Protein AF-0000000080594250 (afdb_homodimer)

pLDDT: mean 92.32, std 12.59, range [19.7, 98.94]

Organism: Ricinus communis (NCBI:txid3988)

Structure (mmCIF, N/CA/C/O backbone):
data_AF-0000000080594250-model_v1
#
loop_
_entity.id
_entity.type
_entity.pdbx_description
1 polymer 'LptD C-terminal domain-containing protein'
#
loop_
_atom_site.group_PDB
_atom_site.id
_atom_site.type_symbol
_atom_site.label_atom_id
_atom_site.label_alt_id
_atom_site.label_comp_id
_atom_site.label_asym_id
_atom_site.label_entity_id
_atom_site.label_seq_id
_atom_site.pdbx_PDB_ins_code
_atom_site.Cartn_x
_atom_site.Cartn_y
_atom_site.Cartn_z
_atom_site.occupancy
_atom_site.B_iso_or_equiv
_atom_site.auth_seq_id
_atom_site.auth_comp_id
_atom_site.auth_asym_id
_atom_site.auth_atom_id
_atom_site.pdbx_PDB_model_num
ATOM 1 N N . MET A 1 1 ? 0.319 13.852 12.883 1 20.36 1 MET A N 1
ATOM 2 C CA . MET A 1 1 ? 0.838 12.492 12.758 1 20.36 1 MET A CA 1
ATOM 3 C C . MET A 1 1 ? 1.04 12.125 11.297 1 20.36 1 MET A C 1
ATOM 5 O O . MET A 1 1 ? 0.07 11.906 10.562 1 20.36 1 MET A O 1
ATOM 9 N N . ALA A 1 2 ? 2.125 12.727 10.758 1 26.34 2 ALA A N 1
ATOM 10 C CA . ALA A 1 2 ? 2.619 12.672 9.383 1 26.34 2 ALA A CA 1
ATOM 11 C C . ALA A 1 2 ? 2.576 11.242 8.844 1 26.34 2 ALA A C 1
ATOM 13 O O . ALA A 1 2 ? 3.166 10.336 9.43 1 26.34 2 ALA A O 1
ATOM 14 N N . THR A 1 3 ? 1.584 10.852 8.406 1 23.98 3 THR A N 1
ATOM 15 C CA . THR A 1 3 ? 1.548 9.727 7.48 1 23.98 3 THR A CA 1
ATOM 16 C C . THR A 1 3 ? 2.781 9.719 6.586 1 23.98 3 THR A C 1
ATOM 18 O O . THR A 1 3 ? 2.85 10.469 5.605 1 23.98 3 THR A O 1
ATOM 21 N N . ARG A 1 4 ? 3.955 9.859 7.246 1 28.05 4 ARG A N 1
ATOM 22 C CA . ARG A 1 4 ? 5.109 9.492 6.434 1 28.05 4 ARG A CA 1
ATOM 23 C C . ARG A 1 4 ? 4.777 8.328 5.5 1 28.05 4 ARG A C 1
ATOM 25 O O . ARG A 1 4 ? 4.426 7.238 5.957 1 28.05 4 ARG A O 1
ATOM 32 N N . ILE A 1 5 ? 4.266 8.727 4.473 1 30.38 5 ILE A N 1
ATOM 33 C CA . ILE A 1 5 ? 4.191 7.914 3.264 1 30.38 5 ILE A CA 1
ATOM 34 C C . ILE A 1 5 ? 5.414 7.004 3.176 1 30.38 5 ILE A C 1
ATOM 36 O O . ILE A 1 5 ? 6.547 7.457 3.367 1 30.38 5 ILE A O 1
ATOM 40 N N . GLN A 1 6 ? 5.328 5.762 3.426 1 31.12 6 GLN A N 1
ATOM 41 C CA . GLN A 1 6 ? 6.02 4.578 2.926 1 31.12 6 GLN A CA 1
ATOM 42 C C . GLN A 1 6 ? 6.609 4.828 1.54 1 31.12 6 GLN A C 1
ATOM 44 O O . GLN A 1 6 ? 5.891 4.781 0.538 1 31.12 6 GLN A O 1
ATOM 49 N N . VAL A 1 7 ? 7.355 5.906 1.37 1 36.28 7 VAL A N 1
ATOM 50 C CA . VAL A 1 7 ? 8.148 5.848 0.147 1 36.28 7 VAL A CA 1
ATOM 51 C C . VAL A 1 7 ? 8.812 4.477 0.028 1 36.28 7 VAL A C 1
ATOM 53 O O . VAL A 1 7 ? 9.719 4.152 0.798 1 36.28 7 VAL A O 1
ATOM 56 N N . THR A 1 8 ? 8.141 3.471 0.047 1 39.31 8 THR A N 1
ATOM 57 C CA . THR A 1 8 ? 8.852 2.324 -0.505 1 39.31 8 THR A CA 1
ATOM 58 C C . THR A 1 8 ? 9.688 2.738 -1.715 1 39.31 8 THR A C 1
ATOM 60 O O . THR A 1 8 ? 9.141 3.195 -2.723 1 39.31 8 THR A O 1
ATOM 63 N N . SER A 1 9 ? 10.742 3.451 -1.442 1 48.56 9 SER A N 1
ATOM 64 C CA . SER A 1 9 ? 11.719 3.734 -2.49 1 48.56 9 SER A CA 1
ATOM 65 C C . SER A 1 9 ? 11.734 2.633 -3.545 1 48.56 9 SER A C 1
ATOM 67 O O . SER A 1 9 ? 12.008 1.472 -3.234 1 48.56 9 SER A O 1
ATOM 69 N N . ARG A 1 10 ? 10.875 2.768 -4.422 1 57.34 10 ARG A N 1
ATOM 70 C CA . ARG A 1 10 ? 10.961 1.793 -5.508 1 57.34 10 ARG A CA 1
ATOM 71 C C . ARG A 1 10 ? 12.367 1.771 -6.105 1 57.34 10 ARG A C 1
ATOM 73 O O . ARG A 1 10 ? 12.82 2.768 -6.668 1 57.34 10 ARG A O 1
ATOM 80 N N . VAL A 1 11 ? 13.086 0.82 -5.684 1 65.62 11 VAL A N 1
ATOM 81 C CA . VAL A 1 11 ? 14.469 0.567 -6.078 1 65.62 11 VAL A CA 1
ATOM 82 C C . VAL A 1 11 ? 14.531 0.286 -7.578 1 65.62 11 VAL A C 1
ATOM 84 O O . VAL A 1 11 ? 15.562 0.507 -8.219 1 65.62 11 VAL A O 1
ATOM 87 N N . ASN A 1 12 ? 13.359 -0.013 -8.234 1 74.81 12 ASN A N 1
ATOM 88 C CA . ASN A 1 12 ? 13.305 -0.189 -9.68 1 74.81 12 ASN A CA 1
ATOM 89 C C . ASN A 1 12 ? 12.055 0.464 -10.273 1 74.81 12 ASN A C 1
ATOM 91 O O . ASN A 1 12 ? 10.938 0.14 -9.883 1 74.81 12 ASN A O 1
ATOM 95 N N . LEU A 1 13 ? 12.383 1.452 -11.164 1 83.19 13 LEU A N 1
ATOM 96 C CA . LEU A 1 13 ? 11.266 2.059 -11.867 1 83.19 13 LEU A CA 1
ATOM 97 C C . LEU A 1 13 ? 10.883 1.232 -13.094 1 83.19 13 LEU A C 1
ATOM 99 O O . LEU A 1 13 ? 11.695 1.064 -14.008 1 83.19 13 LEU A O 1
ATOM 103 N N . GLN A 1 14 ? 9.695 0.716 -13.109 1 86.94 14 GLN A N 1
ATOM 104 C CA . GLN A 1 14 ? 9.242 -0.199 -14.156 1 86.94 14 GLN A CA 1
ATOM 105 C C . GLN A 1 14 ? 8.664 0.563 -15.336 1 86.94 14 GLN A C 1
ATOM 107 O O . GLN A 1 14 ? 7.961 1.562 -15.156 1 86.94 14 GLN A O 1
ATOM 112 N N . GLN A 1 15 ? 9.102 0.189 -1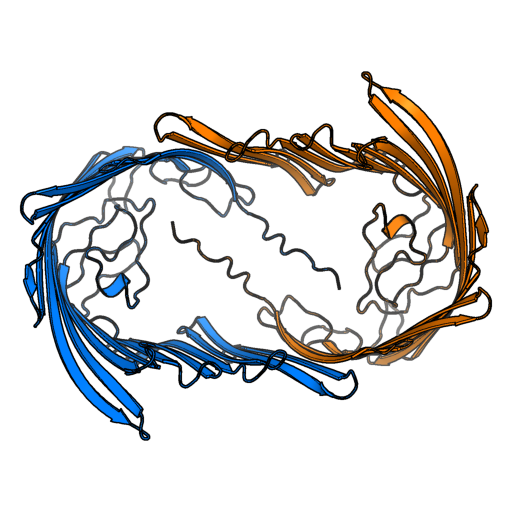6.578 1 92.69 15 GLN A N 1
ATOM 113 C CA . GLN A 1 15 ? 8.508 0.575 -17.859 1 92.69 15 GLN A CA 1
ATOM 114 C C . GLN A 1 15 ? 7.867 -0.625 -18.562 1 92.69 15 GLN A C 1
ATOM 116 O O . GLN A 1 15 ? 8.539 -1.627 -18.812 1 92.69 15 GLN A O 1
ATOM 121 N N . MET A 1 16 ? 6.578 -0.471 -18.75 1 94.69 16 MET A N 1
ATOM 122 C CA . MET A 1 16 ? 5.898 -1.64 -19.312 1 94.69 16 MET A CA 1
ATOM 123 C C . MET A 1 16 ? 4.828 -1.224 -20.312 1 94.69 16 MET A C 1
ATOM 125 O O . MET A 1 16 ? 4.191 -0.181 -20.141 1 94.69 16 MET A O 1
ATOM 129 N N . ALA A 1 17 ? 4.758 -1.93 -21.391 1 95.31 17 ALA A N 1
ATOM 130 C CA . ALA A 1 17 ? 3.656 -1.85 -22.344 1 95.31 17 ALA A CA 1
ATOM 131 C C . ALA A 1 17 ? 3.168 -3.242 -22.734 1 95.31 17 ALA A C 1
ATOM 133 O O . ALA A 1 17 ? 3.969 -4.16 -22.922 1 95.31 17 ALA A O 1
ATOM 134 N N . TYR A 1 18 ? 1.845 -3.359 -22.672 1 94.81 18 TYR A N 1
ATOM 135 C CA . TYR A 1 18 ? 1.373 -4.668 -23.109 1 94.81 18 TYR A CA 1
ATOM 136 C C . TYR A 1 18 ? 0.101 -4.535 -23.953 1 94.81 18 TYR A C 1
ATOM 138 O O . TYR A 1 18 ? -0.581 -3.51 -23.891 1 94.81 18 TYR A O 1
ATOM 146 N N . VAL A 1 19 ? -0.07 -5.52 -24.781 1 96.25 19 VAL A N 1
ATOM 147 C CA . VAL A 1 19 ? -1.266 -5.688 -25.609 1 96.25 19 VAL A CA 1
ATOM 148 C C . VAL A 1 19 ? -1.901 -7.047 -25.312 1 96.25 19 VAL A C 1
ATOM 150 O O . VAL A 1 19 ? -1.197 -8.047 -25.172 1 96.25 19 VAL A O 1
ATOM 153 N N . ASN A 1 20 ? -3.238 -7.023 -25.172 1 96.88 20 ASN A N 1
ATOM 154 C CA . ASN A 1 20 ? -3.975 -8.25 -24.906 1 96.88 20 ASN A CA 1
ATOM 155 C C . ASN A 1 20 ? -5.027 -8.523 -25.969 1 96.88 20 ASN A C 1
ATOM 157 O O . ASN A 1 20 ? -5.598 -7.59 -26.531 1 96.88 20 ASN A O 1
ATOM 161 N N . TYR A 1 21 ? -5.172 -9.711 -26.25 1 96.62 21 TYR A N 1
ATOM 162 C CA . TYR A 1 21 ? -6.262 -10.195 -27.094 1 96.62 21 TYR A CA 1
ATOM 163 C C . TYR A 1 21 ? -7.059 -11.281 -26.391 1 96.62 21 TYR A C 1
ATOM 165 O O . TYR A 1 21 ? -6.477 -12.219 -25.828 1 96.62 21 TYR A O 1
ATOM 173 N N . GLY A 1 22 ? -8.422 -11.141 -26.375 1 94.56 22 GLY A N 1
ATOM 174 C CA . GLY A 1 22 ? -9.305 -12.148 -25.812 1 94.56 22 GLY A CA 1
ATOM 175 C C . GLY A 1 22 ? -10.312 -12.695 -26.812 1 94.56 22 GLY A C 1
ATOM 176 O O . GLY A 1 22 ? -11.266 -12.008 -27.172 1 94.56 22 GLY A O 1
ATOM 177 N N . GLY A 1 23 ? -10.062 -13.898 -27.219 1 93.06 23 GLY A N 1
ATOM 178 C CA . GLY A 1 23 ? -11.023 -14.602 -28.047 1 93.06 23 GLY A CA 1
ATOM 179 C C . GLY A 1 23 ? -11.688 -15.766 -27.328 1 93.06 23 GLY A C 1
ATOM 180 O O . GLY A 1 23 ? -11.453 -15.984 -26.125 1 93.06 23 GLY A O 1
ATOM 181 N N . GLU A 1 24 ? -12.586 -16.484 -28.031 1 94.44 24 GLU A N 1
ATOM 182 C CA . GLU A 1 24 ? -13.312 -17.609 -27.438 1 94.44 24 GLU A CA 1
ATOM 183 C C . GLU A 1 24 ? -12.359 -18.75 -27.062 1 94.44 24 GLU A C 1
ATOM 185 O O . GLU A 1 24 ? -12.43 -19.281 -25.953 1 94.44 24 GLU A O 1
ATOM 190 N N . LYS A 1 25 ? -11.367 -19.031 -27.953 1 97.25 25 LYS A N 1
ATOM 191 C CA . LYS A 1 25 ? -10.5 -20.188 -27.75 1 97.25 25 LYS A CA 1
ATOM 192 C C . LYS A 1 25 ? -9.055 -19.766 -27.5 1 97.25 25 LYS A C 1
ATOM 194 O O . LYS A 1 25 ? -8.242 -20.547 -27.016 1 97.25 25 LYS A O 1
ATOM 199 N N . VAL A 1 26 ? -8.805 -18.516 -27.938 1 97.12 26 VAL A N 1
ATOM 200 C CA . VAL A 1 26 ? -7.41 -18.078 -27.906 1 97.12 26 VAL A CA 1
ATOM 201 C C . VAL A 1 26 ? -7.293 -16.797 -27.078 1 97.12 26 VAL A C 1
ATOM 203 O O . VAL A 1 26 ? -8.109 -15.883 -27.219 1 97.12 26 VAL A O 1
ATOM 206 N N . THR A 1 27 ? -6.402 -16.719 -26.219 1 97.88 27 THR A N 1
ATOM 207 C CA . THR A 1 27 ? -6 -15.469 -25.578 1 97.88 27 THR A CA 1
ATOM 208 C C . THR A 1 27 ? -4.523 -15.18 -25.828 1 97.88 27 THR A C 1
ATOM 210 O O . THR A 1 27 ? -3.723 -16.109 -25.984 1 97.88 27 THR A O 1
ATOM 213 N N . PHE A 1 28 ? -4.172 -13.938 -25.984 1 98 28 PHE A N 1
ATOM 214 C CA . PHE A 1 28 ? -2.807 -13.531 -26.281 1 98 28 PHE A CA 1
ATOM 215 C C . PHE A 1 28 ? -2.402 -12.328 -25.453 1 98 28 PHE A C 1
ATOM 217 O O . PHE A 1 28 ? -3.209 -11.422 -25.219 1 98 28 PHE A O 1
ATOM 224 N N . ASN A 1 29 ? -1.259 -12.32 -24.969 1 98.44 29 ASN A N 1
ATOM 225 C CA . ASN A 1 29 ? -0.653 -11.188 -24.281 1 98.44 29 ASN A CA 1
ATOM 226 C C . ASN A 1 29 ? 0.758 -10.906 -24.797 1 98.44 29 ASN A C 1
ATOM 228 O O . ASN A 1 29 ? 1.595 -11.812 -24.844 1 98.44 29 ASN A O 1
ATOM 232 N N . GLY A 1 30 ? 0.997 -9.742 -25.281 1 98.38 30 GLY A N 1
ATOM 233 C CA . GLY A 1 30 ? 2.328 -9.258 -25.609 1 98.38 30 GLY A CA 1
ATOM 234 C C . GLY A 1 30 ? 2.809 -8.156 -24.688 1 98.38 30 GLY A C 1
ATOM 235 O O . GLY A 1 30 ? 2.139 -7.133 -24.531 1 98.38 30 GLY A O 1
ATOM 236 N N . THR A 1 31 ? 3.982 -8.367 -24.109 1 97.94 31 THR A N 1
ATOM 237 C CA . THR A 1 31 ? 4.445 -7.418 -23.109 1 97.94 31 THR A CA 1
ATOM 238 C C . THR A 1 31 ? 5.902 -7.035 -23.344 1 97.94 31 THR A C 1
ATOM 240 O O . THR A 1 31 ? 6.727 -7.895 -23.672 1 97.94 31 THR A O 1
ATOM 243 N N . VAL A 1 32 ? 6.195 -5.793 -23.312 1 97.62 32 VAL A N 1
ATOM 244 C CA . VAL A 1 32 ? 7.555 -5.277 -23.203 1 97.62 32 VAL A CA 1
ATOM 245 C C . VAL A 1 32 ? 7.77 -4.672 -21.812 1 97.62 32 VAL A C 1
ATOM 247 O O . VAL A 1 32 ? 7.004 -3.805 -21.391 1 97.62 32 VAL A O 1
ATOM 250 N N . GLN A 1 33 ? 8.758 -5.223 -21.094 1 95.06 33 GLN A N 1
ATOM 251 C CA . GLN A 1 33 ? 9 -4.789 -19.719 1 95.06 33 GLN A CA 1
ATOM 252 C C . GLN A 1 33 ? 10.477 -4.473 -19.5 1 95.06 33 GLN A C 1
ATOM 254 O O . GLN A 1 33 ? 11.344 -5.32 -19.734 1 95.06 33 GLN A O 1
ATOM 259 N N . ARG A 1 34 ? 10.711 -3.25 -19.094 1 92.56 34 ARG A N 1
ATOM 260 C CA . ARG A 1 34 ? 12.055 -2.779 -18.797 1 92.56 34 ARG A CA 1
ATOM 261 C C . ARG A 1 34 ? 12.102 -2.109 -17.422 1 92.56 34 ARG A C 1
ATOM 263 O O . ARG A 1 34 ? 11.062 -1.829 -16.828 1 92.56 34 ARG A O 1
ATOM 270 N N . TYR A 1 35 ? 13.344 -2.02 -16.859 1 88.25 35 TYR A N 1
ATOM 271 C CA . TYR A 1 35 ? 13.508 -1.385 -15.562 1 88.25 35 TYR A CA 1
ATOM 272 C C . TYR A 1 35 ? 14.625 -0.345 -15.602 1 88.25 35 TYR A C 1
ATOM 274 O O . TYR A 1 35 ? 15.641 -0.537 -16.281 1 88.25 35 TYR A O 1
ATOM 282 N N . GLN A 1 36 ? 14.359 0.672 -14.938 1 86.44 36 GLN A N 1
ATOM 283 C CA . GLN A 1 36 ? 15.438 1.575 -14.562 1 86.44 36 GLN A CA 1
ATOM 284 C C . GLN A 1 36 ? 15.898 1.314 -13.125 1 86.44 36 GLN A C 1
ATOM 286 O O . GLN A 1 36 ? 15.125 1.479 -12.18 1 86.44 36 GLN A O 1
ATOM 291 N N . ASN A 1 37 ? 17.031 0.8 -12.914 1 81.69 37 ASN A N 1
ATOM 292 C CA . ASN A 1 37 ? 17.562 0.488 -11.594 1 81.69 37 ASN A CA 1
ATOM 293 C C . ASN A 1 37 ? 18.094 1.737 -10.883 1 81.69 37 ASN A C 1
ATOM 295 O O . ASN A 1 37 ? 18.906 2.477 -11.445 1 81.69 37 ASN A O 1
ATOM 299 N N . LEU A 1 38 ? 17.562 1.922 -9.641 1 78.94 38 LEU A N 1
ATOM 300 C CA . LEU A 1 38 ? 17.922 3.156 -8.945 1 78.94 38 LEU A CA 1
ATOM 301 C C . LEU A 1 38 ? 18.953 2.887 -7.852 1 78.94 38 LEU A C 1
ATOM 303 O O . LEU A 1 38 ? 19.609 3.812 -7.375 1 78.94 38 LEU A O 1
ATOM 307 N N . ASP A 1 39 ? 19 1.65 -7.344 1 73.38 39 ASP A N 1
ATOM 308 C CA . ASP A 1 39 ? 19.844 1.411 -6.18 1 73.38 39 ASP A CA 1
ATOM 309 C C . ASP A 1 39 ? 21.078 0.591 -6.555 1 73.38 39 ASP A C 1
ATOM 311 O O . ASP A 1 39 ? 21.938 0.331 -5.711 1 73.38 39 ASP A O 1
ATOM 315 N N . ASN A 1 40 ? 21.156 0.13 -7.77 1 70.44 40 ASN A N 1
ATOM 316 C CA . ASN A 1 40 ? 22.25 -0.696 -8.266 1 70.44 40 ASN A CA 1
ATOM 317 C C . ASN A 1 40 ? 22.375 -1.991 -7.469 1 70.44 40 ASN A C 1
ATOM 319 O O . ASN A 1 40 ? 23.484 -2.492 -7.273 1 70.44 40 ASN A O 1
ATOM 323 N N . VAL A 1 41 ? 21.328 -2.379 -6.785 1 69.62 41 VAL A N 1
ATOM 324 C CA . VAL A 1 41 ? 21.359 -3.594 -5.98 1 69.62 41 VAL A CA 1
ATOM 325 C C . VAL A 1 41 ? 20.281 -4.559 -6.441 1 69.62 41 VAL A C 1
ATOM 327 O O . VAL A 1 41 ? 20.516 -5.762 -6.574 1 69.62 41 VAL A O 1
ATOM 330 N N . SER A 1 42 ? 19.234 -3.992 -6.773 1 70.62 42 SER A N 1
ATOM 331 C CA . SER A 1 42 ? 18.078 -4.832 -7.086 1 70.62 42 SER A CA 1
ATOM 332 C C . SER A 1 42 ? 17.938 -5.039 -8.594 1 70.62 42 SER A C 1
ATOM 334 O O . SER A 1 42 ? 17.297 -4.242 -9.273 1 70.62 42 SER A O 1
ATOM 336 N N . TYR A 1 43 ? 18.516 -6.156 -9.109 1 76.5 43 TYR A N 1
ATOM 337 C CA . TYR A 1 43 ? 18.5 -6.391 -10.547 1 76.5 43 TYR A CA 1
ATOM 338 C C . TYR A 1 43 ? 17.453 -7.434 -10.914 1 76.5 43 TYR A C 1
ATOM 340 O O . TYR A 1 43 ? 17.141 -8.312 -10.109 1 76.5 43 TYR A O 1
ATOM 348 N N . ALA A 1 44 ? 16.859 -7.199 -12.039 1 82.81 44 ALA A N 1
ATOM 349 C CA . ALA A 1 44 ? 15.875 -8.141 -12.578 1 82.81 44 ALA A CA 1
ATOM 350 C C . ALA A 1 44 ? 16 -8.258 -14.094 1 82.81 44 ALA A C 1
ATOM 352 O O . ALA A 1 44 ? 16.531 -7.363 -14.75 1 82.81 44 ALA A O 1
ATOM 353 N N . TYR A 1 45 ? 15.672 -9.422 -14.648 1 90.69 45 TYR A N 1
ATOM 354 C CA . TYR A 1 45 ? 15.664 -9.562 -16.094 1 90.69 45 TYR A CA 1
ATOM 355 C C . TYR A 1 45 ? 14.555 -8.719 -16.719 1 90.69 45 TYR A C 1
ATOM 357 O O . TYR A 1 45 ? 13.445 -8.648 -16.188 1 90.69 45 TYR A O 1
ATOM 365 N N . GLN A 1 46 ? 14.953 -8.109 -17.781 1 93.88 46 GLN A N 1
ATOM 366 C CA . GLN A 1 46 ? 13.977 -7.422 -18.625 1 93.88 46 GLN A CA 1
ATOM 367 C C . GLN A 1 46 ? 13.375 -8.367 -19.656 1 93.88 46 GLN A C 1
ATOM 369 O O . GLN A 1 46 ? 14.023 -9.328 -20.078 1 93.88 46 GLN A O 1
ATOM 374 N N . ARG A 1 47 ? 12.188 -8.156 -19.953 1 96.5 47 ARG A N 1
ATOM 375 C CA . ARG A 1 47 ? 11.484 -8.984 -20.938 1 96.5 47 ARG A CA 1
ATOM 376 C C . ARG A 1 47 ? 11.125 -8.172 -22.172 1 96.5 47 ARG A C 1
ATOM 378 O O . ARG A 1 47 ? 10.227 -7.328 -22.141 1 96.5 47 ARG A O 1
ATOM 385 N N . LEU A 1 48 ? 11.82 -8.516 -23.312 1 96.38 48 LEU A N 1
ATOM 386 C CA . LEU A 1 48 ? 11.773 -7.672 -24.5 1 96.38 48 LEU A CA 1
ATOM 387 C C . LEU A 1 48 ? 11.555 -8.508 -25.766 1 96.38 48 LEU A C 1
ATOM 389 O O . LEU A 1 48 ? 12.438 -8.57 -26.625 1 96.38 48 LEU A O 1
ATOM 393 N N . PRO A 1 49 ? 10.539 -9.039 -26.062 1 97.75 49 PRO A N 1
ATOM 394 C CA . PRO A 1 49 ? 9.258 -9.023 -25.375 1 97.75 49 PRO A CA 1
ATOM 395 C C . PRO A 1 49 ? 8.914 -10.375 -24.734 1 97.75 49 PRO A C 1
ATOM 397 O O . PRO A 1 49 ? 9.68 -11.328 -24.875 1 97.75 49 PRO A O 1
ATOM 400 N N . GLN A 1 50 ? 7.902 -10.438 -24.047 1 98.38 50 GLN A N 1
ATOM 401 C CA . GLN A 1 50 ? 7.23 -11.664 -23.641 1 98.38 50 GLN A CA 1
ATOM 402 C C . GLN A 1 50 ? 5.898 -11.836 -24.375 1 98.38 50 GLN A C 1
ATOM 404 O O . GLN A 1 50 ? 5.035 -10.961 -24.312 1 98.38 50 GLN A O 1
ATOM 409 N N . LEU A 1 51 ? 5.82 -12.867 -25.156 1 98.75 51 LEU A N 1
ATOM 410 C CA . LEU A 1 51 ? 4.594 -13.211 -25.859 1 98.75 51 LEU A CA 1
ATOM 411 C C . LEU A 1 51 ? 3.98 -14.492 -25.312 1 98.75 51 LEU A C 1
ATOM 413 O O . LEU A 1 51 ? 4.633 -15.539 -25.281 1 98.75 51 LEU A O 1
ATOM 417 N N . THR A 1 52 ? 2.734 -14.383 -24.844 1 98.56 52 THR A N 1
ATOM 418 C CA . THR A 1 52 ? 2.07 -15.539 -24.25 1 98.56 52 THR A CA 1
ATOM 419 C C . THR A 1 52 ? 0.759 -15.844 -24.969 1 98.56 52 THR A C 1
ATOM 421 O O . THR A 1 52 ? -0.059 -14.945 -25.188 1 98.56 52 THR A O 1
ATOM 424 N N . LEU A 1 53 ? 0.619 -17.047 -25.328 1 98.56 53 LEU A N 1
ATOM 425 C CA . LEU A 1 53 ? -0.582 -17.516 -26 1 98.56 53 LEU A CA 1
ATOM 426 C C . LEU A 1 53 ? -1.183 -18.719 -25.297 1 98.56 53 LEU A C 1
ATOM 428 O O . LEU A 1 53 ? -0.456 -19.625 -24.875 1 98.56 53 LEU A O 1
ATOM 432 N N . THR A 1 54 ? -2.506 -18.656 -25.094 1 98.38 54 THR A N 1
ATOM 433 C CA . THR A 1 54 ? -3.215 -19.828 -24.578 1 98.38 54 THR A CA 1
ATOM 434 C C . THR A 1 54 ? -4.34 -20.234 -25.516 1 98.38 54 THR A C 1
ATOM 436 O O . THR A 1 54 ? -5.035 -19.391 -26.078 1 98.38 54 THR A O 1
ATOM 439 N N . TYR A 1 55 ? -4.426 -21.469 -25.719 1 98.38 55 TYR A N 1
ATOM 440 C CA . TYR A 1 55 ? -5.477 -22.047 -26.547 1 98.38 55 TYR A CA 1
ATOM 441 C C . TYR A 1 55 ? -6.227 -23.141 -25.797 1 98.38 55 TYR A C 1
ATOM 443 O O . TYR A 1 55 ? -5.609 -24.078 -25.281 1 98.38 55 TYR A O 1
ATOM 451 N N . ASN A 1 56 ? -7.512 -23 -25.703 1 98.31 56 ASN A N 1
ATOM 452 C CA . ASN A 1 56 ? -8.383 -23.984 -25.078 1 98.31 56 ASN A CA 1
ATOM 453 C C . ASN A 1 56 ? -9.547 -24.359 -25.984 1 98.31 56 ASN A C 1
ATOM 455 O O . ASN A 1 56 ? -10.148 -23.5 -26.625 1 98.31 56 ASN A O 1
ATOM 459 N N . ASP A 1 57 ? -9.773 -25.594 -26 1 97.62 57 ASP A N 1
ATOM 460 C CA . ASP A 1 57 ? -10.891 -26.078 -26.812 1 97.62 57 ASP A CA 1
ATOM 461 C C . ASP A 1 57 ? -11.391 -27.422 -26.297 1 97.62 57 ASP A C 1
ATOM 463 O O . ASP A 1 57 ? -10.781 -28.031 -25.406 1 97.62 57 ASP A O 1
ATOM 467 N N . GLU A 1 58 ? -12.578 -27.75 -26.734 1 97.12 58 GLU A N 1
ATOM 468 C CA . GLU A 1 58 ? -13.188 -29.016 -26.375 1 97.12 58 GLU A CA 1
ATOM 469 C C . GLU A 1 58 ? -13.836 -29.688 -27.578 1 97.12 58 GLU A C 1
ATOM 471 O O . GLU A 1 58 ? -14.438 -29.016 -28.422 1 97.12 58 GLU A O 1
ATOM 476 N N . TRP A 1 59 ? -13.578 -31.031 -27.75 1 95.88 59 TRP A N 1
ATOM 477 C CA . TRP A 1 59 ? -14.18 -31.812 -28.828 1 95.88 59 TRP A CA 1
ATOM 478 C C . TRP A 1 59 ? -14.578 -33.188 -28.328 1 95.88 59 TRP A C 1
ATOM 480 O O . TRP A 1 59 ? -13.719 -34 -27.984 1 95.88 59 TRP A O 1
ATOM 490 N N . LYS A 1 60 ? -15.836 -33.562 -28.312 1 96.19 60 LYS A N 1
ATOM 491 C CA . LYS A 1 60 ? -16.375 -34.844 -27.953 1 96.19 60 LYS A CA 1
ATOM 492 C C . LYS A 1 60 ? -15.898 -35.312 -26.578 1 96.19 60 LYS A C 1
ATOM 494 O O . LYS A 1 60 ? -15.461 -36.438 -26.406 1 96.19 60 LYS A O 1
ATOM 499 N N . GLY A 1 61 ? -15.828 -34.375 -25.672 1 95.5 61 GLY A N 1
ATOM 500 C CA . GLY A 1 61 ? -15.477 -34.719 -24.297 1 95.5 61 GLY A CA 1
ATOM 501 C C . GLY A 1 61 ? -14 -34.469 -24 1 95.5 61 GLY A C 1
ATOM 502 O O . GLY A 1 61 ? -13.609 -34.406 -22.828 1 95.5 61 GLY A O 1
ATOM 503 N N . PHE A 1 62 ? -13.188 -34.469 -25.047 1 97.94 62 PHE A N 1
ATOM 504 C CA . PHE A 1 62 ? -11.766 -34.188 -24.875 1 97.94 62 PHE A CA 1
ATOM 505 C C . PHE A 1 62 ? -11.531 -32.688 -24.703 1 97.94 62 PHE A C 1
ATOM 507 O O . PHE A 1 62 ? -12.078 -31.875 -25.453 1 97.94 62 PHE A O 1
ATOM 514 N N . LYS A 1 63 ? -10.812 -32.406 -23.688 1 98.31 63 LYS A N 1
ATOM 515 C CA . LYS A 1 63 ? -10.422 -31.016 -23.5 1 98.31 63 LYS A CA 1
ATOM 516 C C . LYS A 1 63 ? -8.953 -30.812 -23.891 1 98.31 63 LYS A C 1
ATOM 518 O O . LYS A 1 63 ? -8.086 -31.594 -23.484 1 98.31 63 LYS A O 1
ATOM 523 N N . THR A 1 64 ? -8.688 -29.828 -24.688 1 98 64 THR A N 1
ATOM 524 C CA . THR A 1 64 ? -7.316 -29.516 -25.078 1 98 64 THR A CA 1
ATOM 525 C C . THR A 1 64 ? -6.887 -28.172 -24.484 1 98 64 THR A C 1
ATOM 527 O O . THR A 1 64 ? -7.672 -27.219 -24.438 1 98 64 THR A O 1
ATOM 530 N N . GLN A 1 65 ? -5.824 -28.109 -23.938 1 98.38 65 GLN A N 1
ATOM 531 C CA . GLN A 1 65 ? -5.211 -26.891 -23.406 1 98.38 65 GLN A CA 1
ATOM 532 C C . GLN A 1 65 ? -3.77 -26.75 -23.891 1 98.38 65 GLN A C 1
ATOM 534 O O . GLN A 1 65 ? -2.982 -27.703 -23.781 1 98.38 65 GLN A O 1
ATOM 539 N N . THR A 1 66 ? -3.463 -25.656 -24.453 1 98.44 66 THR A N 1
ATOM 540 C CA . THR A 1 66 ? -2.109 -25.406 -24.938 1 98.44 66 THR A CA 1
ATOM 541 C C . THR A 1 66 ? -1.591 -24.062 -24.406 1 98.44 66 THR A C 1
ATOM 543 O O . THR A 1 66 ? -2.273 -23.047 -24.516 1 98.44 66 THR A O 1
ATOM 546 N N . GLY A 1 67 ? -0.482 -24.094 -23.766 1 98.38 67 GLY A N 1
ATOM 547 C CA . GLY A 1 67 ? 0.251 -22.875 -23.438 1 98.38 67 GLY A CA 1
ATOM 548 C C . GLY A 1 67 ? 1.498 -22.688 -24.281 1 98.38 67 GLY A C 1
ATOM 549 O O . GLY A 1 67 ? 2.236 -23.641 -24.531 1 98.38 67 GLY A O 1
ATOM 550 N N . ALA A 1 68 ? 1.689 -21.484 -24.812 1 98.62 68 ALA A N 1
ATOM 551 C CA . ALA A 1 68 ? 2.893 -21.125 -25.562 1 98.62 68 ALA A CA 1
ATOM 552 C C . ALA A 1 68 ? 3.43 -19.766 -25.094 1 98.62 68 ALA A C 1
ATOM 554 O O . ALA A 1 68 ? 2.656 -18.844 -24.828 1 98.62 68 ALA A O 1
ATOM 555 N N . GLN A 1 69 ? 4.738 -19.719 -24.953 1 98.75 69 GLN A N 1
ATOM 556 C CA . GLN A 1 69 ? 5.324 -18.453 -24.516 1 98.75 69 GLN A CA 1
ATOM 557 C C . GLN A 1 69 ? 6.699 -18.234 -25.141 1 98.75 69 GLN A C 1
ATOM 559 O O . GLN A 1 69 ? 7.508 -19.172 -25.203 1 98.75 69 GLN A O 1
ATOM 564 N N . TYR A 1 70 ? 6.91 -17.156 -25.719 1 98.81 70 TYR A N 1
ATOM 565 C CA . TYR A 1 70 ? 8.219 -16.672 -26.156 1 98.81 70 TYR A CA 1
ATOM 566 C C . TYR A 1 70 ? 8.664 -15.492 -25.297 1 98.81 70 TYR A C 1
ATOM 568 O O . TYR A 1 70 ? 7.922 -14.531 -25.094 1 98.81 70 TYR A O 1
ATOM 576 N N . VAL A 1 71 ? 9.836 -15.57 -24.719 1 98.56 71 VAL A N 1
ATOM 577 C CA . VAL A 1 71 ? 10.367 -14.461 -23.938 1 98.56 71 VAL A CA 1
ATOM 578 C C . VAL A 1 71 ? 11.805 -14.18 -24.375 1 98.56 71 VAL A C 1
ATOM 580 O O . VAL A 1 71 ? 12.617 -15.102 -24.516 1 98.56 71 VAL A O 1
ATOM 583 N N . ASN A 1 72 ? 12.086 -12.984 -24.672 1 98.38 72 ASN A N 1
ATOM 584 C CA . ASN A 1 72 ? 13.461 -12.523 -24.812 1 98.38 72 ASN A CA 1
ATOM 585 C C . ASN A 1 72 ? 13.945 -11.805 -23.547 1 98.38 72 ASN A C 1
ATOM 587 O O . ASN A 1 72 ? 13.531 -10.672 -23.281 1 98.38 72 ASN A O 1
ATOM 591 N N . PHE A 1 73 ? 14.828 -12.531 -22.797 1 97.12 73 PHE A N 1
ATOM 592 C CA . PHE A 1 73 ? 15.352 -12.016 -21.531 1 97.12 73 PHE A CA 1
ATOM 593 C C . PHE A 1 73 ? 16.609 -11.188 -21.766 1 97.12 73 PHE A C 1
ATOM 595 O O . PHE A 1 73 ? 17.547 -11.648 -22.422 1 97.12 73 PHE A O 1
ATOM 602 N N . GLN A 1 74 ? 16.594 -10.047 -21.219 1 94.88 74 GLN A N 1
ATOM 603 C CA . GLN A 1 74 ? 17.781 -9.219 -21.25 1 94.88 74 GLN A CA 1
ATOM 604 C C . GLN A 1 74 ? 18.234 -8.852 -19.844 1 94.88 74 GLN A C 1
ATOM 606 O O . GLN A 1 74 ? 17.469 -8.289 -19.062 1 94.88 74 GLN A O 1
ATOM 611 N N . ALA A 1 75 ? 19.422 -9.25 -19.516 1 90.5 75 ALA A N 1
ATOM 612 C CA . ALA A 1 75 ? 19.984 -8.898 -18.219 1 90.5 75 ALA A CA 1
ATOM 613 C C . ALA A 1 75 ? 20.234 -7.398 -18.109 1 90.5 75 ALA A C 1
ATOM 615 O O . ALA A 1 75 ? 20.625 -6.758 -19.094 1 90.5 75 ALA A O 1
ATOM 616 N N . MET A 1 76 ? 19.906 -6.859 -16.906 1 87.62 76 MET A N 1
ATOM 617 C CA . MET A 1 76 ? 20.188 -5.441 -16.688 1 87.62 76 MET A CA 1
ATOM 618 C C . MET A 1 76 ? 21.688 -5.199 -16.594 1 87.62 76 MET A C 1
ATOM 620 O O . MET A 1 76 ? 22.453 -6.125 -16.328 1 87.62 76 MET A O 1
ATOM 624 N N . ASP A 1 77 ? 21.812 -3.83 -16.625 1 79.5 77 ASP A N 1
ATOM 625 C CA . ASP A 1 77 ? 23.219 -3.455 -16.469 1 79.5 77 ASP A CA 1
ATOM 626 C C . ASP A 1 77 ? 23.703 -3.764 -15.055 1 79.5 77 ASP A C 1
ATOM 628 O O . ASP A 1 77 ? 22.984 -3.568 -14.078 1 79.5 77 ASP A O 1
ATOM 632 N N . GLY A 1 78 ? 24.625 -4.512 -14.812 1 79.44 78 GLY A N 1
ATOM 633 C CA . GLY A 1 78 ? 25.156 -4.859 -13.508 1 79.44 78 GLY A CA 1
ATOM 634 C C . GLY A 1 78 ? 25.109 -6.348 -13.219 1 79.44 78 GLY A C 1
ATOM 635 O O . GLY A 1 78 ? 25.797 -6.836 -12.312 1 79.44 78 GLY A O 1
ATOM 636 N N . MET A 1 79 ? 24.109 -6.914 -13.867 1 82.62 79 MET A N 1
ATOM 637 C CA . MET A 1 79 ? 24.094 -8.367 -13.719 1 82.62 79 MET A CA 1
ATOM 638 C C . MET A 1 79 ? 25.266 -9.008 -14.445 1 82.62 79 MET A C 1
ATOM 640 O O . MET A 1 79 ? 25.125 -9.445 -15.594 1 82.62 79 MET A O 1
ATOM 644 N N . ILE A 1 80 ? 26.281 -9.125 -13.648 1 79.06 80 ILE A N 1
ATOM 645 C CA . ILE A 1 80 ? 27.516 -9.625 -14.242 1 79.06 80 ILE A CA 1
ATOM 646 C C . ILE A 1 80 ? 27.391 -11.125 -14.508 1 79.06 80 ILE A C 1
ATOM 648 O O . ILE A 1 80 ? 26.922 -11.875 -13.641 1 79.06 80 ILE A O 1
ATOM 652 N N . ASN A 1 81 ? 27.656 -11.578 -15.734 1 79.75 81 ASN A N 1
ATOM 653 C CA . ASN A 1 81 ? 27.719 -12.969 -16.156 1 79.75 81 ASN A CA 1
ATOM 654 C C . ASN A 1 81 ? 26.344 -13.609 -16.219 1 79.75 81 ASN A C 1
ATOM 656 O O . ASN A 1 81 ? 26.219 -14.836 -16.172 1 79.75 81 ASN A O 1
ATOM 660 N N . ALA A 1 82 ? 25.344 -12.734 -16.141 1 87.31 82 ALA A N 1
ATOM 661 C CA . ALA A 1 82 ? 24 -13.281 -16.312 1 87.31 82 ALA A CA 1
ATOM 662 C C . ALA A 1 82 ? 23.688 -13.531 -17.781 1 87.31 82 ALA A C 1
ATOM 664 O O . ALA A 1 82 ? 23.938 -12.672 -18.641 1 87.31 82 ALA A O 1
ATOM 665 N N . PRO A 1 83 ? 23.203 -14.68 -18.094 1 91 83 PRO A N 1
ATOM 666 C CA . PRO A 1 83 ? 22.875 -14.945 -19.5 1 91 83 PRO A CA 1
ATOM 667 C C . PRO A 1 83 ? 21.688 -14.141 -19.984 1 91 83 PRO A C 1
ATOM 669 O O . PRO A 1 83 ? 20.828 -13.742 -19.188 1 91 83 PRO A O 1
ATOM 672 N N . SER A 1 84 ? 21.734 -13.781 -21.281 1 93.81 84 SER A N 1
ATOM 673 C CA . SER A 1 84 ? 20.609 -13.188 -21.984 1 93.81 84 SER A CA 1
ATOM 674 C C . SER A 1 84 ? 20.203 -14.039 -23.188 1 93.81 84 SER A C 1
ATOM 676 O O . SER A 1 84 ? 20.969 -14.875 -23.656 1 93.81 84 SER A O 1
ATOM 678 N N . GLY A 1 85 ? 18.984 -13.914 -23.562 1 96.06 85 GLY A N 1
ATOM 679 C CA . GLY A 1 85 ? 18.531 -14.641 -24.75 1 96.06 85 GLY A CA 1
ATOM 680 C C . GLY A 1 85 ? 17.062 -14.984 -24.703 1 96.06 85 GLY A C 1
ATOM 681 O O . GLY A 1 85 ? 16.297 -14.414 -23.922 1 96.06 85 GLY A O 1
ATOM 682 N N . SER A 1 86 ? 16.719 -15.883 -25.594 1 97.94 86 SER A N 1
ATOM 683 C CA . SER A 1 86 ? 15.289 -16.156 -25.766 1 97.94 86 SER A CA 1
ATOM 684 C C . SER A 1 86 ? 14.938 -17.562 -25.297 1 97.94 86 SER A C 1
ATOM 686 O O . SER A 1 86 ? 15.789 -18.469 -25.312 1 97.94 86 SER A O 1
ATOM 688 N N . ARG A 1 87 ? 13.711 -17.688 -24.812 1 98.38 87 ARG A N 1
ATOM 689 C CA . ARG A 1 87 ? 13.109 -18.969 -24.438 1 98.38 87 ARG A CA 1
ATOM 690 C C . ARG A 1 87 ? 11.766 -19.156 -25.141 1 98.38 87 ARG A C 1
ATOM 692 O O . ARG A 1 87 ? 10.906 -18.281 -25.078 1 98.38 87 ARG A O 1
ATOM 699 N N . LEU A 1 88 ? 11.734 -20.25 -25.828 1 98.69 88 LEU A N 1
ATOM 700 C CA . LEU A 1 88 ? 10.445 -20.672 -26.375 1 98.69 88 LEU A CA 1
ATOM 701 C C . LEU A 1 88 ? 9.898 -21.875 -25.641 1 98.69 88 LEU A C 1
ATOM 703 O O . LEU A 1 88 ? 10.594 -22.891 -25.5 1 98.69 88 LEU A O 1
ATOM 707 N N . SER A 1 89 ? 8.719 -21.75 -25.109 1 98.44 89 SER A N 1
ATOM 708 C CA . SER A 1 89 ? 8.047 -22.828 -24.406 1 98.44 89 SER A CA 1
ATOM 709 C C . SER A 1 89 ? 6.727 -23.188 -25.078 1 98.44 89 SER A C 1
ATOM 711 O O . SER A 1 89 ? 5.961 -22.297 -25.453 1 98.44 89 SER A O 1
ATOM 713 N N . PHE A 1 90 ? 6.492 -24.438 -25.266 1 98.62 90 PHE A N 1
ATOM 714 C CA . PHE A 1 90 ? 5.273 -24.953 -25.875 1 98.62 90 PHE A CA 1
ATOM 715 C C . PHE A 1 90 ? 4.766 -26.172 -25.125 1 98.62 90 PHE A C 1
ATOM 717 O O . PHE A 1 90 ? 5.492 -27.156 -24.953 1 98.62 90 PHE A O 1
ATOM 724 N N . TYR A 1 91 ? 3.436 -26.094 -24.625 1 98.62 91 TYR A N 1
ATOM 725 C CA . TYR A 1 91 ? 2.898 -27.188 -23.797 1 98.62 91 TYR A CA 1
ATOM 726 C C . TYR A 1 91 ? 1.471 -27.516 -24.219 1 98.62 91 TYR A C 1
ATOM 728 O O . TYR A 1 91 ? 0.513 -27.078 -23.578 1 98.62 91 TYR A O 1
ATOM 736 N N . PRO A 1 92 ? 1.33 -28.328 -25.219 1 98.69 92 PRO A N 1
ATOM 737 C CA . PRO A 1 92 ? 0.008 -28.891 -25.531 1 98.69 92 PRO A CA 1
ATOM 738 C C . PRO A 1 92 ? -0.382 -30.031 -24.609 1 98.69 92 PRO A C 1
ATOM 740 O O . PRO A 1 92 ? 0.47 -30.844 -24.219 1 98.69 92 PRO A O 1
ATOM 743 N N . SER A 1 93 ? -1.688 -30.078 -24.219 1 98.69 93 SER A N 1
ATOM 744 C CA . SER A 1 93 ? -2.186 -31.172 -23.391 1 98.69 93 SER A CA 1
ATOM 745 C C . SER A 1 93 ? -3.631 -31.516 -23.75 1 98.69 93 SER A C 1
ATOM 747 O O . SER A 1 93 ? -4.352 -30.688 -24.312 1 98.69 93 SER A O 1
ATOM 749 N N . VAL A 1 94 ? -3.947 -32.75 -23.484 1 98.69 94 VAL A N 1
ATOM 750 C CA . VAL A 1 94 ? -5.309 -33.25 -23.688 1 98.69 94 VAL A CA 1
ATOM 751 C C . VAL A 1 94 ? -5.777 -34 -22.453 1 98.69 94 VAL A C 1
ATOM 753 O O . VAL A 1 94 ? -5.016 -34.781 -21.859 1 98.69 94 VAL A O 1
ATOM 756 N N . SER A 1 95 ? -6.984 -33.719 -22.078 1 98.62 95 SER A N 1
ATOM 757 C CA . SER A 1 95 ? -7.586 -34.438 -20.969 1 98.62 95 SER A CA 1
ATOM 758 C C . SER A 1 95 ? -8.984 -34.938 -21.312 1 98.62 95 SER A C 1
ATOM 760 O O . SER A 1 95 ? -9.594 -34.469 -22.281 1 98.62 95 SER A O 1
ATOM 762 N N . TYR A 1 96 ? -9.391 -35.906 -20.578 1 98.5 96 TYR A N 1
ATOM 763 C CA . TYR A 1 96 ? -10.727 -36.5 -20.75 1 98.5 96 TYR A CA 1
ATOM 764 C C . TYR A 1 96 ? -11.422 -36.656 -19.406 1 98.5 96 TYR A C 1
ATOM 766 O O . TYR A 1 96 ? -11.367 -37.75 -18.812 1 98.5 96 TYR A O 1
ATOM 774 N N . PRO A 1 97 ? -12.148 -35.688 -19.078 1 98.06 97 PRO A N 1
ATOM 775 C CA . PRO A 1 97 ? -12.859 -35.75 -17.797 1 98.06 97 PRO A CA 1
ATOM 776 C C . PRO A 1 97 ? -14.055 -36.688 -17.844 1 98.06 97 PRO A C 1
ATOM 778 O O . PRO A 1 97 ? -14.914 -36.562 -18.719 1 98.06 97 PRO A O 1
ATOM 781 N N . MET A 1 98 ? -14.023 -37.656 -16.969 1 98.06 98 MET A N 1
ATOM 782 C CA . MET A 1 98 ? -15.156 -38.562 -16.734 1 98.06 98 MET A CA 1
ATOM 783 C C . MET A 1 98 ? -15.758 -38.344 -15.359 1 98.06 98 MET A C 1
ATOM 785 O O . MET A 1 98 ? -15.062 -38.469 -14.352 1 98.06 98 MET A O 1
ATOM 789 N N . LYS A 1 99 ? -17.047 -38.031 -15.391 1 96.25 99 LYS A N 1
ATOM 790 C CA . LYS A 1 99 ? -17.672 -37.719 -14.102 1 96.25 99 LYS A CA 1
ATOM 791 C C . LYS A 1 99 ? -19.031 -38.406 -13.984 1 96.25 99 LYS A C 1
ATOM 793 O O . LYS A 1 99 ? -19.719 -38.594 -14.984 1 96.25 99 LYS A O 1
ATOM 798 N N . ASN A 1 100 ? -19.453 -38.781 -12.805 1 95.44 100 ASN A N 1
ATOM 799 C CA . ASN A 1 100 ? -20.781 -39.25 -12.453 1 95.44 100 ASN A CA 1
ATOM 800 C C . ASN A 1 100 ? -21.172 -38.812 -11.039 1 95.44 100 ASN A C 1
ATOM 802 O O . ASN A 1 100 ? -20.531 -37.938 -10.453 1 95.44 100 ASN A O 1
ATOM 806 N N . ALA A 1 101 ? -22.234 -39.344 -10.484 1 93.75 101 ALA A N 1
ATOM 807 C CA . ALA A 1 101 ? -22.75 -38.875 -9.195 1 93.75 101 ALA A CA 1
ATOM 808 C C . ALA A 1 101 ? -21.844 -39.312 -8.055 1 93.75 101 ALA A C 1
ATOM 810 O O . ALA A 1 101 ? -21.875 -38.719 -6.969 1 93.75 101 ALA A O 1
ATOM 811 N N . TYR A 1 102 ? -20.938 -40.281 -8.266 1 94.69 102 TYR A N 1
ATOM 812 C CA . TYR A 1 102 ? -20.141 -40.875 -7.188 1 94.69 102 TYR A CA 1
ATOM 813 C C . TYR A 1 102 ? -18.719 -40.312 -7.199 1 94.69 102 TYR A C 1
ATOM 815 O O . TYR A 1 102 ? -17.984 -40.438 -6.211 1 94.69 102 TYR A O 1
ATOM 823 N N . GLY A 1 103 ? -18.328 -39.812 -8.398 1 97.62 103 GLY A N 1
ATOM 824 C CA . GLY A 1 103 ? -16.938 -39.344 -8.461 1 97.62 103 GLY A CA 1
ATOM 825 C C . GLY A 1 103 ? -16.5 -38.969 -9.859 1 97.62 103 GLY A C 1
ATOM 826 O O . GLY A 1 103 ? -17.344 -38.75 -10.734 1 97.62 103 GLY A O 1
ATOM 827 N N . TYR A 1 104 ? -15.289 -38.75 -9.977 1 98.25 104 TYR A N 1
ATOM 828 C CA . TYR A 1 104 ? -14.758 -38.375 -11.289 1 98.25 104 TYR A CA 1
ATOM 829 C C . TYR A 1 104 ? -13.344 -38.938 -11.477 1 98.25 104 TYR A C 1
ATOM 831 O O . TYR A 1 104 ? -12.664 -39.25 -10.5 1 98.25 104 TYR A O 1
ATOM 839 N N . VAL A 1 105 ? -12.93 -39.125 -12.672 1 98.69 105 VAL A N 1
ATOM 840 C CA . VAL A 1 105 ? -11.578 -39.469 -13.102 1 98.69 105 VAL A CA 1
ATOM 841 C C . VAL A 1 105 ? -11.203 -38.688 -14.344 1 98.69 105 VAL A C 1
ATOM 843 O O . VAL A 1 105 ? -11.945 -38.656 -15.328 1 98.69 105 VAL A O 1
ATOM 846 N N . THR A 1 106 ? -10.125 -37.969 -14.258 1 98.75 106 THR A N 1
ATOM 847 C CA . THR A 1 106 ? -9.695 -37.188 -15.391 1 98.75 106 THR A CA 1
ATOM 848 C C . THR A 1 106 ? -8.242 -37.5 -15.75 1 98.75 106 THR A C 1
ATOM 850 O O . THR A 1 106 ? -7.316 -36.906 -15.18 1 98.75 106 THR A O 1
ATOM 853 N N . PRO A 1 107 ? -8.039 -38.344 -16.688 1 98.75 107 PRO A N 1
ATOM 854 C CA . PRO A 1 107 ? -6.691 -38.5 -17.234 1 98.75 107 PRO A CA 1
ATOM 855 C C . PRO A 1 107 ? -6.246 -37.344 -18.094 1 98.75 107 PRO A C 1
ATOM 857 O O . PRO A 1 107 ? -7.055 -36.75 -18.828 1 98.75 107 PRO A O 1
ATOM 860 N N . LYS A 1 108 ? -4.992 -36.969 -18.031 1 98.81 108 LYS A N 1
ATOM 861 C CA . LYS A 1 108 ? -4.414 -35.906 -18.844 1 98.81 108 LYS A CA 1
ATOM 862 C C . LYS A 1 108 ? -3.012 -36.281 -19.312 1 98.81 108 LYS A C 1
ATOM 864 O O . LYS A 1 108 ? -2.221 -36.844 -18.562 1 98.81 108 LYS A O 1
ATOM 869 N N . VAL A 1 109 ? -2.711 -36.031 -20.531 1 98.81 109 VAL A N 1
ATOM 870 C CA . VAL A 1 109 ? -1.377 -36.219 -21.094 1 98.81 109 VAL A CA 1
ATOM 871 C C . VAL A 1 109 ? -0.932 -34.938 -21.812 1 98.81 109 VAL A C 1
ATOM 873 O O . VAL A 1 109 ? -1.742 -34.281 -22.453 1 98.81 109 VAL A O 1
ATOM 876 N N . GLY A 1 110 ? 0.237 -34.562 -21.609 1 98.75 110 GLY A N 1
ATOM 877 C CA . GLY A 1 110 ? 0.821 -33.406 -22.297 1 98.75 110 GLY A CA 1
ATOM 878 C C . GLY A 1 110 ? 2.305 -33.562 -22.562 1 98.75 110 GLY A C 1
ATOM 879 O O . GLY A 1 110 ? 2.934 -34.5 -22.062 1 98.75 110 GLY A O 1
ATOM 880 N N . VAL A 1 111 ? 2.818 -32.75 -23.453 1 98.81 111 VAL A N 1
ATOM 881 C CA . VAL A 1 111 ? 4.246 -32.688 -23.75 1 98.81 111 VAL A CA 1
ATOM 882 C C . VAL A 1 111 ? 4.75 -31.266 -23.703 1 98.81 111 VAL A C 1
ATOM 884 O O . VAL A 1 111 ? 4.211 -30.391 -24.375 1 98.81 111 VAL A O 1
ATOM 887 N N . GLN A 1 112 ? 5.711 -31.031 -22.875 1 98.69 112 GLN A N 1
ATOM 888 C CA . GLN A 1 112 ? 6.281 -29.688 -22.828 1 98.69 112 GLN A CA 1
ATOM 889 C C . GLN A 1 112 ? 7.629 -29.641 -23.547 1 98.69 112 GLN A C 1
ATOM 891 O O . GLN A 1 112 ? 8.5 -30.469 -23.297 1 98.69 112 GLN A O 1
ATOM 896 N N . THR A 1 113 ? 7.742 -28.719 -24.438 1 98.62 113 THR A N 1
ATOM 897 C CA . THR A 1 113 ? 9 -28.484 -25.141 1 98.62 113 THR A CA 1
ATOM 898 C C . THR A 1 113 ? 9.492 -27.062 -24.891 1 98.62 113 THR A C 1
ATOM 900 O O . THR A 1 113 ? 8.727 -26.109 -24.984 1 98.62 113 THR A O 1
ATOM 903 N N . ILE A 1 114 ? 10.688 -26.938 -24.5 1 98.19 114 ILE A N 1
ATOM 904 C CA . ILE A 1 114 ? 11.312 -25.641 -24.266 1 98.19 114 ILE A CA 1
ATOM 905 C C . ILE A 1 114 ? 12.594 -25.531 -25.094 1 98.19 114 ILE A C 1
ATOM 907 O O . ILE A 1 114 ? 13.328 -26.516 -25.234 1 98.19 114 ILE A O 1
ATOM 911 N N . GLN A 1 115 ? 12.852 -24.453 -25.719 1 98.19 115 GLN A N 1
ATOM 912 C CA . GLN A 1 115 ? 14.07 -24.156 -26.484 1 98.19 115 GLN A CA 1
ATOM 913 C C . GLN A 1 115 ? 14.68 -22.828 -26.062 1 98.19 115 GLN A C 1
ATOM 915 O O . GLN A 1 115 ? 13.961 -21.844 -25.906 1 98.19 115 GLN A O 1
ATOM 920 N N . TYR A 1 116 ? 16.031 -22.891 -25.875 1 97 116 TYR A N 1
ATOM 921 C CA . TYR A 1 116 ? 16.75 -21.672 -25.516 1 97 116 TYR A CA 1
ATOM 922 C C . TYR A 1 116 ? 17.75 -21.281 -26.594 1 97 116 TYR A C 1
ATOM 924 O O . TYR A 1 116 ? 18.406 -22.141 -27.172 1 97 116 TYR A O 1
ATOM 932 N N . SER A 1 117 ? 17.844 -20.031 -26.891 1 96.69 117 SER A N 1
ATOM 933 C CA . SER A 1 117 ? 18.922 -19.391 -27.609 1 96.69 117 SER A CA 1
ATOM 934 C C . SER A 1 117 ? 19.531 -18.25 -26.781 1 96.69 117 SER A C 1
ATOM 936 O O . SER A 1 117 ? 18.953 -17.172 -26.672 1 96.69 117 SER A O 1
ATOM 938 N N . LEU A 1 118 ? 20.719 -18.594 -26.203 1 95.38 118 LEU A N 1
ATOM 939 C CA . LEU A 1 118 ? 21.234 -17.703 -25.172 1 95.38 118 LEU A CA 1
ATOM 940 C C . LEU A 1 118 ? 22.594 -17.156 -25.562 1 95.38 118 LEU A C 1
ATOM 942 O O . LEU A 1 118 ? 23.188 -17.594 -26.562 1 95.38 118 LEU A O 1
ATOM 946 N N . SER A 1 119 ? 22.891 -16.125 -24.875 1 90.88 119 SER A N 1
ATOM 947 C CA . SER A 1 119 ? 24.25 -15.594 -24.891 1 90.88 119 SER A CA 1
ATOM 948 C C . SER A 1 119 ? 24.828 -15.531 -23.484 1 90.88 119 SER A C 1
ATOM 950 O O . SER A 1 119 ? 24.109 -15.219 -22.531 1 90.88 119 SER A O 1
ATOM 952 N N . ASN A 1 120 ? 26.109 -15.977 -23.344 1 85.75 120 ASN A N 1
ATOM 953 C CA . ASN A 1 120 ? 26.875 -15.852 -22.109 1 85.75 120 ASN A CA 1
ATOM 954 C C . ASN A 1 120 ? 26.344 -16.797 -21.031 1 85.75 120 ASN A C 1
ATOM 956 O O . ASN A 1 120 ? 26.297 -16.422 -19.844 1 85.75 120 ASN A O 1
ATOM 960 N N . ASN A 1 121 ? 25.703 -17.891 -21.5 1 85.5 121 ASN A N 1
ATOM 961 C CA . ASN A 1 121 ? 25.312 -18.891 -20.5 1 85.5 121 ASN A CA 1
ATOM 962 C C . ASN A 1 121 ? 26.5 -19.734 -20.062 1 85.5 121 ASN A C 1
ATOM 964 O O . ASN A 1 121 ? 27 -20.562 -20.828 1 85.5 121 ASN A O 1
ATOM 968 N N . THR A 1 122 ? 27.078 -19.375 -18.875 1 76.94 122 THR A N 1
ATOM 969 C CA . THR A 1 122 ? 28.219 -20.125 -18.359 1 76.94 122 THR A CA 1
ATOM 970 C C . THR A 1 122 ? 27.859 -20.828 -17.047 1 76.94 122 THR A C 1
ATOM 972 O O . THR A 1 122 ? 28.172 -20.328 -15.969 1 76.94 122 THR A O 1
ATOM 975 N N . PRO A 1 123 ? 27.016 -21.781 -17.156 1 65.25 123 PRO A N 1
ATOM 976 C CA . PRO A 1 123 ? 26.688 -22.469 -15.906 1 65.25 123 PRO A CA 1
ATOM 977 C C . PRO A 1 123 ? 27.922 -22.922 -15.148 1 65.25 123 PRO A C 1
ATOM 979 O O . PRO A 1 123 ? 29.016 -22.969 -15.711 1 65.25 123 PRO A O 1
ATOM 982 N N . PHE A 1 124 ? 27.891 -23.266 -13.781 1 57.56 124 PHE A N 1
ATOM 983 C CA . PHE A 1 124 ? 28.984 -23.656 -12.898 1 57.56 124 PHE A CA 1
ATOM 984 C C . PHE A 1 124 ? 29.891 -24.672 -13.578 1 57.56 124 PHE A C 1
ATOM 986 O O . PHE A 1 124 ? 29.453 -25.75 -13.977 1 57.56 124 PHE A O 1
ATOM 993 N N . GLY A 1 125 ? 31.203 -24.328 -13.672 1 54.75 125 GLY A N 1
ATOM 994 C CA . GLY A 1 125 ? 32.344 -25.172 -14 1 54.75 125 GLY A CA 1
ATOM 995 C C . GLY A 1 125 ? 32.469 -25.484 -15.477 1 54.75 125 GLY A C 1
ATOM 996 O O . GLY A 1 125 ? 33.406 -26.125 -15.914 1 54.75 125 GLY A O 1
ATOM 997 N N . TYR A 1 126 ? 31.266 -25.297 -16.219 1 57.28 126 TYR A N 1
ATOM 998 C CA . TYR A 1 126 ? 31.438 -25.812 -17.562 1 57.28 126 TYR A CA 1
ATOM 999 C C . TYR A 1 126 ? 31.766 -24.688 -18.547 1 57.28 126 TYR A C 1
ATOM 1001 O O . TYR A 1 126 ? 31.328 -23.547 -18.375 1 57.28 126 TYR A O 1
ATOM 1009 N N . SER A 1 127 ? 32.906 -24.734 -19.094 1 58 127 SER A N 1
ATOM 1010 C CA . SER A 1 127 ? 33.438 -23.812 -20.078 1 58 127 SER A CA 1
ATOM 1011 C C . SER A 1 127 ? 32.531 -23.719 -21.312 1 58 127 SER A C 1
ATOM 1013 O O . SER A 1 127 ? 32.656 -22.781 -22.094 1 58 127 SER A O 1
ATOM 1015 N N . GLN A 1 128 ? 32.125 -24.891 -21.922 1 61.53 128 GLN A N 1
ATOM 1016 C CA . GLN A 1 128 ? 31.469 -24.828 -23.234 1 61.53 128 GLN A CA 1
ATOM 1017 C C . GLN A 1 128 ? 30.109 -24.141 -23.141 1 61.53 128 GLN A C 1
ATOM 1019 O O . GLN A 1 128 ? 29.312 -24.453 -22.25 1 61.53 128 GLN A O 1
ATOM 1024 N N . GLU A 1 129 ? 29.906 -23.078 -23.828 1 68.44 129 GLU A N 1
ATOM 1025 C CA . GLU A 1 129 ? 28.812 -22.109 -23.781 1 68.44 129 GLU A CA 1
ATOM 1026 C C . GLU A 1 129 ? 27.484 -22.781 -24.141 1 68.44 129 GLU A C 1
ATOM 1028 O O . GLU A 1 129 ? 27.375 -23.438 -25.172 1 68.44 129 GLU A O 1
ATOM 1033 N N . TYR A 1 130 ? 26.719 -23.234 -23.094 1 84.81 130 TYR A N 1
ATOM 1034 C CA . TYR A 1 130 ? 25.375 -23.797 -23.266 1 84.81 130 TYR A CA 1
ATOM 1035 C C . TYR A 1 130 ? 24.391 -22.719 -23.672 1 84.81 130 TYR A C 1
ATOM 1037 O O . TYR A 1 130 ? 23.422 -22.438 -22.938 1 84.81 130 TYR A O 1
ATOM 1045 N N . ASN A 1 131 ? 24.609 -22.312 -24.844 1 92 131 ASN A N 1
ATOM 1046 C CA . ASN A 1 131 ? 23.781 -21.219 -25.344 1 92 131 ASN A CA 1
ATOM 1047 C C . ASN A 1 131 ? 22.578 -21.734 -26.109 1 92 131 ASN A C 1
ATOM 1049 O O . ASN A 1 131 ? 21.625 -20.984 -26.359 1 92 131 ASN A O 1
ATOM 1053 N N . GLN A 1 132 ? 22.734 -22.984 -26.531 1 93.88 132 GLN A N 1
ATOM 1054 C CA . GLN A 1 132 ? 21.594 -23.656 -27.141 1 93.88 132 GLN A CA 1
ATOM 1055 C C . GLN A 1 132 ? 21.156 -24.844 -26.297 1 93.88 132 GLN A C 1
ATOM 1057 O O . GLN A 1 132 ? 21.938 -25.781 -26.078 1 93.88 132 GLN A O 1
ATOM 1062 N N . LEU A 1 133 ? 19.984 -24.719 -25.797 1 94.5 133 LEU A N 1
ATOM 1063 C CA . LEU A 1 133 ? 19.469 -25.766 -24.938 1 94.5 133 LEU A CA 1
ATOM 1064 C C . LEU A 1 133 ? 18.031 -26.109 -25.312 1 94.5 133 LEU A C 1
ATOM 1066 O O . LEU A 1 133 ? 17.297 -25.281 -25.844 1 94.5 133 LEU A O 1
ATOM 1070 N N . ASN A 1 134 ? 17.688 -27.344 -25.031 1 95.38 134 ASN A N 1
ATOM 1071 C CA . ASN A 1 134 ? 16.312 -27.766 -25.25 1 95.38 134 ASN A CA 1
ATOM 1072 C C . ASN A 1 134 ? 15.898 -28.844 -24.25 1 95.38 134 ASN A C 1
ATOM 1074 O O . ASN A 1 134 ? 16.75 -29.516 -23.672 1 95.38 134 ASN A O 1
ATOM 1078 N N . ARG A 1 135 ? 14.641 -28.922 -23.984 1 97.75 135 ARG A N 1
ATOM 1079 C CA . ARG A 1 135 ? 14.039 -29.938 -23.125 1 97.75 135 ARG A CA 1
ATOM 1080 C C . ARG A 1 135 ? 12.648 -30.312 -23.625 1 97.75 135 ARG A C 1
ATOM 1082 O O . ARG A 1 135 ? 11.812 -29.438 -23.859 1 97.75 135 ARG A O 1
ATOM 1089 N N . THR A 1 136 ? 12.453 -31.578 -23.828 1 98.62 136 THR A N 1
ATOM 1090 C CA . THR A 1 136 ? 11.133 -32.094 -24.156 1 98.62 136 THR A CA 1
ATOM 1091 C C . THR A 1 136 ? 10.758 -33.25 -23.234 1 98.62 136 THR A C 1
ATOM 1093 O O . THR A 1 136 ? 11.492 -34.219 -23.125 1 98.62 136 THR A O 1
ATOM 1096 N N . LEU A 1 137 ? 9.672 -33.062 -22.531 1 98.81 137 LEU A N 1
ATOM 1097 C CA . LEU A 1 137 ? 9.266 -34.094 -21.562 1 98.81 137 LEU A CA 1
ATOM 1098 C C . LEU A 1 137 ? 7.762 -34.312 -21.609 1 98.81 137 LEU A C 1
ATOM 1100 O O . LEU A 1 137 ? 6.988 -33.375 -21.75 1 98.81 137 LEU A O 1
ATOM 1104 N N . PRO A 1 138 ? 7.41 -35.562 -21.484 1 98.75 138 PRO A N 1
ATOM 1105 C CA . PRO A 1 138 ? 5.984 -35.844 -21.297 1 98.75 138 PRO A CA 1
ATOM 1106 C C . PRO A 1 138 ? 5.504 -35.594 -19.875 1 98.75 138 PRO A C 1
ATOM 1108 O O . PRO A 1 138 ? 6.285 -35.719 -18.922 1 98.75 138 PRO A O 1
ATOM 1111 N N . ILE A 1 139 ? 4.293 -35.188 -19.734 1 98.81 139 ILE A N 1
ATOM 1112 C CA . ILE A 1 139 ? 3.623 -35.031 -18.453 1 98.81 139 ILE A CA 1
ATOM 1113 C C . ILE A 1 139 ? 2.309 -35.812 -18.438 1 98.81 139 ILE A C 1
ATOM 1115 O O . ILE A 1 139 ? 1.442 -35.562 -19.297 1 98.81 139 ILE A O 1
ATOM 1119 N N . VAL A 1 140 ? 2.258 -36.688 -17.516 1 98.88 140 VAL A N 1
ATOM 1120 C CA . VAL A 1 140 ? 1.039 -37.5 -17.375 1 98.88 140 VAL A CA 1
ATOM 1121 C C . VAL A 1 140 ? 0.441 -37.281 -15.984 1 98.88 140 VAL A C 1
ATOM 1123 O O . VAL A 1 140 ? 1.158 -37.312 -14.984 1 98.88 140 VAL A O 1
ATOM 1126 N N . SER A 1 141 ? -0.896 -37.062 -15.977 1 98.81 141 SER A N 1
ATOM 1127 C CA . SER A 1 141 ? -1.532 -36.906 -14.664 1 98.81 141 SER A CA 1
ATOM 1128 C C . SER A 1 141 ? -2.908 -37.562 -14.648 1 98.81 141 SER A C 1
ATOM 1130 O O . SER A 1 141 ? -3.504 -37.812 -15.703 1 98.81 141 SER A O 1
ATOM 1132 N N . LEU A 1 142 ? -3.271 -37.969 -13.523 1 98.88 142 LEU A N 1
ATOM 1133 C CA . LEU A 1 142 ? -4.582 -38.531 -13.266 1 98.88 142 LEU A CA 1
ATOM 1134 C C . LEU A 1 142 ? -5.215 -37.906 -12.023 1 98.88 142 LEU A C 1
ATOM 1136 O O . LEU A 1 142 ? -4.727 -38.125 -10.906 1 98.88 142 LEU A O 1
ATOM 1140 N N . ASP A 1 143 ? -6.316 -37.156 -12.281 1 98.81 143 ASP A N 1
ATOM 1141 C CA . ASP A 1 143 ? -7.074 -36.531 -11.195 1 98.81 143 ASP A CA 1
ATOM 1142 C C . ASP A 1 143 ? -8.359 -37.312 -10.906 1 98.81 143 ASP A C 1
ATOM 1144 O O . ASP A 1 143 ? -9.18 -37.531 -11.805 1 98.81 143 ASP A O 1
ATOM 1148 N N . SER A 1 144 ? -8.438 -37.75 -9.711 1 98.81 144 SER A N 1
ATOM 1149 C CA . SER A 1 144 ? -9.625 -38.5 -9.367 1 98.81 144 SER A CA 1
ATOM 1150 C C . SER A 1 144 ? -10.195 -38.062 -8.016 1 98.81 144 SER A C 1
ATOM 1152 O O . SER A 1 144 ? -9.445 -37.656 -7.137 1 98.81 144 SER A O 1
ATOM 1154 N N . GLY A 1 145 ? -11.523 -38.188 -7.91 1 98.44 145 GLY A N 1
ATOM 1155 C CA . GLY A 1 145 ? -12.211 -37.875 -6.672 1 98.44 145 GLY A CA 1
ATOM 1156 C C . GLY A 1 145 ? -13.531 -38.594 -6.508 1 98.44 145 GLY A C 1
ATOM 1157 O O . GLY A 1 145 ? -14.07 -39.125 -7.473 1 98.44 145 GLY A O 1
ATOM 1158 N N . MET A 1 146 ? -13.945 -38.688 -5.254 1 98.56 146 MET A N 1
ATOM 1159 C CA . MET A 1 146 ? -15.242 -39.281 -4.926 1 98.56 146 MET A CA 1
ATOM 1160 C C . MET A 1 146 ? -16.094 -38.312 -4.113 1 98.56 146 MET A C 1
ATOM 1162 O O . MET A 1 146 ? -15.57 -37.406 -3.461 1 98.56 146 MET A O 1
ATOM 1166 N N . TYR A 1 147 ? -17.375 -38.531 -4.234 1 96.62 147 TYR A N 1
ATOM 1167 C CA . TYR A 1 147 ? -18.328 -37.719 -3.516 1 96.62 147 TYR A CA 1
ATOM 1168 C C . TYR A 1 147 ? -19.172 -38.562 -2.561 1 96.62 147 TYR A C 1
ATOM 1170 O O . TYR A 1 147 ? -19.859 -39.469 -2.984 1 96.62 147 TYR A O 1
ATOM 1178 N N . PHE A 1 148 ? -19.062 -38.25 -1.321 1 97.25 148 PHE A N 1
ATOM 1179 C CA . PHE A 1 148 ? -19.953 -38.812 -0.327 1 97.25 148 PHE A CA 1
ATOM 1180 C C . PHE A 1 148 ? -20.75 -37.75 0.388 1 97.25 148 PHE A C 1
ATOM 1182 O O . PHE A 1 148 ? -20.188 -36.719 0.821 1 97.25 148 PHE A O 1
ATOM 1189 N N . ASP A 1 149 ? -22.031 -37.875 0.427 1 94.5 149 ASP A N 1
ATOM 1190 C CA . ASP A 1 149 ? -22.859 -36.938 1.163 1 94.5 149 ASP A CA 1
ATOM 1191 C C . ASP A 1 149 ? -23.906 -37.625 2.018 1 94.5 149 ASP A C 1
ATOM 1193 O O . ASP A 1 149 ? -24.328 -38.75 1.689 1 94.5 149 ASP A O 1
ATOM 1197 N N . ARG A 1 150 ? -24.203 -37.062 3.127 1 95.25 150 ARG A N 1
ATOM 1198 C CA . ARG A 1 150 ? -25.281 -37.562 3.98 1 95.25 150 ARG A CA 1
ATOM 1199 C C . ARG A 1 150 ? -25.953 -36.406 4.703 1 95.25 150 ARG A C 1
ATOM 1201 O O . ARG A 1 150 ? -25.328 -35.375 4.965 1 95.25 150 ARG A O 1
ATOM 1208 N N . GLU A 1 151 ? -27.156 -36.625 4.953 1 94.5 151 GLU A N 1
ATOM 1209 C CA . GLU A 1 151 ? -27.875 -35.625 5.77 1 94.5 151 GLU A CA 1
ATOM 1210 C C . GLU A 1 151 ? -27.609 -35.875 7.258 1 94.5 151 GLU A C 1
ATOM 1212 O O . GLU A 1 151 ? -27.531 -37 7.707 1 94.5 151 GLU A O 1
ATOM 1217 N N . THR A 1 152 ? -27.375 -34.812 7.949 1 93 152 THR A N 1
ATOM 1218 C CA . THR A 1 152 ? -27.172 -34.875 9.391 1 93 152 THR A CA 1
ATOM 1219 C C . THR A 1 152 ? -27.891 -33.75 10.109 1 93 152 THR A C 1
ATOM 1221 O O . THR A 1 152 ? -28.25 -32.75 9.484 1 93 152 THR A O 1
ATOM 1224 N N . SER A 1 153 ? -28.297 -34 11.281 1 91.75 153 SER A N 1
ATOM 1225 C CA . SER A 1 153 ? -28.938 -32.969 12.094 1 91.75 153 SER A CA 1
ATOM 1226 C C . SER A 1 153 ? -28.047 -32.594 13.289 1 91.75 153 SER A C 1
ATOM 1228 O O . SER A 1 153 ? -27.516 -33.469 13.969 1 91.75 153 SER A O 1
ATOM 1230 N N . LEU A 1 154 ? -27.734 -31.438 13.422 1 86.94 154 LEU A N 1
ATOM 1231 C CA . LEU A 1 154 ? -26.969 -30.922 14.555 1 86.94 154 LEU A CA 1
ATOM 1232 C C . LEU A 1 154 ? -27.672 -29.703 15.156 1 86.94 154 LEU A C 1
ATOM 1234 O O . LEU A 1 154 ? -27.984 -28.75 14.453 1 86.94 154 LEU A O 1
ATOM 1238 N N . PHE A 1 155 ? -27.906 -29.703 16.469 1 84.25 155 PHE A N 1
ATOM 1239 C CA . PHE A 1 155 ? -28.547 -28.625 17.219 1 84.25 155 PHE A CA 1
ATOM 1240 C C . PHE A 1 155 ? -29.875 -28.25 16.594 1 84.25 155 PHE A C 1
ATOM 1242 O O . PHE A 1 155 ? -30.156 -27.062 16.359 1 84.25 155 PHE A O 1
ATOM 1249 N N . ASP A 1 156 ? -30.609 -29.172 16.094 1 84.88 156 ASP A N 1
ATOM 1250 C CA . ASP A 1 156 ? -31.969 -29.078 15.57 1 84.88 156 ASP A CA 1
ATOM 1251 C C . ASP A 1 156 ? -31.984 -28.484 14.164 1 84.88 156 ASP A C 1
ATOM 1253 O O . ASP A 1 156 ? -33 -27.969 13.711 1 84.88 156 ASP A O 1
ATOM 1257 N N . ASN A 1 157 ? -30.828 -28.328 13.609 1 88.44 157 ASN A N 1
ATOM 1258 C CA . ASN A 1 157 ? -30.719 -27.922 12.219 1 88.44 157 ASN A CA 1
ATOM 1259 C C . ASN A 1 157 ? -30.234 -29.062 11.328 1 88.44 157 ASN A C 1
ATOM 1261 O O . ASN A 1 157 ? -29.484 -29.938 11.789 1 88.44 157 ASN A O 1
ATOM 1265 N N . THR A 1 158 ? -30.734 -29.062 10.133 1 93.94 158 THR A N 1
ATOM 1266 C CA . THR A 1 158 ? -30.328 -30.109 9.188 1 93.94 158 THR A CA 1
ATOM 1267 C C . THR A 1 158 ? -29.156 -29.641 8.328 1 93.94 158 THR A C 1
ATOM 1269 O O . THR A 1 158 ? -29.172 -28.516 7.809 1 93.94 158 THR A O 1
ATOM 1272 N N . TYR A 1 159 ? -28.203 -30.5 8.273 1 95.12 159 TYR A N 1
ATOM 1273 C CA . TYR A 1 159 ? -27.016 -30.203 7.484 1 95.12 159 TYR A CA 1
ATOM 1274 C C . TYR A 1 159 ? -26.719 -31.328 6.5 1 95.12 159 TYR A C 1
ATOM 1276 O O . TYR A 1 159 ? -27.141 -32.469 6.715 1 95.12 159 TYR A O 1
ATOM 1284 N N . THR A 1 160 ? -26.188 -30.891 5.359 1 96.19 160 THR A N 1
ATOM 1285 C CA . THR A 1 160 ? -25.562 -31.891 4.492 1 96.19 160 THR A CA 1
ATOM 1286 C C . THR A 1 160 ? -24.062 -32 4.777 1 96.19 160 THR A C 1
ATOM 1288 O O . THR A 1 160 ? -23.344 -31 4.703 1 96.19 160 THR A O 1
ATOM 1291 N N . HIS A 1 161 ? -23.656 -33.125 5.203 1 97.12 161 HIS A N 1
ATOM 1292 C CA . HIS A 1 161 ? -22.25 -33.406 5.426 1 97.12 161 HIS A CA 1
ATOM 1293 C C . HIS A 1 161 ? -21.625 -34.094 4.207 1 97.12 161 HIS A C 1
ATOM 1295 O O . HIS A 1 161 ? -22.141 -35.094 3.719 1 97.12 161 HIS A O 1
ATOM 1301 N N . THR A 1 162 ? -20.656 -33.438 3.684 1 97 162 THR A N 1
ATOM 1302 C CA . THR A 1 162 ? -20 -34.031 2.529 1 97 162 THR A CA 1
ATOM 1303 C C . THR A 1 162 ? -18.594 -34.469 2.895 1 97 162 THR A C 1
ATOM 1305 O O . THR A 1 162 ? -17.938 -33.875 3.75 1 97 162 THR A O 1
ATOM 1308 N N . LEU A 1 163 ? -18.125 -35.594 2.346 1 97.88 163 LEU A N 1
ATOM 1309 C CA . LEU A 1 163 ? -16.766 -36.125 2.4 1 97.88 163 LEU A CA 1
ATOM 1310 C C . LEU A 1 163 ? -16.219 -36.375 0.998 1 97.88 163 LEU A C 1
ATOM 1312 O O . LEU A 1 163 ? -16.797 -37.156 0.249 1 97.88 163 LEU A O 1
ATOM 1316 N N . GLU A 1 164 ? -15.164 -35.75 0.719 1 98 164 GLU A N 1
ATOM 1317 C CA . GLU A 1 164 ? -14.672 -35.812 -0.655 1 98 164 GLU A CA 1
ATOM 1318 C C . GLU A 1 164 ? -13.188 -36.125 -0.703 1 98 164 GLU A C 1
ATOM 1320 O O . GLU A 1 164 ? -12.336 -35.25 -0.764 1 98 164 GLU A O 1
ATOM 1325 N N . PRO A 1 165 ? -12.898 -37.406 -0.796 1 98.62 165 PRO A N 1
ATOM 1326 C CA . PRO A 1 165 ? -11.5 -37.75 -1.045 1 98.62 165 PRO A CA 1
ATOM 1327 C C . PRO A 1 165 ? -11.055 -37.438 -2.469 1 98.62 165 PRO A C 1
ATOM 1329 O O . PRO A 1 165 ? -11.836 -37.562 -3.412 1 98.62 165 PRO A O 1
ATOM 1332 N N . ARG A 1 166 ? -9.805 -36.969 -2.66 1 98.69 166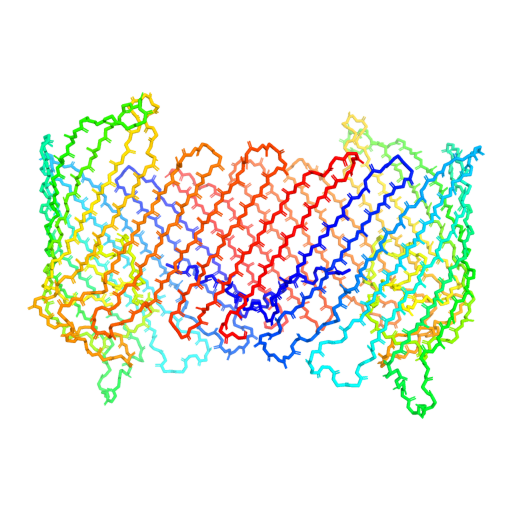 ARG A N 1
ATOM 1333 C CA . ARG A 1 166 ? -9.211 -36.656 -3.953 1 98.69 166 ARG A CA 1
ATOM 1334 C C . ARG A 1 166 ? -7.801 -37.219 -4.062 1 98.69 166 ARG A C 1
ATOM 1336 O O . ARG A 1 166 ? -7.02 -37.156 -3.111 1 98.69 166 ARG A O 1
ATOM 1343 N N . ALA A 1 167 ? -7.539 -37.875 -5.16 1 98.88 167 ALA A N 1
ATOM 1344 C CA . ALA A 1 167 ? -6.219 -38.406 -5.48 1 98.88 167 ALA A CA 1
ATOM 1345 C C . ALA A 1 167 ? -5.699 -37.844 -6.797 1 98.88 167 ALA A C 1
ATOM 1347 O O . ALA A 1 167 ? -6.406 -37.875 -7.805 1 98.88 167 ALA A O 1
ATOM 1348 N N . TYR A 1 168 ? -4.555 -37.344 -6.773 1 98.81 168 TYR A N 1
ATOM 1349 C CA . TYR A 1 168 ? -3.943 -36.719 -7.953 1 98.81 168 TYR A CA 1
ATOM 1350 C C . TYR A 1 168 ? -2.553 -37.281 -8.203 1 98.81 168 TYR A C 1
ATOM 1352 O O . TYR A 1 168 ? -1.62 -37.031 -7.441 1 98.81 168 TYR A O 1
ATOM 1360 N N . TYR A 1 169 ? -2.43 -38.062 -9.289 1 98.94 169 TYR A N 1
ATOM 1361 C CA . TYR A 1 169 ? -1.167 -38.719 -9.648 1 98.94 169 TYR A CA 1
ATOM 1362 C C . TYR A 1 169 ? -0.487 -37.938 -10.789 1 98.94 169 TYR A C 1
ATOM 1364 O O . TYR A 1 169 ? -1.145 -37.531 -11.742 1 98.94 169 TYR A O 1
ATOM 1372 N N . VAL A 1 170 ? 0.826 -37.781 -10.664 1 98.88 170 VAL A N 1
ATOM 1373 C CA . VAL A 1 170 ? 1.588 -37.125 -11.719 1 98.88 170 VAL A CA 1
ATOM 1374 C C . VAL A 1 170 ? 2.855 -37.906 -12.016 1 98.88 170 VAL A C 1
ATOM 1376 O O . VAL A 1 170 ? 3.547 -38.375 -11.102 1 98.88 170 VAL A O 1
ATOM 1379 N N . TYR A 1 171 ? 3.131 -38.062 -13.289 1 98.94 171 TYR A N 1
ATOM 1380 C CA . TYR A 1 171 ? 4.375 -38.688 -13.734 1 98.94 171 TYR A CA 1
ATOM 1381 C C . TYR A 1 171 ? 5.086 -37.781 -14.75 1 98.94 171 TYR A C 1
ATOM 1383 O O . TYR A 1 171 ? 4.5 -37.406 -15.766 1 98.94 171 TYR A O 1
ATOM 1391 N N . ILE A 1 172 ? 6.297 -37.469 -14.492 1 98.88 172 ILE A N 1
ATOM 1392 C CA . ILE A 1 172 ? 7.219 -36.75 -15.352 1 98.88 172 ILE A CA 1
ATOM 1393 C C . ILE A 1 172 ? 8.617 -37.344 -15.242 1 98.88 172 ILE A C 1
ATOM 1395 O O . ILE A 1 172 ? 9.234 -37.312 -14.18 1 98.88 172 ILE A O 1
ATOM 1399 N N . PRO A 1 173 ? 9.148 -37.844 -16.297 1 98.75 173 PRO A N 1
ATOM 1400 C CA . PRO A 1 173 ? 10.477 -38.469 -16.219 1 98.75 173 PRO A CA 1
ATOM 1401 C C . PRO A 1 173 ? 11.57 -37.438 -15.922 1 98.75 173 PRO A C 1
ATOM 1403 O O . PRO A 1 173 ? 11.414 -36.25 -16.234 1 98.75 173 PRO A O 1
ATOM 1406 N N . TYR A 1 174 ? 12.664 -37.906 -15.359 1 98.25 174 TYR A N 1
ATOM 1407 C CA . TYR A 1 174 ? 13.773 -37.031 -15 1 98.25 174 TYR A CA 1
ATOM 1408 C C . TYR A 1 174 ? 14.602 -36.688 -16.234 1 98.25 174 TYR A C 1
ATOM 1410 O O . TYR A 1 174 ? 14.859 -37.531 -17.078 1 98.25 174 TYR A O 1
ATOM 1418 N N . LYS A 1 175 ? 14.898 -35.5 -16.281 1 97.69 175 LYS A N 1
ATOM 1419 C CA . LYS A 1 175 ? 15.93 -34.969 -17.172 1 97.69 175 LYS A CA 1
ATOM 1420 C C . LYS A 1 175 ? 16.797 -33.938 -16.469 1 97.69 175 LYS A C 1
ATOM 1422 O O . LYS A 1 175 ? 16.266 -33.062 -15.773 1 97.69 175 LYS A O 1
ATOM 1427 N N . ASP A 1 176 ? 18.078 -34.094 -16.656 1 95.62 176 ASP A N 1
ATOM 1428 C CA . ASP A 1 176 ? 18.984 -33.156 -16.016 1 95.62 176 ASP A CA 1
ATOM 1429 C C . ASP A 1 176 ? 18.766 -31.734 -16.594 1 95.62 176 ASP A C 1
ATOM 1431 O O . ASP A 1 176 ? 18.797 -31.547 -17.797 1 95.62 176 ASP A O 1
ATOM 1435 N N . GLN A 1 177 ? 18.516 -30.859 -15.688 1 95.56 177 GLN A N 1
ATOM 1436 C CA . GLN A 1 177 ? 18.25 -29.484 -16.094 1 95.56 177 GLN A CA 1
ATOM 1437 C C . GLN A 1 177 ? 19.203 -28.5 -15.422 1 95.56 177 GLN A C 1
ATOM 1439 O O . GLN A 1 177 ? 18.922 -27.297 -15.352 1 95.56 177 GLN A O 1
ATOM 1444 N N . SER A 1 178 ? 20.312 -28.984 -14.922 1 91.19 178 SER A N 1
ATOM 1445 C CA . SER A 1 178 ? 21.234 -28.188 -14.109 1 91.19 178 SER A CA 1
ATOM 1446 C C . SER A 1 178 ? 21.938 -27.125 -14.945 1 91.19 178 SER A C 1
ATOM 1448 O O . SER A 1 178 ? 22.438 -26.125 -14.414 1 91.19 178 SER A O 1
ATOM 1450 N N . LYS A 1 179 ? 21.938 -27.359 -16.281 1 90.81 179 LYS A N 1
ATOM 1451 C CA . LYS A 1 179 ? 22.656 -26.406 -17.125 1 90.81 179 LYS A CA 1
ATOM 1452 C C . LYS A 1 179 ? 21.719 -25.297 -17.625 1 90.81 179 LYS A C 1
ATOM 1454 O O . LYS A 1 179 ? 22.172 -24.328 -18.234 1 90.81 179 LYS A O 1
ATOM 1459 N N . ILE A 1 180 ? 20.453 -25.484 -17.422 1 93.5 180 ILE A N 1
ATOM 1460 C CA . ILE A 1 180 ? 19.484 -24.469 -17.812 1 93.5 180 ILE A CA 1
ATOM 1461 C C . ILE A 1 180 ? 19.484 -23.328 -16.781 1 93.5 180 ILE A C 1
ATOM 1463 O O . ILE A 1 180 ? 19.344 -23.562 -15.586 1 93.5 180 ILE A O 1
ATOM 1467 N N . PRO A 1 181 ? 19.703 -22.125 -17.25 1 91.94 181 PRO A N 1
ATOM 1468 C CA . PRO A 1 181 ? 19.688 -21.016 -16.281 1 91.94 181 PRO A CA 1
ATOM 1469 C C . PRO A 1 181 ? 18.297 -20.75 -15.711 1 91.94 181 PRO A C 1
ATOM 1471 O O . PRO A 1 181 ? 17.328 -21.344 -16.172 1 91.94 181 PRO A O 1
ATOM 1474 N N . ILE A 1 182 ? 18.266 -19.938 -14.625 1 93.94 182 ILE A N 1
ATOM 1475 C CA . ILE A 1 182 ? 17 -19.562 -14 1 93.94 182 ILE A CA 1
ATOM 1476 C C . ILE A 1 182 ? 16.656 -18.109 -14.359 1 93.94 182 ILE A C 1
ATOM 1478 O O . ILE A 1 182 ? 17.328 -17.188 -13.898 1 93.94 182 ILE A O 1
ATOM 1482 N N . PHE A 1 183 ? 15.641 -17.922 -15.156 1 94.5 183 PHE A N 1
ATOM 1483 C CA . PHE A 1 183 ? 15.258 -16.562 -15.562 1 94.5 183 PHE A CA 1
ATOM 1484 C C . PHE A 1 183 ? 14.102 -16.062 -14.711 1 94.5 183 PHE A C 1
ATOM 1486 O O . PHE A 1 183 ? 14.18 -14.984 -14.117 1 94.5 183 PHE A O 1
ATOM 1493 N N . ASP A 1 184 ? 13.07 -16.797 -14.656 1 94.44 184 ASP A N 1
ATOM 1494 C CA . ASP A 1 184 ? 11.867 -16.359 -13.953 1 94.44 184 ASP A CA 1
ATOM 1495 C C . ASP A 1 184 ? 11.211 -17.516 -13.203 1 94.44 184 ASP A C 1
ATOM 1497 O O . ASP A 1 184 ? 9.984 -17.547 -13.047 1 94.44 184 ASP A O 1
ATOM 1501 N N . THR A 1 185 ? 11.961 -18.422 -12.844 1 95.44 185 THR A N 1
ATOM 1502 C CA . THR A 1 185 ? 11.445 -19.625 -12.203 1 95.44 185 THR A CA 1
ATOM 1503 C C . THR A 1 185 ? 11.727 -19.594 -10.703 1 95.44 185 THR A C 1
ATOM 1505 O O . THR A 1 185 ? 12.812 -19.188 -10.281 1 95.44 185 THR A O 1
ATOM 1508 N N . SER A 1 186 ? 10.766 -20.016 -9.93 1 95.94 186 SER A N 1
ATOM 1509 C CA . SER A 1 186 ? 10.891 -20.188 -8.484 1 95.94 186 SER A CA 1
ATOM 1510 C C . SER A 1 186 ? 10.102 -21.391 -8 1 95.94 186 SER A C 1
ATOM 1512 O O . SER A 1 186 ? 9.266 -21.938 -8.734 1 95.94 186 SER A O 1
ATOM 1514 N N . LEU A 1 187 ? 10.484 -21.859 -6.844 1 95.5 187 LEU A N 1
ATOM 1515 C CA . LEU A 1 187 ? 9.703 -22.938 -6.234 1 95.5 187 LEU A CA 1
ATOM 1516 C C . LEU A 1 187 ? 8.406 -22.391 -5.645 1 95.5 187 LEU A C 1
ATOM 1518 O O . LEU A 1 187 ? 8.43 -21.438 -4.859 1 95.5 187 LEU A O 1
ATOM 1522 N N . ASN A 1 188 ? 7.324 -22.953 -6.055 1 95.75 188 ASN A N 1
ATOM 1523 C CA . ASN A 1 188 ? 6.039 -22.516 -5.527 1 95.75 188 ASN A CA 1
ATOM 1524 C C . ASN A 1 188 ? 5.922 -22.781 -4.031 1 95.75 188 ASN A C 1
ATOM 1526 O O . ASN A 1 188 ? 6.363 -23.828 -3.555 1 95.75 188 ASN A O 1
ATOM 1530 N N . THR A 1 189 ? 5.324 -21.859 -3.33 1 94.56 189 THR A N 1
ATOM 1531 C CA . THR A 1 189 ? 4.969 -22.141 -1.942 1 94.56 189 THR A CA 1
ATOM 1532 C C . THR A 1 189 ? 3.9 -23.234 -1.862 1 94.56 189 THR A C 1
ATOM 1534 O O . THR A 1 189 ? 2.893 -23.172 -2.572 1 94.56 189 THR A O 1
ATOM 1537 N N . LEU A 1 190 ? 4.176 -24.141 -1.043 1 95.38 190 LEU A N 1
ATOM 1538 C CA . LEU A 1 190 ? 3.225 -25.25 -0.901 1 95.38 190 LEU A CA 1
ATOM 1539 C C . LEU A 1 190 ? 1.962 -24.781 -0.187 1 95.38 190 LEU A C 1
ATOM 1541 O O . LEU A 1 190 ? 2.035 -24.203 0.899 1 95.38 190 LEU A O 1
ATOM 1545 N N . ASN A 1 191 ? 0.886 -25 -0.831 1 95.94 191 ASN A N 1
ATOM 1546 C CA . ASN A 1 191 ? -0.411 -24.703 -0.231 1 95.94 191 ASN A CA 1
ATOM 1547 C C . ASN A 1 191 ? -1.505 -25.609 -0.784 1 95.94 191 ASN A C 1
ATOM 1549 O O . ASN A 1 191 ? -1.221 -26.547 -1.529 1 95.94 191 ASN A O 1
ATOM 1553 N N . GLN A 1 192 ? -2.775 -25.344 -0.394 1 93.94 192 GLN A N 1
ATOM 1554 C CA . GLN A 1 192 ? -3.881 -26.234 -0.709 1 93.94 192 GLN A CA 1
ATOM 1555 C C . GLN A 1 192 ? -4.137 -26.297 -2.213 1 93.94 192 GLN A C 1
ATOM 1557 O O . GLN A 1 192 ? -4.672 -27.281 -2.725 1 93.94 192 GLN A O 1
ATOM 1562 N N . ASN A 1 193 ? -3.762 -25.219 -2.912 1 95.12 193 ASN A N 1
ATOM 1563 C CA . ASN A 1 193 ? -3.934 -25.219 -4.363 1 95.12 193 ASN A CA 1
ATOM 1564 C C . ASN A 1 193 ? -2.713 -25.781 -5.074 1 95.12 193 ASN A C 1
ATOM 1566 O O . ASN A 1 193 ? -2.84 -26.688 -5.906 1 95.12 193 ASN A O 1
ATOM 1570 N N . SER A 1 194 ? -1.559 -25.312 -4.676 1 96.5 194 SER A N 1
ATOM 1571 C CA . SER A 1 194 ? -0.331 -25.656 -5.395 1 96.5 194 SER A CA 1
ATOM 1572 C C . SER A 1 194 ? 0.071 -27.109 -5.16 1 96.5 194 SER A C 1
ATOM 1574 O O . SER A 1 194 ? 0.884 -27.656 -5.906 1 96.5 194 SER A O 1
ATOM 1576 N N . ILE A 1 195 ? -0.522 -27.734 -4.121 1 96.56 195 ILE A N 1
ATOM 1577 C CA . ILE A 1 195 ? -0.199 -29.125 -3.871 1 96.56 195 ILE A CA 1
ATOM 1578 C C . ILE A 1 195 ? -0.701 -30 -5.027 1 96.56 195 ILE A C 1
ATOM 1580 O O . ILE A 1 195 ? -0.277 -31.141 -5.188 1 96.56 195 ILE A O 1
ATOM 1584 N N . PHE A 1 196 ? -1.603 -29.438 -5.91 1 97.5 196 PHE A N 1
ATOM 1585 C CA . PHE A 1 196 ? -2.15 -30.188 -7.031 1 97.5 196 PHE A CA 1
ATOM 1586 C C . PHE A 1 196 ? -1.582 -29.688 -8.352 1 97.5 196 PHE A C 1
ATOM 1588 O O . PHE A 1 196 ? -2.189 -29.875 -9.406 1 97.5 196 PHE A O 1
ATOM 1595 N N . TYR A 1 197 ? -0.503 -29.031 -8.297 1 96.69 197 TYR A N 1
ATOM 1596 C CA . TYR A 1 197 ? 0.176 -28.641 -9.523 1 96.69 197 TYR A CA 1
ATOM 1597 C C . TYR A 1 197 ? 1.002 -29.797 -10.086 1 96.69 197 TYR A C 1
ATOM 1599 O O . TYR A 1 197 ? 1.604 -30.562 -9.328 1 96.69 197 TYR A O 1
ATOM 1607 N N . GLU A 1 198 ? 1.036 -29.844 -11.391 1 97.62 198 GLU A N 1
ATOM 1608 C CA . GLU A 1 198 ? 1.932 -30.797 -12.039 1 97.62 198 GLU A CA 1
ATOM 1609 C C . GLU A 1 198 ? 3.393 -30.406 -11.828 1 97.62 198 GLU A C 1
ATOM 1611 O O . GLU A 1 198 ? 4.227 -31.266 -11.516 1 97.62 198 GLU A O 1
ATOM 1616 N N . ASN A 1 199 ? 3.648 -29.172 -12.047 1 97.5 199 ASN A N 1
ATOM 1617 C CA . ASN A 1 199 ? 4.988 -28.625 -11.875 1 97.5 199 ASN A CA 1
ATOM 1618 C C . ASN A 1 199 ? 5.09 -27.781 -10.609 1 97.5 199 ASN A C 1
ATOM 1620 O O . ASN A 1 199 ? 4.32 -26.828 -10.43 1 97.5 199 ASN A O 1
ATOM 1624 N N . GLN A 1 200 ? 6.043 -28.109 -9.82 1 96.31 200 GLN A N 1
ATOM 1625 C CA . GLN A 1 200 ? 6.188 -27.422 -8.539 1 96.31 200 GLN A CA 1
ATOM 1626 C C . GLN A 1 200 ? 6.863 -26.062 -8.719 1 96.31 200 GLN A C 1
ATOM 1628 O O . GLN A 1 200 ? 6.887 -25.25 -7.789 1 96.31 200 GLN A O 1
ATOM 1633 N N . PHE A 1 201 ? 7.41 -25.875 -9.844 1 97.25 201 PHE A N 1
ATOM 1634 C CA . PHE A 1 201 ? 8.062 -24.609 -10.117 1 97.25 201 PHE A CA 1
ATOM 1635 C C . PHE A 1 201 ? 7.117 -23.656 -10.844 1 97.25 201 PHE A C 1
ATOM 1637 O O . PHE A 1 201 ? 6.289 -24.094 -11.648 1 97.25 201 PHE A O 1
ATOM 1644 N N . SER A 1 202 ? 7.215 -22.422 -10.414 1 95.75 202 SER A N 1
ATOM 1645 C CA . SER A 1 202 ? 6.68 -21.375 -11.289 1 95.75 202 SER A CA 1
ATOM 1646 C C . SER A 1 202 ? 7.668 -21.031 -12.406 1 95.75 202 SER A C 1
ATOM 1648 O O . SER A 1 202 ? 8.875 -21.203 -12.242 1 95.75 202 SER A O 1
ATOM 1650 N N . GLY A 1 203 ? 7.148 -20.516 -13.477 1 94.88 203 GLY A N 1
ATOM 1651 C CA . GLY A 1 203 ? 8.039 -20.297 -14.609 1 94.88 203 GLY A CA 1
ATOM 1652 C C . GLY A 1 203 ? 8.383 -21.562 -15.359 1 94.88 203 GLY A C 1
ATOM 1653 O O . GLY A 1 203 ? 8.047 -22.656 -14.914 1 94.88 203 GLY A O 1
ATOM 1654 N N . ASP A 1 204 ? 9.094 -21.484 -16.453 1 96.75 204 ASP A N 1
ATOM 1655 C CA . ASP A 1 204 ? 9.258 -22.641 -17.312 1 96.75 204 ASP A CA 1
ATOM 1656 C C . ASP A 1 204 ? 10.703 -23.141 -17.312 1 96.75 204 ASP A C 1
ATOM 1658 O O . ASP A 1 204 ? 11.023 -24.156 -17.938 1 96.75 204 ASP A O 1
ATOM 1662 N N . ASP A 1 205 ? 11.57 -22.516 -16.516 1 97.62 205 ASP A N 1
ATOM 1663 C CA . ASP A 1 205 ? 12.977 -22.906 -16.562 1 97.62 205 ASP A CA 1
ATOM 1664 C C . ASP A 1 205 ? 13.195 -24.281 -15.945 1 97.62 205 ASP A C 1
ATOM 1666 O O . ASP A 1 205 ? 14.203 -24.938 -16.219 1 97.62 205 ASP A O 1
ATOM 1670 N N . ARG A 1 206 ? 12.273 -24.672 -15.078 1 98 206 ARG A N 1
ATOM 1671 C CA . ARG A 1 206 ? 12.367 -26 -14.461 1 98 206 ARG A CA 1
ATOM 1672 C C . ARG A 1 206 ? 11.055 -26.766 -14.602 1 98 206 ARG A C 1
ATOM 1674 O O . ARG A 1 206 ? 9.977 -26.172 -14.461 1 98 206 ARG A O 1
ATOM 1681 N N . LEU A 1 207 ? 11.148 -27.953 -14.906 1 98.38 207 LEU A N 1
ATOM 1682 C CA . LEU A 1 207 ? 10.078 -28.953 -14.812 1 98.38 207 LEU A CA 1
ATOM 1683 C C . LEU A 1 207 ? 10.492 -30.109 -13.914 1 98.38 207 LEU A C 1
ATOM 1685 O O . LEU A 1 207 ? 11.422 -30.844 -14.234 1 98.38 207 LEU A O 1
ATOM 1689 N N . ASN A 1 208 ? 9.875 -30.234 -12.836 1 98.06 208 ASN A N 1
ATOM 1690 C CA . ASN A 1 208 ? 10.281 -31.25 -11.867 1 98.06 208 ASN A CA 1
ATOM 1691 C C . ASN A 1 208 ? 10.047 -32.656 -12.414 1 98.06 208 ASN A C 1
ATOM 1693 O O . ASN A 1 208 ? 9.102 -32.906 -13.172 1 98.06 208 ASN A O 1
ATOM 1697 N N . ASN A 1 209 ? 10.938 -33.594 -12.055 1 98.38 209 ASN A N 1
ATOM 1698 C CA . ASN A 1 209 ? 10.531 -35 -12.211 1 98.38 209 ASN A CA 1
ATOM 1699 C C . ASN A 1 209 ? 9.477 -35.406 -11.18 1 98.38 209 ASN A C 1
ATOM 1701 O O . ASN A 1 209 ? 9.492 -34.906 -10.055 1 98.38 209 ASN A O 1
ATOM 1705 N N . ALA A 1 210 ? 8.625 -36.312 -11.664 1 98.44 210 ALA A N 1
ATOM 1706 C CA . ALA A 1 210 ? 7.527 -36.656 -10.758 1 98.44 210 ALA A CA 1
ATOM 1707 C C . ALA A 1 210 ? 7.109 -38.094 -10.906 1 98.44 210 ALA A C 1
ATOM 1709 O O . ALA A 1 210 ? 7.008 -38.625 -12.023 1 98.44 210 ALA A O 1
ATOM 1710 N N . ASN A 1 211 ? 7.066 -38.781 -10.008 1 98.62 211 ASN A N 1
ATOM 1711 C CA . ASN A 1 211 ? 6.328 -39.969 -9.648 1 98.62 211 ASN A CA 1
ATOM 1712 C C . ASN A 1 211 ? 5.715 -39.875 -8.258 1 98.62 211 ASN A C 1
ATOM 1714 O O . ASN A 1 211 ? 6.352 -40.219 -7.262 1 98.62 211 ASN A O 1
ATOM 1718 N N . GLN A 1 212 ? 4.473 -39.344 -8.305 1 98.56 212 GLN A N 1
ATOM 1719 C CA . GLN A 1 212 ? 3.965 -38.906 -7.012 1 98.56 212 GLN A CA 1
ATOM 1720 C C . GLN A 1 212 ? 2.441 -38.938 -6.973 1 98.56 212 GLN A C 1
ATOM 1722 O O . GLN A 1 212 ? 1.786 -38.844 -8.016 1 98.56 212 GLN A O 1
ATOM 1727 N N . MET A 1 213 ? 1.993 -39.062 -5.793 1 98.81 213 MET A N 1
ATOM 1728 C CA . MET A 1 213 ? 0.557 -39.094 -5.531 1 98.81 213 MET A CA 1
ATOM 1729 C C . MET A 1 213 ? 0.173 -38.125 -4.438 1 98.81 213 MET A C 1
ATOM 1731 O O . MET A 1 213 ? 0.73 -38.156 -3.34 1 98.81 213 MET A O 1
ATOM 1735 N N . THR A 1 214 ? -0.733 -37.188 -4.773 1 98.81 214 THR A N 1
ATOM 1736 C CA . THR A 1 214 ? -1.29 -36.281 -3.775 1 98.81 214 THR A CA 1
ATOM 1737 C C . THR A 1 214 ? -2.658 -36.781 -3.305 1 98.81 214 THR A C 1
ATOM 1739 O O . THR A 1 214 ? -3.541 -37.062 -4.121 1 98.81 214 THR A O 1
ATOM 1742 N N . LEU A 1 215 ? -2.732 -36.969 -2.051 1 98.88 215 LEU A N 1
ATOM 1743 C CA . LEU A 1 215 ? -4 -37.344 -1.442 1 98.88 215 LEU A CA 1
ATOM 1744 C C . LEU A 1 215 ? -4.562 -36.219 -0.588 1 98.88 215 LEU A C 1
ATOM 1746 O O . LEU A 1 215 ? -3.822 -35.562 0.16 1 98.88 215 LEU A O 1
ATOM 1750 N N . ALA A 1 216 ? -5.875 -35.969 -0.769 1 98.81 216 ALA A N 1
ATOM 1751 C CA . ALA A 1 216 ? -6.543 -34.969 0.041 1 98.81 216 ALA A CA 1
ATOM 1752 C C . ALA A 1 216 ? -7.949 -35.406 0.424 1 98.81 216 ALA A C 1
ATOM 1754 O O . ALA A 1 216 ? -8.578 -36.188 -0.292 1 98.81 216 ALA A O 1
ATOM 1755 N N . LEU A 1 217 ? -8.328 -35 1.552 1 98.75 217 LEU A N 1
ATOM 1756 C CA . LEU A 1 217 ? -9.68 -35.25 2.045 1 98.75 217 LEU A CA 1
ATOM 1757 C C . LEU A 1 217 ? -10.344 -33.938 2.49 1 98.75 217 LEU A C 1
ATOM 1759 O O . LEU A 1 217 ? -9.789 -33.219 3.318 1 98.75 217 LEU A O 1
ATOM 1763 N N . THR A 1 218 ? -11.469 -33.625 1.918 1 98.25 218 THR A N 1
ATOM 1764 C CA . THR A 1 218 ? -12.234 -32.438 2.291 1 98.25 218 THR A CA 1
ATOM 1765 C C . THR A 1 218 ? -13.578 -32.812 2.885 1 98.25 218 THR A C 1
ATOM 1767 O O . THR A 1 218 ? -14.289 -33.656 2.336 1 98.25 218 THR A O 1
ATOM 1770 N N . SER A 1 219 ? -13.922 -32.312 4 1 98.25 219 SER A N 1
ATOM 1771 C CA . SER A 1 219 ? -15.219 -32.469 4.648 1 98.25 219 SER A CA 1
ATOM 1772 C C . SER A 1 219 ? -15.93 -31.109 4.785 1 98.25 219 SER A C 1
ATOM 1774 O O . SER A 1 219 ? -15.312 -30.109 5.16 1 98.25 219 SER A O 1
ATOM 1776 N N . ARG A 1 220 ? -17.172 -31.109 4.41 1 97.75 220 ARG A N 1
ATOM 1777 C CA . ARG A 1 220 ? -17.953 -29.875 4.516 1 97.75 220 ARG A CA 1
ATOM 1778 C C . ARG A 1 220 ? -19.266 -30.125 5.234 1 97.75 220 ARG A C 1
ATOM 1780 O O . ARG A 1 220 ? -19.875 -31.188 5.102 1 97.75 220 ARG A O 1
ATOM 1787 N N . LEU A 1 221 ? -19.672 -29.234 6.016 1 96.56 221 LEU A N 1
ATOM 1788 C CA . LEU A 1 221 ? -21.016 -29.188 6.602 1 96.56 221 LEU A CA 1
ATOM 1789 C C . LEU A 1 221 ? -21.812 -28.016 6.031 1 96.56 221 LEU A C 1
ATOM 1791 O O . LEU A 1 221 ? -21.516 -26.859 6.32 1 96.56 221 LEU A O 1
ATOM 1795 N N . ILE A 1 222 ? -22.828 -28.328 5.262 1 96 222 ILE A N 1
ATOM 1796 C CA . ILE A 1 222 ? -23.594 -27.328 4.539 1 96 222 ILE A CA 1
ATOM 1797 C C . ILE A 1 222 ? -25 -27.219 5.137 1 96 222 ILE A C 1
ATOM 1799 O O . ILE A 1 222 ? -25.703 -28.234 5.266 1 96 222 ILE A O 1
ATOM 1803 N N . ASP A 1 223 ? -25.328 -26.031 5.461 1 94.44 223 ASP A N 1
ATOM 1804 C CA . ASP A 1 223 ? -26.688 -25.812 5.953 1 94.44 223 ASP A CA 1
ATOM 1805 C C . ASP A 1 223 ? -27.719 -26.109 4.867 1 94.44 223 ASP A C 1
ATOM 1807 O O . ASP A 1 223 ? -27.688 -25.484 3.803 1 94.44 223 ASP A O 1
ATOM 1811 N N . SER A 1 224 ? -28.594 -27 5.195 1 92.75 224 SER A N 1
ATOM 1812 C CA . SER A 1 224 ? -29.5 -27.469 4.16 1 92.75 224 SER A CA 1
ATOM 1813 C C . SER A 1 224 ? -30.516 -26.406 3.783 1 92.75 224 SER A C 1
ATOM 1815 O O . SER A 1 224 ? -31.031 -26.391 2.66 1 92.75 224 SER A O 1
ATOM 1817 N N . GLU A 1 225 ? -30.688 -25.562 4.672 1 90.38 225 GLU A N 1
ATOM 1818 C CA . GLU A 1 225 ? -31.672 -24.516 4.434 1 90.38 225 GLU A CA 1
ATOM 1819 C C . GLU A 1 225 ? -31.078 -23.344 3.658 1 90.38 225 GLU A C 1
ATOM 1821 O O . GLU A 1 225 ? -31.672 -22.859 2.689 1 90.38 225 GLU A O 1
ATOM 1826 N N . THR A 1 226 ? -29.906 -22.906 4 1 90.75 226 THR A N 1
ATOM 1827 C CA . THR A 1 226 ? -29.344 -21.688 3.43 1 90.75 226 THR A CA 1
ATOM 1828 C C . THR A 1 226 ? -28.328 -22.016 2.34 1 90.75 226 THR A C 1
ATOM 1830 O O . THR A 1 226 ? -28 -21.156 1.52 1 90.75 226 THR A O 1
ATOM 1833 N N . GLY A 1 227 ? -27.844 -23.266 2.416 1 92.5 227 GLY A N 1
ATOM 1834 C CA . GLY A 1 227 ? -26.797 -23.641 1.474 1 92.5 227 GLY A CA 1
ATOM 1835 C C . GLY A 1 227 ? -25.438 -23.125 1.858 1 92.5 227 GLY A C 1
ATOM 1836 O O . GLY A 1 227 ? -24.453 -23.344 1.145 1 92.5 227 GLY A O 1
ATOM 1837 N N . ILE A 1 228 ? -25.438 -22.453 3.01 1 93.38 228 ILE A N 1
ATOM 1838 C CA . ILE A 1 228 ? -24.172 -21.859 3.451 1 93.38 228 ILE A CA 1
ATOM 1839 C C . ILE A 1 228 ? -23.266 -22.953 4.035 1 93.38 228 ILE A C 1
ATOM 1841 O O . ILE A 1 228 ? -23.719 -23.781 4.84 1 93.38 228 ILE A O 1
ATOM 1845 N N . GLU A 1 229 ? -22 -22.984 3.547 1 94.94 229 GLU A N 1
ATOM 1846 C CA . GLU A 1 229 ? -21 -23.875 4.141 1 94.94 229 GLU A CA 1
ATOM 1847 C C . GLU A 1 229 ? -20.578 -23.375 5.516 1 94.94 229 GLU A C 1
ATOM 1849 O O . GLU A 1 229 ? -19.812 -22.406 5.617 1 94.94 229 GLU A O 1
ATOM 1854 N N . ARG A 1 230 ? -20.984 -24.109 6.605 1 95.12 230 ARG A N 1
ATOM 1855 C CA . ARG A 1 230 ? -20.734 -23.656 7.969 1 95.12 230 ARG A CA 1
ATOM 1856 C C . ARG A 1 230 ? -19.359 -24.125 8.453 1 95.12 230 ARG A C 1
ATOM 1858 O O . ARG A 1 230 ? -18.688 -23.406 9.195 1 95.12 230 ARG A O 1
ATOM 1865 N N . LEU A 1 231 ? -19.031 -25.281 8.07 1 96.62 231 LEU A N 1
ATOM 1866 C CA . LEU A 1 231 ? -17.719 -25.844 8.414 1 96.62 231 LEU A CA 1
ATOM 1867 C C . LEU A 1 231 ? -17.078 -26.484 7.188 1 96.62 231 LEU A C 1
ATOM 1869 O O . LEU A 1 231 ? -17.75 -27.062 6.352 1 96.62 231 LEU A O 1
ATOM 1873 N N . SER A 1 232 ? -15.859 -26.297 7.082 1 97.81 232 SER A N 1
ATOM 1874 C CA . SER A 1 232 ? -15.094 -26.984 6.047 1 97.81 232 SER A CA 1
ATOM 1875 C C . SER A 1 232 ? -13.688 -27.312 6.535 1 97.81 232 SER A C 1
ATOM 1877 O O . SER A 1 232 ? -13.047 -26.5 7.215 1 97.81 232 SER A O 1
ATOM 1879 N N . GLY A 1 233 ? -13.25 -28.484 6.262 1 98.19 233 GLY A N 1
ATOM 1880 C CA . GLY A 1 233 ? -11.914 -28.938 6.586 1 98.19 233 GLY A CA 1
ATOM 1881 C C . GLY A 1 233 ? -11.258 -29.719 5.461 1 98.19 233 GLY A C 1
ATOM 1882 O O . GLY A 1 233 ? -11.922 -30.5 4.773 1 98.19 233 GLY A O 1
ATOM 1883 N N . THR A 1 234 ? -10.047 -29.438 5.242 1 98.44 234 THR A N 1
ATOM 1884 C CA . THR A 1 234 ? -9.297 -30.172 4.223 1 98.44 234 THR A CA 1
ATOM 1885 C C . THR A 1 234 ? -7.938 -30.609 4.758 1 98.44 234 THR A C 1
ATOM 1887 O O . THR A 1 234 ? -7.262 -29.844 5.445 1 98.44 234 THR A O 1
ATOM 1890 N N . LEU A 1 235 ? -7.578 -31.844 4.562 1 98.69 235 LEU A N 1
ATOM 1891 C CA . LEU A 1 235 ? -6.273 -32.438 4.871 1 98.69 235 LEU A CA 1
ATOM 1892 C C . LEU A 1 235 ? -5.617 -33 3.609 1 98.69 235 LEU A C 1
ATOM 1894 O O . LEU A 1 235 ? -6.266 -33.688 2.826 1 98.69 235 LEU A O 1
ATOM 1898 N N . GLY A 1 236 ? -4.379 -32.562 3.369 1 98.62 236 GLY A N 1
ATOM 1899 C CA . GLY A 1 236 ? -3.721 -33.031 2.16 1 98.62 236 GLY A CA 1
ATOM 1900 C C . GLY A 1 236 ? -2.24 -33.281 2.354 1 98.62 236 GLY A C 1
ATOM 1901 O O . GLY A 1 236 ? -1.595 -32.656 3.197 1 98.62 236 GLY A O 1
ATOM 1902 N N . GLN A 1 237 ? -1.755 -34.188 1.541 1 98.62 237 GLN A N 1
ATOM 1903 C CA . GLN A 1 237 ? -0.342 -34.562 1.554 1 98.62 237 GLN A CA 1
ATOM 1904 C C . GLN A 1 237 ? 0.072 -35.219 0.233 1 98.62 237 GLN A C 1
ATOM 1906 O O . GLN A 1 237 ? -0.707 -35.938 -0.376 1 98.62 237 GLN A O 1
ATOM 1911 N N . ARG A 1 238 ? 1.278 -34.906 -0.191 1 98.44 238 ARG A N 1
ATOM 1912 C CA . ARG A 1 238 ? 1.831 -35.531 -1.392 1 98.44 238 ARG A CA 1
ATOM 1913 C C . ARG A 1 238 ? 2.871 -36.594 -1.034 1 98.44 238 ARG A C 1
ATOM 1915 O O . ARG A 1 238 ? 3.709 -36.375 -0.157 1 98.44 238 ARG A O 1
ATOM 1922 N N . PHE A 1 239 ? 2.803 -37.75 -1.748 1 98.69 239 PHE A N 1
ATOM 1923 C CA . PHE A 1 239 ? 3.748 -38.844 -1.56 1 98.69 239 PHE A CA 1
ATOM 1924 C C . PHE A 1 239 ? 4.621 -39 -2.795 1 98.69 239 PHE A C 1
ATOM 1926 O O . PHE A 1 239 ? 4.113 -39.062 -3.918 1 98.69 239 PHE A O 1
ATOM 1933 N N . TYR A 1 240 ? 5.898 -39.094 -2.521 1 98.25 240 TYR A N 1
ATOM 1934 C CA . TYR A 1 240 ? 6.875 -39.188 -3.6 1 98.25 240 TYR A CA 1
ATOM 1935 C C . TYR A 1 240 ? 7.363 -40.625 -3.74 1 98.25 240 TYR A C 1
ATOM 1937 O O . TYR A 1 240 ? 7.895 -41.219 -2.789 1 98.25 240 TYR A O 1
ATOM 1945 N N . PHE A 1 241 ? 7.309 -41.156 -4.969 1 98.44 241 PHE A N 1
ATOM 1946 C CA . PHE A 1 241 ? 7.746 -42.531 -5.211 1 98.44 241 PHE A CA 1
ATOM 1947 C C . PHE A 1 241 ? 9.141 -42.562 -5.832 1 98.44 241 PHE A C 1
ATOM 1949 O O . PHE A 1 241 ? 9.672 -43.625 -6.125 1 98.44 241 PHE A O 1
ATOM 1956 N N . GLU A 1 242 ? 9.68 -41.375 -6.043 1 97.31 242 GLU A N 1
ATOM 1957 C CA . GLU A 1 242 ? 11.055 -41.188 -6.48 1 97.31 242 GLU A CA 1
ATOM 1958 C C . GLU A 1 242 ? 11.656 -39.906 -5.902 1 97.31 242 GLU A C 1
ATOM 1960 O O . GLU A 1 242 ? 10.922 -39 -5.512 1 97.31 242 GLU A O 1
ATOM 1965 N N . ASP A 1 243 ? 12.922 -39.906 -5.93 1 96.81 243 ASP A N 1
ATOM 1966 C CA . ASP A 1 243 ? 13.602 -38.719 -5.414 1 96.81 243 ASP A CA 1
ATOM 1967 C C . ASP A 1 243 ? 13.383 -37.531 -6.332 1 96.81 243 ASP A C 1
ATOM 1969 O O . ASP A 1 243 ? 13.242 -37.688 -7.543 1 96.81 243 ASP A O 1
ATOM 1973 N N . GLN A 1 244 ? 13.336 -36.406 -5.719 1 95.75 244 GLN A N 1
ATOM 1974 C CA . GLN A 1 244 ? 13.227 -35.156 -6.48 1 95.75 244 GLN A CA 1
ATOM 1975 C C . GLN A 1 244 ? 14.602 -34.656 -6.922 1 95.75 244 GLN A C 1
ATOM 1977 O O . GLN A 1 244 ? 15.344 -34.094 -6.121 1 95.75 244 GLN A O 1
ATOM 1982 N N . LYS A 1 245 ? 14.812 -34.719 -8.203 1 96.94 245 LYS A N 1
ATOM 1983 C CA . LYS A 1 245 ? 16.188 -34.531 -8.672 1 96.94 245 LYS A CA 1
ATOM 1984 C C . LYS A 1 245 ? 16.344 -33.188 -9.375 1 96.94 245 LYS A C 1
ATOM 1986 O O . LYS A 1 245 ? 17.469 -32.719 -9.594 1 96.94 245 LYS A O 1
ATOM 1991 N N . VAL A 1 246 ? 15.281 -32.625 -9.812 1 97.19 246 VAL A N 1
ATOM 1992 C CA . VAL A 1 246 ? 15.352 -31.297 -10.438 1 97.19 246 VAL A CA 1
ATOM 1993 C C . VAL A 1 246 ? 15.234 -30.219 -9.367 1 97.19 246 VAL A C 1
ATOM 1995 O O . VAL A 1 246 ? 14.234 -30.141 -8.656 1 97.19 246 VAL A O 1
ATOM 1998 N N . THR A 1 247 ? 16.25 -29.422 -9.289 1 95.12 247 THR A N 1
ATOM 1999 C CA . THR A 1 247 ? 16.297 -28.438 -8.219 1 95.12 247 THR A CA 1
ATOM 2000 C C . THR A 1 247 ? 16.688 -27.062 -8.766 1 95.12 247 THR A C 1
ATOM 2002 O O . THR A 1 247 ? 17.078 -26.953 -9.93 1 95.12 247 THR A O 1
ATOM 2005 N N . LEU A 1 248 ? 16.469 -26.047 -8 1 95.06 248 LEU A N 1
ATOM 2006 C CA . LEU A 1 248 ? 17.016 -24.719 -8.281 1 95.06 248 LEU A CA 1
ATOM 2007 C C . LEU A 1 248 ? 18.484 -24.656 -7.891 1 95.06 248 LEU A C 1
ATOM 2009 O O . LEU A 1 248 ? 18.969 -25.469 -7.102 1 95.06 248 LEU A O 1
ATOM 2013 N N . PRO A 1 249 ? 19.172 -23.625 -8.414 1 89.75 249 PRO A N 1
ATOM 2014 C CA . PRO A 1 249 ? 20.594 -23.5 -8.055 1 89.75 249 PRO A CA 1
ATOM 2015 C C . PRO A 1 249 ? 20.797 -23.328 -6.551 1 89.75 249 PRO A C 1
ATOM 2017 O O . PRO A 1 249 ? 20 -22.656 -5.887 1 89.75 249 PRO A O 1
ATOM 2020 N N . TYR A 1 250 ? 21.781 -23.969 -5.984 1 86.88 250 TYR A N 1
ATOM 2021 C CA . TYR A 1 250 ? 22.234 -23.859 -4.605 1 86.88 250 TYR A CA 1
ATOM 2022 C C . TYR A 1 250 ? 21.281 -24.578 -3.656 1 86.88 250 TYR A C 1
ATOM 2024 O O . TYR A 1 250 ? 21.203 -24.234 -2.475 1 86.88 250 TYR A O 1
ATOM 2032 N N . THR A 1 251 ? 20.484 -25.312 -4.191 1 89.69 251 THR A N 1
ATOM 2033 C CA . THR A 1 251 ? 19.641 -26.172 -3.375 1 89.69 251 THR A CA 1
ATOM 2034 C C . THR A 1 251 ? 20 -27.641 -3.586 1 89.69 251 THR A C 1
ATOM 2036 O O . THR A 1 251 ? 20.672 -27.984 -4.566 1 89.69 251 THR A O 1
ATOM 2039 N N . THR A 1 252 ? 19.656 -28.484 -2.611 1 87.38 252 THR A N 1
ATOM 2040 C CA . THR A 1 252 ? 20 -29.906 -2.701 1 87.38 252 THR A CA 1
ATOM 2041 C C . THR A 1 252 ? 18.766 -30.734 -3.082 1 87.38 252 THR A C 1
ATOM 2043 O O . THR A 1 252 ? 17.641 -30.328 -2.838 1 87.38 252 THR A O 1
ATOM 2046 N N . ASN A 1 253 ? 19.109 -31.812 -3.676 1 87.94 253 ASN A N 1
ATOM 2047 C CA . ASN A 1 253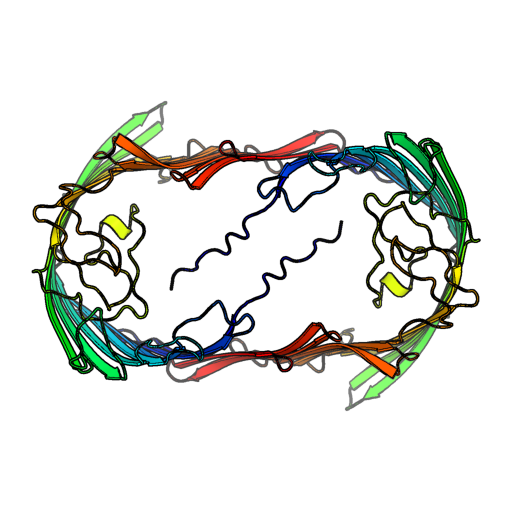 ? 18.062 -32.781 -3.984 1 87.94 253 ASN A CA 1
ATOM 2048 C C . ASN A 1 253 ? 17.328 -33.219 -2.725 1 87.94 253 ASN A C 1
ATOM 2050 O O . ASN A 1 253 ? 17.938 -33.344 -1.66 1 87.94 253 ASN A O 1
ATOM 2054 N N . SER A 1 254 ? 16.094 -33.375 -2.975 1 91 254 SER A N 1
ATOM 2055 C CA . SER A 1 254 ? 15.32 -33.875 -1.845 1 91 254 SER A CA 1
ATOM 2056 C C . SER A 1 254 ? 15.062 -35.375 -1.979 1 91 254 SER A C 1
ATOM 2058 O O . SER A 1 254 ? 14.68 -35.844 -3.049 1 91 254 SER A O 1
ATOM 2060 N N . THR A 1 255 ? 15.258 -36.094 -0.894 1 94.56 255 THR A N 1
ATOM 2061 C CA . THR A 1 255 ? 14.961 -37.531 -0.856 1 94.56 255 THR A CA 1
ATOM 2062 C C . THR A 1 255 ? 13.734 -37.812 0.006 1 94.56 255 THR A C 1
ATOM 2064 O O . THR A 1 255 ? 13.5 -38.938 0.414 1 94.56 255 THR A O 1
ATOM 2067 N N . ARG A 1 256 ? 13.055 -36.781 0.209 1 94.94 256 ARG A N 1
ATOM 2068 C CA . ARG A 1 256 ? 11.852 -36.938 1.019 1 94.94 256 ARG A CA 1
ATOM 2069 C C . ARG A 1 256 ? 10.836 -37.844 0.329 1 94.94 256 ARG A C 1
ATOM 2071 O O . ARG A 1 256 ? 10.703 -37.812 -0.896 1 94.94 256 ARG A O 1
ATOM 2078 N N . LYS A 1 257 ? 10.078 -38.562 1.161 1 97.38 257 LYS A N 1
ATOM 2079 C CA . LYS A 1 257 ? 9.094 -39.5 0.602 1 97.38 257 LYS A CA 1
ATOM 2080 C C . LYS A 1 257 ? 7.695 -38.875 0.62 1 97.38 257 LYS A C 1
ATOM 2082 O O . LYS A 1 257 ? 6.773 -39.438 0.008 1 97.38 257 LYS A O 1
ATOM 2087 N N . SER A 1 258 ? 7.617 -37.75 1.363 1 97.56 258 SER A N 1
ATOM 2088 C CA . SER A 1 258 ? 6.332 -37.062 1.382 1 97.56 258 SER A CA 1
ATOM 2089 C C . SER A 1 258 ? 6.508 -35.562 1.558 1 97.56 258 SER A C 1
ATOM 2091 O O . SER A 1 258 ? 7.57 -35.094 1.982 1 97.56 258 SER A O 1
ATOM 2093 N N . SER A 1 259 ? 5.496 -34.875 1.153 1 97.62 259 SER A N 1
ATOM 2094 C CA . SER A 1 259 ? 5.461 -33.438 1.4 1 97.62 259 SER A CA 1
ATOM 2095 C C . SER A 1 259 ? 5.062 -33.125 2.84 1 97.62 259 SER A C 1
ATOM 2097 O O . SER A 1 259 ? 4.809 -34.031 3.625 1 97.62 259 SER A O 1
ATOM 2099 N N . ASP A 1 260 ? 5.055 -31.875 3.111 1 97.94 260 ASP A N 1
ATOM 2100 C CA . ASP A 1 260 ? 4.402 -31.453 4.348 1 97.94 260 ASP A CA 1
ATOM 2101 C C . ASP A 1 260 ? 2.912 -31.781 4.324 1 97.94 260 ASP A C 1
ATOM 2103 O O . ASP A 1 260 ? 2.33 -31.984 3.254 1 97.94 260 ASP A O 1
ATOM 2107 N N . ILE A 1 261 ? 2.453 -31.922 5.516 1 98.62 261 ILE A N 1
ATOM 2108 C CA . ILE A 1 261 ? 1.013 -32.094 5.668 1 98.62 261 ILE A CA 1
ATOM 2109 C C . ILE A 1 261 ? 0.335 -30.719 5.742 1 98.62 261 ILE A C 1
ATOM 2111 O O . ILE A 1 261 ? 0.768 -29.859 6.492 1 98.62 261 ILE A O 1
ATOM 2115 N N . LEU A 1 262 ? -0.643 -30.516 4.895 1 98.62 262 LEU A N 1
ATOM 2116 C CA . LEU A 1 262 ? -1.414 -29.281 4.898 1 98.62 262 LEU A CA 1
ATOM 2117 C C . LEU A 1 262 ? -2.805 -29.5 5.48 1 98.62 262 LEU A C 1
ATOM 2119 O O . LEU A 1 262 ? -3.479 -30.469 5.125 1 98.62 262 LEU A O 1
ATOM 2123 N N . ALA A 1 263 ? -3.178 -28.672 6.359 1 98.62 263 ALA A N 1
ATOM 2124 C CA . ALA A 1 263 ? -4.52 -28.75 6.934 1 98.62 263 ALA A CA 1
ATOM 2125 C C . ALA A 1 263 ? -5.176 -27.375 6.965 1 98.62 263 ALA A C 1
ATOM 2127 O O . ALA A 1 263 ? -4.551 -26.391 7.367 1 98.62 263 ALA A O 1
ATOM 2128 N N . GLY A 1 264 ? -6.34 -27.312 6.445 1 98.19 264 GLY A N 1
ATOM 2129 C CA . GLY A 1 264 ? -7.16 -26.109 6.527 1 98.19 264 GLY A CA 1
ATOM 2130 C C . GLY A 1 264 ? -8.5 -26.359 7.195 1 98.19 264 GLY A C 1
ATOM 2131 O O . GLY A 1 264 ? -9.102 -27.422 7.02 1 98.19 264 GLY A O 1
ATOM 2132 N N . PHE A 1 265 ? -8.953 -25.453 7.984 1 97.88 265 PHE A N 1
ATOM 2133 C CA . PHE A 1 265 ? -10.258 -25.531 8.633 1 97.88 265 PHE A CA 1
ATOM 2134 C C . PHE A 1 265 ? -10.922 -24.172 8.68 1 97.88 265 PHE A C 1
ATOM 2136 O O . PHE A 1 265 ? -10.312 -23.188 9.094 1 97.88 265 PHE A O 1
ATOM 2143 N N . THR A 1 266 ? -12.086 -24.078 8.227 1 97.75 266 THR A N 1
ATOM 2144 C CA . THR A 1 266 ? -12.867 -22.844 8.266 1 97.75 266 THR A CA 1
ATOM 2145 C C . THR A 1 266 ? -14.211 -23.078 8.945 1 97.75 266 THR A C 1
ATOM 2147 O O . THR A 1 266 ? -14.844 -24.125 8.758 1 97.75 266 THR A O 1
ATOM 2150 N N . ALA A 1 267 ? -14.625 -22.188 9.797 1 96.81 267 ALA A N 1
ATOM 2151 C CA . ALA A 1 267 ? -15.914 -22.234 10.492 1 96.81 267 ALA A CA 1
ATOM 2152 C C . ALA A 1 267 ? -16.656 -20.922 10.359 1 96.81 267 ALA A C 1
ATOM 2154 O O . ALA A 1 267 ? -16.094 -19.844 10.609 1 96.81 267 ALA A O 1
ATOM 2155 N N . ARG A 1 268 ? -17.812 -20.984 9.875 1 95 268 ARG A N 1
ATOM 2156 C CA . ARG A 1 268 ? -18.766 -19.875 9.883 1 95 268 ARG A CA 1
ATOM 2157 C C . ARG A 1 268 ? -19.922 -20.172 10.828 1 95 268 ARG A C 1
ATOM 2159 O O . ARG A 1 268 ? -21.047 -20.422 10.375 1 95 268 ARG A O 1
ATOM 2166 N N . LEU A 1 269 ? -19.688 -20.125 12.102 1 85.38 269 LEU A N 1
ATOM 2167 C CA . LEU A 1 269 ? -20.625 -20.562 13.133 1 85.38 269 LEU A CA 1
ATOM 2168 C C . LEU A 1 269 ? -21.875 -19.703 13.125 1 85.38 269 LEU A C 1
ATOM 2170 O O . LEU A 1 269 ? -22.953 -20.172 13.5 1 85.38 269 LEU A O 1
ATOM 2174 N N . SER A 1 270 ? -21.766 -18.453 12.734 1 83.62 270 SER A N 1
ATOM 2175 C CA . SER A 1 270 ? -22.859 -17.531 12.461 1 83.62 270 SER A CA 1
ATOM 2176 C C . SER A 1 270 ? -22.438 -16.453 11.461 1 83.62 270 SER A C 1
ATOM 2178 O O . SER A 1 270 ? -21.344 -16.516 10.898 1 83.62 270 SER A O 1
ATOM 2180 N N . SER A 1 271 ? -23.391 -15.68 11.148 1 83.5 271 SER A N 1
ATOM 2181 C CA . SER A 1 271 ? -23.031 -14.555 10.289 1 83.5 271 SER A CA 1
ATOM 2182 C C . SER A 1 271 ? -22.125 -13.578 11.016 1 83.5 271 SER A C 1
ATOM 2184 O O . SER A 1 271 ? -21.516 -12.703 10.391 1 83.5 271 SER A O 1
ATOM 2186 N N . ARG A 1 272 ? -21.969 -13.828 12.258 1 92.88 272 ARG A N 1
ATOM 2187 C CA . ARG A 1 272 ? -21.266 -12.844 13.086 1 92.88 272 ARG A CA 1
ATOM 2188 C C . ARG A 1 272 ? -19.922 -13.383 13.555 1 92.88 272 ARG A C 1
ATOM 2190 O O . ARG A 1 272 ? -19.062 -12.617 14 1 92.88 272 ARG A O 1
ATOM 2197 N N . LEU A 1 273 ? -1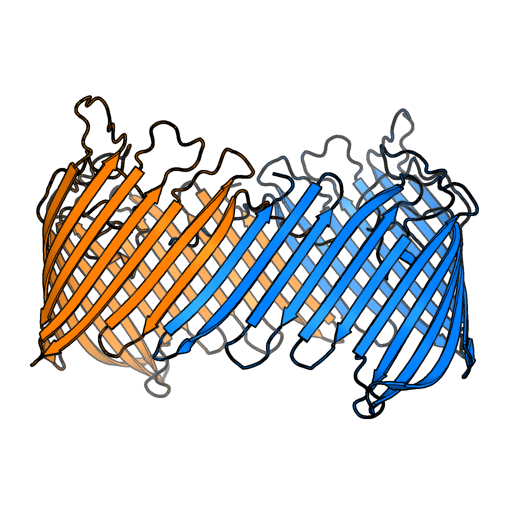9.672 -14.695 13.539 1 95.75 273 LEU A N 1
ATOM 2198 C CA . LEU A 1 273 ? -18.453 -15.312 14.062 1 95.75 273 LEU A CA 1
ATOM 2199 C C . LEU A 1 273 ? -17.828 -16.234 13.023 1 95.75 273 LEU A C 1
ATOM 2201 O O . LEU A 1 273 ? -18.422 -17.234 12.633 1 95.75 273 LEU A O 1
ATOM 2205 N N . ASN A 1 274 ? -16.609 -15.922 12.531 1 97.19 274 ASN A N 1
ATOM 2206 C CA . ASN A 1 274 ? -15.898 -16.688 11.516 1 97.19 274 ASN A CA 1
ATOM 2207 C C . ASN A 1 274 ? -14.5 -17.062 11.992 1 97.19 274 ASN A C 1
ATOM 2209 O O . ASN A 1 274 ? -13.82 -16.281 12.648 1 97.19 274 ASN A O 1
ATOM 2213 N N . LEU A 1 275 ? -14.102 -18.281 11.711 1 97.81 275 LEU A N 1
ATOM 2214 C CA . LEU A 1 275 ? -12.781 -18.797 12.055 1 97.81 275 LEU A CA 1
ATOM 2215 C C . LEU A 1 275 ? -12.102 -19.391 10.828 1 97.81 275 LEU A C 1
ATOM 2217 O O . LEU A 1 275 ? -12.703 -20.172 10.086 1 97.81 275 LEU A O 1
ATOM 2221 N N . ASP A 1 276 ? -10.906 -18.953 10.484 1 98.06 276 ASP A N 1
ATOM 2222 C CA . ASP A 1 276 ? -10.062 -19.531 9.445 1 98.06 276 ASP A CA 1
ATOM 2223 C C . ASP A 1 276 ? -8.734 -20.016 10.031 1 98.06 276 ASP A C 1
ATOM 2225 O O . ASP A 1 276 ? -8.031 -19.266 10.703 1 98.06 276 ASP A O 1
ATOM 2229 N N . THR A 1 277 ? -8.422 -21.281 9.789 1 97.81 277 THR A N 1
ATOM 2230 C CA . THR A 1 277 ? -7.172 -21.828 10.305 1 97.81 277 THR A CA 1
ATOM 2231 C C . THR A 1 277 ? -6.414 -22.562 9.203 1 97.81 277 THR A C 1
ATOM 2233 O O . THR A 1 277 ? -7.023 -23.125 8.289 1 97.81 277 THR A O 1
ATOM 2236 N N . PHE A 1 278 ? -5.148 -22.469 9.141 1 97.62 278 PHE A N 1
ATOM 2237 C CA . PHE A 1 278 ? -4.258 -23.156 8.219 1 97.62 278 PHE A CA 1
ATOM 2238 C C . PHE A 1 278 ? -3.025 -23.688 8.945 1 97.62 278 PHE A C 1
ATOM 2240 O O . PHE A 1 278 ? -2.463 -22.984 9.797 1 97.62 278 PHE A O 1
ATOM 2247 N N . TRP A 1 279 ? -2.66 -24.969 8.703 1 98.38 279 TRP A N 1
ATOM 2248 C CA . TRP A 1 279 ? -1.474 -25.578 9.281 1 98.38 279 TRP A CA 1
ATOM 2249 C C . TRP A 1 279 ? -0.627 -26.25 8.203 1 98.38 279 TRP A C 1
ATOM 2251 O O . TRP A 1 279 ? -1.161 -26.875 7.289 1 98.38 279 TRP A O 1
ATOM 2261 N N . GLN A 1 280 ? 0.604 -26.047 8.281 1 98.62 280 GLN A N 1
ATOM 2262 C CA . GLN A 1 280 ? 1.602 -26.781 7.512 1 98.62 280 GLN A CA 1
ATOM 2263 C C . GLN A 1 280 ? 2.621 -27.453 8.43 1 98.62 280 GLN A C 1
ATOM 2265 O O . GLN A 1 280 ? 3.402 -26.766 9.094 1 98.62 280 GLN A O 1
ATOM 2270 N N . TYR A 1 281 ? 2.574 -28.812 8.406 1 98.44 281 TYR A N 1
ATOM 2271 C CA . TYR A 1 281 ? 3.406 -29.609 9.305 1 98.44 281 TYR A CA 1
ATOM 2272 C C . TYR A 1 281 ? 4.41 -30.453 8.516 1 98.44 281 TYR A C 1
ATOM 2274 O O . TYR A 1 281 ? 4.039 -31.125 7.559 1 98.44 281 TYR A O 1
ATOM 2282 N N . ASP A 1 282 ? 5.641 -30.312 8.891 1 97.69 282 ASP A N 1
ATOM 2283 C CA . ASP A 1 282 ? 6.703 -31.109 8.289 1 97.69 282 ASP A CA 1
ATOM 2284 C C . ASP A 1 282 ? 6.898 -32.406 9.047 1 97.69 282 ASP A C 1
ATOM 2286 O O . ASP A 1 282 ? 7.492 -32.438 10.133 1 97.69 282 ASP A O 1
ATOM 2290 N N . PRO A 1 283 ? 6.465 -33.469 8.438 1 96.62 283 PRO A N 1
ATOM 2291 C CA . PRO A 1 283 ? 6.574 -34.719 9.18 1 96.62 283 PRO A CA 1
ATOM 2292 C C . PRO A 1 283 ? 8.008 -35.219 9.258 1 96.62 283 PRO A C 1
ATOM 2294 O O . PRO A 1 283 ? 8.328 -36.062 10.125 1 96.62 283 PRO A O 1
ATOM 2297 N N . ASP A 1 284 ? 8.836 -34.844 8.367 1 94.19 284 ASP A N 1
ATOM 2298 C CA . ASP A 1 284 ? 10.227 -35.281 8.391 1 94.19 284 ASP A CA 1
ATOM 2299 C C . ASP A 1 284 ? 11 -34.625 9.531 1 94.19 284 ASP A C 1
ATOM 2301 O O . ASP A 1 284 ? 11.742 -35.312 10.25 1 94.19 284 ASP A O 1
ATOM 2305 N N . ARG A 1 285 ? 10.82 -33.375 9.68 1 93 285 ARG A N 1
ATOM 2306 C CA . ARG A 1 285 ? 11.539 -32.625 10.734 1 93 285 ARG A CA 1
ATOM 2307 C C . ARG A 1 285 ? 10.734 -32.625 12.031 1 93 285 ARG A C 1
ATOM 2309 O O . ARG A 1 285 ? 11.273 -32.312 13.094 1 93 285 ARG A O 1
ATOM 2316 N N . GLY A 1 286 ? 9.523 -32.906 11.953 1 95.31 286 GLY A N 1
ATOM 2317 C CA . GLY A 1 286 ? 8.656 -33 13.125 1 95.31 286 GLY A CA 1
ATOM 2318 C C . GLY A 1 286 ? 8.281 -31.625 13.672 1 95.31 286 GLY A C 1
ATOM 2319 O O . GLY A 1 286 ? 8.188 -31.438 14.891 1 95.31 286 GLY A O 1
ATOM 2320 N N . ASN A 1 287 ? 8.211 -30.734 12.852 1 96.19 287 ASN A N 1
ATOM 2321 C CA . ASN A 1 287 ? 7.898 -29.406 13.352 1 96.19 287 ASN A CA 1
ATOM 2322 C C . ASN A 1 287 ? 6.887 -28.688 12.453 1 96.19 287 ASN A C 1
ATOM 2324 O O . ASN A 1 287 ? 6.676 -29.094 11.312 1 96.19 287 ASN A O 1
ATOM 2328 N N . MET A 1 288 ? 6.258 -27.625 13.055 1 96.69 288 MET A N 1
ATOM 2329 C CA . MET A 1 288 ? 5.348 -26.766 12.312 1 96.69 288 MET A CA 1
ATOM 2330 C C . MET A 1 288 ? 6.125 -25.797 11.422 1 96.69 288 MET A C 1
ATOM 2332 O O . MET A 1 288 ? 7.094 -25.172 11.875 1 96.69 288 MET A O 1
ATOM 2336 N N . GLU A 1 289 ? 5.711 -25.719 10.148 1 97.44 289 GLU A N 1
ATOM 2337 C CA . GLU A 1 289 ? 6.355 -24.781 9.234 1 97.44 289 GLU A CA 1
ATOM 2338 C C . GLU A 1 289 ? 5.578 -23.469 9.141 1 97.44 289 GLU A C 1
ATOM 2340 O O . GLU A 1 289 ? 6.172 -22.391 9.086 1 97.44 289 GLU A O 1
ATOM 2345 N N . ARG A 1 290 ? 4.336 -23.531 9.117 1 97.94 290 ARG A N 1
ATOM 2346 C CA . ARG A 1 290 ? 3.467 -22.359 9.055 1 97.94 290 ARG A CA 1
ATOM 2347 C C . ARG A 1 290 ? 2.152 -22.609 9.781 1 97.94 290 ARG A C 1
ATOM 2349 O O . ARG A 1 290 ? 1.602 -23.719 9.711 1 97.94 290 ARG A O 1
ATOM 2356 N N . ASN A 1 291 ? 1.688 -21.641 10.469 1 97.19 291 ASN A N 1
ATOM 2357 C CA . ASN A 1 291 ? 0.385 -21.641 11.125 1 97.19 291 ASN A CA 1
ATOM 2358 C C . ASN A 1 291 ? -0.299 -20.281 11.031 1 97.19 291 ASN A C 1
ATOM 2360 O O . ASN A 1 291 ? 0.332 -19.25 11.258 1 97.19 291 ASN A O 1
ATOM 2364 N N . ASN A 1 292 ? -1.512 -20.359 10.641 1 97.94 292 ASN A N 1
ATOM 2365 C CA . ASN A 1 292 ? -2.318 -19.141 10.625 1 97.94 292 ASN A CA 1
ATOM 2366 C C . ASN A 1 292 ? -3.674 -19.359 11.289 1 97.94 292 ASN A C 1
ATOM 2368 O O . ASN A 1 292 ? -4.348 -20.359 11.016 1 97.94 292 ASN A O 1
ATOM 2372 N N . PHE A 1 293 ? -4.02 -18.578 12.203 1 97.88 293 PHE A N 1
ATOM 2373 C CA . PHE A 1 293 ? -5.309 -18.562 12.883 1 97.88 293 PHE A CA 1
ATOM 2374 C C . PHE A 1 293 ? -5.938 -17.172 12.828 1 97.88 293 PHE A C 1
ATOM 2376 O O . PHE A 1 293 ? -5.305 -16.188 13.195 1 97.88 293 PHE A O 1
ATOM 2383 N N . LEU A 1 294 ? -7.141 -17.062 12.305 1 98.31 294 LEU A N 1
ATOM 2384 C CA . LEU A 1 294 ? -7.836 -15.781 12.266 1 98.31 294 LEU A CA 1
ATOM 2385 C C . LEU A 1 294 ? -9.273 -15.938 12.75 1 98.31 294 LEU A C 1
ATOM 2387 O O . LEU A 1 294 ? -10.07 -16.656 12.148 1 98.31 294 LEU A O 1
ATOM 2391 N N . LEU A 1 295 ? -9.578 -15.359 13.859 1 98.31 295 LEU A N 1
ATOM 2392 C CA . LEU A 1 295 ? -10.93 -15.289 14.406 1 98.31 295 LEU A CA 1
ATOM 2393 C C . LEU A 1 295 ? -11.523 -13.898 14.203 1 98.31 295 LEU A C 1
ATOM 2395 O O . LEU A 1 295 ? -10.883 -12.891 14.508 1 98.31 295 LEU A O 1
ATOM 2399 N N . ARG A 1 296 ? -12.68 -13.812 13.648 1 98.19 296 ARG A N 1
ATOM 2400 C CA . ARG A 1 296 ? -13.383 -12.555 13.445 1 98.19 296 ARG A CA 1
ATOM 2401 C C . ARG A 1 296 ? -14.781 -12.609 14.055 1 98.19 296 ARG A C 1
ATOM 2403 O O . ARG A 1 296 ? -15.547 -13.531 13.773 1 98.19 296 ARG A O 1
ATOM 2410 N N . TYR A 1 297 ? -15.156 -11.711 14.867 1 97.75 297 TYR A N 1
ATOM 2411 C CA . TYR A 1 297 ? -16.453 -11.609 15.539 1 97.75 297 TYR A CA 1
ATOM 2412 C C . TYR A 1 297 ? -17.078 -10.234 15.312 1 97.75 297 TYR A C 1
ATOM 2414 O O . TYR A 1 297 ? -16.547 -9.219 15.758 1 97.75 297 TYR A O 1
ATOM 2422 N N . ASN A 1 298 ? -18.141 -10.125 14.578 1 96.88 298 ASN A N 1
ATOM 2423 C CA . ASN A 1 298 ? -18.891 -8.898 14.289 1 96.88 298 ASN A CA 1
ATOM 2424 C C . ASN A 1 298 ? -20.359 -9.047 14.664 1 96.88 298 ASN A C 1
ATOM 2426 O O . ASN A 1 298 ? -21.219 -9.18 13.789 1 96.88 298 ASN A O 1
ATOM 2430 N N . PRO A 1 299 ? -20.781 -8.914 15.914 1 94.75 299 PRO A N 1
ATOM 2431 C CA . PRO A 1 299 ? -22.141 -9.203 16.359 1 94.75 299 PRO A CA 1
ATOM 2432 C C . PRO A 1 299 ? -23.156 -8.156 15.898 1 94.75 299 PRO A C 1
ATOM 2434 O O . PRO A 1 299 ? -24.297 -8.492 15.586 1 94.75 299 PRO A O 1
ATOM 2437 N N . GLU A 1 300 ? -22.719 -6.848 15.867 1 93.69 300 GLU A N 1
ATOM 2438 C CA . GLU A 1 300 ? -23.547 -5.715 15.469 1 93.69 300 GLU A CA 1
ATOM 2439 C C . GLU A 1 300 ? -22.719 -4.641 14.773 1 93.69 300 GLU A C 1
ATOM 2441 O O . GLU A 1 300 ? -21.484 -4.641 14.867 1 93.69 300 GLU A O 1
ATOM 2446 N N . PRO A 1 301 ? -23.5 -3.863 14.008 1 90.69 301 PRO A N 1
ATOM 2447 C CA . PRO A 1 301 ? -22.734 -2.766 13.398 1 90.69 301 PRO A CA 1
ATOM 2448 C C . PRO A 1 301 ? -21.953 -1.954 14.422 1 90.69 301 PRO A C 1
ATOM 2450 O O . PRO A 1 301 ? -22.484 -1.605 15.484 1 90.69 301 PRO A O 1
ATOM 2453 N N . GLY A 1 302 ? -20.734 -1.67 14.094 1 92.69 302 GLY A N 1
ATOM 2454 C CA . GLY A 1 302 ? -19.891 -0.872 14.977 1 92.69 302 GLY A CA 1
ATOM 2455 C C . GLY A 1 302 ? -19.109 -1.704 15.977 1 92.69 302 GLY A C 1
ATOM 2456 O O . GLY A 1 302 ? -18.234 -1.188 16.672 1 92.69 302 GLY A O 1
ATOM 2457 N N . LYS A 1 303 ? -19.453 -2.971 16.188 1 95.88 303 LYS A N 1
ATOM 2458 C CA . LYS A 1 303 ? -18.734 -3.879 17.078 1 95.88 303 LYS A CA 1
ATOM 2459 C C . LYS A 1 303 ? -17.922 -4.902 16.297 1 95.88 303 LYS A C 1
ATOM 2461 O O . LYS A 1 303 ? -18.469 -5.613 15.445 1 95.88 303 LYS A O 1
ATOM 2466 N N . SER A 1 304 ? -16.719 -4.922 16.594 1 97.56 304 SER A N 1
ATOM 2467 C CA . SER A 1 304 ? -15.867 -5.891 15.906 1 97.56 304 SER A CA 1
ATOM 2468 C C . SER A 1 304 ? -14.703 -6.316 16.781 1 97.56 304 SER A C 1
ATOM 2470 O O . SER A 1 304 ? -14.203 -5.531 17.594 1 97.56 304 SER A O 1
ATOM 2472 N N . PHE A 1 305 ? -14.453 -7.574 16.766 1 97.56 305 PHE A N 1
ATOM 2473 C CA . PHE A 1 305 ? -13.289 -8.156 17.422 1 97.56 305 PHE A CA 1
ATOM 2474 C C . PHE A 1 305 ? -12.578 -9.133 16.484 1 97.56 305 PHE A C 1
ATOM 2476 O O . PHE A 1 305 ? -13.219 -9.93 15.812 1 97.56 305 PHE A O 1
ATOM 2483 N N . SER A 1 306 ? -11.25 -8.961 16.359 1 98.12 306 SER A N 1
ATOM 2484 C CA . SER A 1 306 ? -10.484 -9.914 15.578 1 98.12 306 SER A CA 1
ATOM 2485 C C . SER A 1 306 ? -9.234 -10.367 16.328 1 98.12 306 SER A C 1
ATOM 2487 O O . SER A 1 306 ? -8.625 -9.586 17.047 1 98.12 306 SER A O 1
ATOM 2489 N N . PHE A 1 307 ? -8.953 -11.594 16.203 1 98.06 307 PHE A N 1
ATOM 2490 C CA . PHE A 1 307 ? -7.738 -12.195 16.75 1 98.06 307 PHE A CA 1
ATOM 2491 C C . PHE A 1 307 ? -7.008 -12.992 15.672 1 98.06 307 PHE A C 1
ATOM 2493 O O . PHE A 1 307 ? -7.594 -13.875 15.039 1 98.06 307 PHE A O 1
ATOM 2500 N N . GLY A 1 308 ? -5.734 -12.594 15.422 1 98.25 308 GLY A N 1
ATOM 2501 C CA . GLY A 1 308 ? -4.91 -13.305 14.453 1 98.25 308 GLY A CA 1
ATOM 2502 C C . GLY A 1 308 ? -3.611 -13.82 15.039 1 98.25 308 GLY A C 1
ATOM 2503 O O . GLY A 1 308 ? -2.977 -13.141 15.852 1 98.25 308 GLY A O 1
ATOM 2504 N N . TYR A 1 309 ? -3.26 -15.008 14.742 1 97.69 309 TYR A N 1
ATOM 2505 C CA . TYR A 1 309 ? -1.97 -15.617 15.055 1 97.69 309 TYR A CA 1
ATOM 2506 C C . TYR A 1 309 ? -1.294 -16.141 13.789 1 97.69 309 TYR A C 1
ATOM 2508 O O . TYR A 1 309 ? -1.903 -16.875 13.008 1 97.69 309 TYR A O 1
ATOM 2516 N N . ARG A 1 310 ? -0.019 -15.719 13.508 1 97.62 310 ARG A N 1
ATOM 2517 C CA . ARG A 1 310 ? 0.748 -16.141 12.344 1 97.62 310 ARG A CA 1
ATOM 2518 C C . ARG A 1 310 ? 2.119 -16.672 12.75 1 97.62 310 ARG A C 1
ATOM 2520 O O . ARG A 1 310 ? 2.84 -16.016 13.508 1 97.62 310 ARG A O 1
ATOM 2527 N N . TYR A 1 311 ? 2.406 -17.75 12.281 1 97.25 311 TYR A N 1
ATOM 2528 C CA . TYR A 1 311 ? 3.691 -18.375 12.57 1 97.25 311 TYR A CA 1
ATOM 2529 C C . TYR A 1 311 ? 4.336 -18.906 11.289 1 97.25 311 TYR A C 1
ATOM 2531 O O . TYR A 1 311 ? 3.68 -19.562 10.477 1 97.25 311 TYR A O 1
ATOM 2539 N N . THR A 1 312 ? 5.48 -18.5 11.023 1 96.62 312 THR A N 1
ATOM 2540 C CA . THR A 1 312 ? 6.352 -19.062 10.008 1 96.62 312 THR A CA 1
ATOM 2541 C C . THR A 1 312 ? 7.703 -19.453 10.602 1 96.62 312 THR A C 1
ATOM 2543 O O . THR A 1 312 ? 8.398 -18.609 11.164 1 96.62 312 THR A O 1
ATOM 2546 N N . ALA A 1 313 ? 8.055 -20.656 10.391 1 95.44 313 ALA A N 1
ATOM 2547 C CA . ALA A 1 313 ? 9.258 -21.188 11.023 1 95.44 313 ALA A CA 1
ATOM 2548 C C . ALA A 1 313 ? 10.469 -20.312 10.727 1 95.44 313 ALA A C 1
ATOM 2550 O O . ALA A 1 313 ? 10.727 -19.969 9.578 1 95.44 313 ALA A O 1
ATOM 2551 N N . ASN A 1 314 ? 11.117 -19.938 11.867 1 92.25 314 ASN A N 1
ATOM 2552 C CA . ASN A 1 314 ? 12.375 -19.188 11.875 1 92.25 314 ASN A CA 1
ATOM 2553 C C . ASN A 1 314 ? 12.211 -17.812 11.227 1 92.25 314 ASN A C 1
ATOM 2555 O O . ASN A 1 314 ? 13.188 -17.219 10.773 1 92.25 314 ASN A O 1
ATOM 2559 N N . THR A 1 315 ? 11.023 -17.359 11.102 1 91.12 315 THR A N 1
ATOM 2560 C CA . THR A 1 315 ? 10.82 -16.094 10.406 1 91.12 315 THR A CA 1
ATOM 2561 C C . THR A 1 315 ? 9.883 -15.18 11.203 1 91.12 315 THR A C 1
ATOM 2563 O O . THR A 1 315 ? 10.219 -14.031 11.477 1 91.12 315 THR A O 1
ATOM 2566 N N . LEU A 1 316 ? 8.805 -15.773 11.5 1 91.75 316 LEU A N 1
ATOM 2567 C CA . LEU A 1 316 ? 7.773 -14.898 12.039 1 91.75 316 LEU A CA 1
ATOM 2568 C C . LEU A 1 316 ? 6.922 -15.625 13.078 1 91.75 316 LEU A C 1
ATOM 2570 O O . LEU A 1 316 ? 6.555 -16.781 12.875 1 91.75 316 LEU A O 1
ATOM 2574 N N . GLU A 1 317 ? 6.625 -15.07 14.188 1 94.75 317 GLU A N 1
ATOM 2575 C CA . GLU A 1 317 ? 5.605 -15.469 15.156 1 94.75 317 GLU A CA 1
ATOM 2576 C C . GLU A 1 317 ? 4.934 -14.242 15.781 1 94.75 317 GLU A C 1
ATOM 2578 O O . GLU A 1 317 ? 5.551 -13.531 16.578 1 94.75 317 GLU A O 1
ATOM 2583 N N . GLN A 1 318 ? 3.627 -14.047 15.461 1 95 318 GLN A N 1
ATOM 2584 C CA . GLN A 1 318 ? 3.018 -12.773 15.828 1 95 318 GLN A CA 1
ATOM 2585 C C . GLN A 1 318 ? 1.545 -12.953 16.188 1 95 318 GLN A C 1
ATOM 2587 O O . GLN A 1 318 ? 0.875 -13.844 15.656 1 95 318 GLN A O 1
ATOM 2592 N N . ILE A 1 319 ? 1.137 -12.133 17.078 1 96.06 319 ILE A N 1
ATOM 2593 C CA . ILE A 1 319 ? -0.271 -12.016 17.438 1 96.06 319 ILE A CA 1
ATOM 2594 C C . ILE A 1 319 ? -0.793 -10.633 17.062 1 96.06 319 ILE A C 1
ATOM 2596 O O . ILE A 1 319 ? -0.109 -9.625 17.281 1 96.06 319 ILE A O 1
ATOM 2600 N N . ASP A 1 320 ? -1.952 -10.57 16.453 1 96.06 320 ASP A N 1
ATOM 2601 C CA . ASP A 1 320 ? -2.635 -9.32 16.109 1 96.06 320 ASP A CA 1
ATOM 2602 C C . ASP A 1 320 ? -4.066 -9.32 16.641 1 96.06 320 ASP A C 1
ATOM 2604 O O . ASP A 1 320 ? -4.832 -10.25 16.375 1 96.06 320 ASP A O 1
ATOM 2608 N N . THR A 1 321 ? -4.367 -8.406 17.422 1 96.5 321 THR A N 1
ATOM 2609 C CA . THR A 1 321 ? -5.719 -8.266 17.953 1 96.5 321 THR A CA 1
ATOM 2610 C C . THR A 1 321 ? -6.262 -6.863 17.703 1 96.5 321 THR A C 1
ATOM 2612 O O . THR A 1 321 ? -5.535 -5.875 17.828 1 96.5 321 THR A O 1
ATOM 2615 N N . ALA A 1 322 ? -7.445 -6.777 17.234 1 97.62 322 ALA A N 1
ATOM 2616 C CA . ALA A 1 322 ? -8.125 -5.496 17.031 1 97.62 322 ALA A CA 1
ATOM 2617 C C . ALA A 1 322 ? -9.555 -5.551 17.562 1 97.62 322 ALA A C 1
ATOM 2619 O O . ALA A 1 322 ? -10.234 -6.57 17.438 1 97.62 322 ALA A O 1
ATOM 2620 N N . ALA A 1 323 ? -9.992 -4.516 18.172 1 97.38 323 ALA A N 1
ATOM 2621 C CA . ALA A 1 323 ? -11.352 -4.43 18.688 1 97.38 323 ALA A CA 1
ATOM 2622 C C . ALA A 1 323 ? -11.906 -3.014 18.547 1 97.38 323 ALA A C 1
ATOM 2624 O O . ALA A 1 323 ? -11.164 -2.035 18.656 1 97.38 323 ALA A O 1
ATOM 2625 N N . GLN A 1 324 ? -13.086 -2.91 18.219 1 97.25 324 GLN A N 1
ATOM 2626 C CA . GLN A 1 324 ? -13.852 -1.665 18.188 1 97.25 324 GLN A CA 1
ATOM 2627 C C . GLN A 1 324 ? -15.234 -1.851 18.797 1 97.25 324 GLN A C 1
ATOM 2629 O O . GLN A 1 324 ? -15.938 -2.812 18.484 1 97.25 324 GLN A O 1
ATOM 2634 N N . TRP A 1 325 ? -15.594 -0.928 19.672 1 95.94 325 TRP A N 1
ATOM 2635 C CA . TRP A 1 325 ? -16.844 -1.108 20.406 1 95.94 325 TRP A CA 1
ATOM 2636 C C . TRP A 1 325 ? -17.438 0.235 20.828 1 95.94 325 TRP A C 1
ATOM 2638 O O . TRP A 1 325 ? -16.734 1.055 21.438 1 95.94 325 TRP A O 1
ATOM 2648 N N . PRO A 1 326 ? -18.703 0.45 20.484 1 95.31 326 PRO A N 1
ATOM 2649 C CA . PRO A 1 326 ? -19.344 1.592 21.125 1 95.31 326 PRO A CA 1
ATOM 2650 C C . PRO A 1 326 ? -19.516 1.399 22.641 1 95.31 326 PRO A C 1
ATOM 2652 O O . PRO A 1 326 ? -19.891 0.315 23.094 1 95.31 326 PRO A O 1
ATOM 2655 N N . LEU A 1 327 ? -19.234 2.404 23.484 1 93.12 327 LEU A N 1
ATOM 2656 C CA . LEU A 1 327 ? -19.281 2.291 24.938 1 93.12 327 LEU A CA 1
ATOM 2657 C C . LEU A 1 327 ? -20.469 3.037 25.516 1 93.12 327 LEU A C 1
ATOM 2659 O O . LEU A 1 327 ? -20.719 3.01 26.719 1 93.12 327 LEU A O 1
ATOM 2663 N N . GLY A 1 328 ? -21.203 3.689 24.609 1 91.19 328 GLY A N 1
ATOM 2664 C CA . GLY A 1 328 ? -22.406 4.414 25 1 91.19 328 GLY A CA 1
ATOM 2665 C C . GLY A 1 328 ? -22.156 5.891 25.25 1 91.19 328 GLY A C 1
ATOM 2666 O O . GLY A 1 328 ? -21.016 6.301 25.5 1 91.19 328 GLY A O 1
ATOM 2667 N N . ALA A 1 329 ? -23.109 6.715 25.094 1 93.06 329 ALA A N 1
ATOM 2668 C CA . ALA A 1 329 ? -23.141 8.133 25.438 1 93.06 329 ALA A CA 1
ATOM 2669 C C . ALA A 1 329 ? -22.062 8.906 24.672 1 93.06 329 ALA A C 1
ATOM 2671 O O . ALA A 1 329 ? -21.375 9.75 25.25 1 93.06 329 ALA A O 1
ATOM 2672 N N . GLY A 1 330 ? -21.875 8.508 23.375 1 90.12 330 GLY A N 1
ATOM 2673 C CA . GLY A 1 330 ? -20.938 9.25 22.531 1 90.12 330 GLY A CA 1
ATOM 2674 C C . GLY A 1 330 ? -19.516 8.727 22.609 1 90.12 330 GLY A C 1
ATOM 2675 O O . GLY A 1 330 ? -18.641 9.211 21.906 1 90.12 330 GLY A O 1
ATOM 2676 N N . TRP A 1 331 ? -19.422 7.637 23.516 1 93.69 331 TRP A N 1
ATOM 2677 C CA . TRP A 1 331 ? -18.078 7.062 23.688 1 93.69 331 TRP A CA 1
ATOM 2678 C C . TRP A 1 331 ? -17.891 5.871 22.75 1 93.69 331 TRP A C 1
ATOM 2680 O O . TRP A 1 331 ? -18.812 5.086 22.531 1 93.69 331 TRP A O 1
ATOM 2690 N N . TYR A 1 332 ? -16.688 5.781 22.094 1 94.25 332 TYR A N 1
ATOM 2691 C CA . TYR A 1 332 ? -16.312 4.625 21.281 1 94.25 332 TYR A CA 1
ATOM 2692 C C . TYR A 1 332 ? -14.859 4.234 21.531 1 94.25 332 TYR A C 1
ATOM 2694 O O . TYR A 1 332 ? -14 5.098 21.719 1 94.25 332 TYR A O 1
ATOM 2702 N N . GLY A 1 333 ? -14.617 2.963 21.594 1 95.69 333 GLY A N 1
ATOM 2703 C CA . GLY A 1 333 ? -13.281 2.451 21.844 1 95.69 333 GLY A CA 1
ATOM 2704 C C . GLY A 1 333 ? -12.727 1.633 20.703 1 95.69 333 GLY A C 1
ATOM 2705 O O . GLY A 1 333 ? -13.469 0.92 20.016 1 95.69 333 GLY A O 1
ATOM 2706 N N . ILE A 1 334 ? -11.43 1.846 20.469 1 95.88 334 ILE A N 1
ATOM 2707 C CA . ILE A 1 334 ? -10.734 1.036 19.469 1 95.88 334 ILE A CA 1
ATOM 2708 C C . ILE A 1 334 ? -9.398 0.567 20.047 1 95.88 334 ILE A C 1
ATOM 2710 O O . ILE A 1 334 ? -8.719 1.317 20.75 1 95.88 334 ILE A O 1
ATOM 2714 N N . SER A 1 335 ? -9.055 -0.624 19.781 1 96.19 335 SER A N 1
ATOM 2715 C CA . SER A 1 335 ? -7.773 -1.153 20.219 1 96.19 335 SER A CA 1
ATOM 2716 C C . SER A 1 335 ? -7.133 -2.029 19.156 1 96.19 335 SER A C 1
ATOM 2718 O O . SER A 1 335 ? -7.836 -2.709 18.406 1 96.19 335 SER A O 1
ATOM 2720 N N . ARG A 1 336 ? -5.852 -1.845 18.984 1 96.38 336 ARG A N 1
ATOM 2721 C CA . ARG A 1 336 ? -5.051 -2.691 18.109 1 96.38 336 ARG A CA 1
ATOM 2722 C C . ARG A 1 336 ? -3.754 -3.117 18.781 1 96.38 336 ARG A C 1
ATOM 2724 O O . ARG A 1 336 ? -3 -2.275 19.281 1 96.38 336 ARG A O 1
ATOM 2731 N N . LEU A 1 337 ? -3.582 -4.367 18.875 1 94.19 337 LEU A N 1
ATOM 2732 C CA . LEU A 1 337 ? -2.389 -4.918 19.5 1 94.19 337 LEU A CA 1
ATOM 2733 C C . LEU A 1 337 ? -1.653 -5.855 18.547 1 94.19 337 LEU A C 1
ATOM 2735 O O . LEU A 1 337 ? -2.203 -6.871 18.125 1 94.19 337 LEU A O 1
ATOM 2739 N N . ASN A 1 338 ? -0.525 -5.418 18.078 1 92.75 338 ASN A N 1
ATOM 2740 C CA . ASN A 1 338 ? 0.383 -6.266 17.312 1 92.75 338 ASN A CA 1
ATOM 2741 C C . ASN A 1 338 ? 1.62 -6.641 18.125 1 92.75 338 ASN A C 1
ATOM 2743 O O . ASN A 1 338 ? 2.307 -5.766 18.656 1 92.75 338 ASN A O 1
ATOM 2747 N N . TYR A 1 339 ? 1.897 -7.918 18.281 1 92.5 339 TYR A N 1
ATOM 2748 C CA . TYR A 1 339 ? 2.992 -8.359 19.125 1 92.5 339 TYR A CA 1
ATOM 2749 C C . TYR A 1 339 ? 3.752 -9.516 18.484 1 92.5 339 TYR A C 1
ATOM 2751 O O . TYR A 1 339 ? 3.146 -10.492 18.031 1 92.5 339 TYR A O 1
ATOM 2759 N N . SER A 1 340 ? 5.059 -9.289 18.344 1 92.81 340 SER A N 1
ATOM 2760 C CA . SER A 1 340 ? 5.922 -10.367 17.875 1 92.81 340 SER A CA 1
ATOM 2761 C C . SER A 1 340 ? 6.418 -11.219 19.031 1 92.81 340 SER A C 1
ATOM 2763 O O . SER A 1 340 ? 7.102 -10.719 19.938 1 92.81 340 SER A O 1
ATOM 2765 N N . ILE A 1 341 ? 6.062 -12.422 19.031 1 92.31 341 ILE A N 1
ATOM 2766 C CA . ILE A 1 341 ? 6.492 -13.344 20.094 1 92.31 341 ILE A CA 1
ATOM 2767 C C . ILE A 1 341 ? 7.965 -13.688 19.906 1 92.31 341 ILE A C 1
ATOM 2769 O O . ILE A 1 341 ? 8.703 -13.844 20.875 1 92.31 341 ILE A O 1
ATOM 2773 N N . ARG A 1 342 ? 8.391 -13.742 18.625 1 86.56 342 ARG A N 1
ATOM 2774 C CA . ARG A 1 342 ? 9.766 -14.102 18.297 1 86.56 342 ARG A CA 1
ATOM 2775 C C . ARG A 1 342 ? 10.734 -13.016 18.766 1 86.56 342 ARG A C 1
ATOM 2777 O O . ARG A 1 342 ? 11.812 -13.32 19.281 1 86.56 342 ARG A O 1
ATOM 2784 N N . ASP A 1 343 ? 10.32 -11.805 18.562 1 80.88 343 ASP A N 1
ATOM 2785 C CA . ASP A 1 343 ? 11.211 -10.695 18.859 1 80.88 343 ASP A CA 1
ATOM 2786 C C . ASP A 1 343 ? 10.805 -10 20.172 1 80.88 343 ASP A C 1
ATOM 2788 O O . ASP A 1 343 ? 9.625 -9.969 20.516 1 80.88 343 ASP A O 1
ATOM 2792 N N . MET B 1 1 ? 5.023 -14.344 -11.641 1 19.7 1 MET B N 1
ATOM 2793 C CA . MET B 1 1 ? 5.672 -13.125 -11.156 1 19.7 1 MET B CA 1
ATOM 2794 C C . MET B 1 1 ? 5.02 -12.633 -9.867 1 19.7 1 MET B C 1
ATOM 2796 O O . MET B 1 1 ? 3.949 -12.031 -9.898 1 19.7 1 MET B O 1
ATOM 2800 N N . ALA B 1 2 ? 5.195 -13.5 -8.844 1 26.36 2 ALA B N 1
ATOM 2801 C CA . ALA B 1 2 ? 4.707 -13.383 -7.473 1 26.36 2 ALA B CA 1
ATOM 2802 C C . ALA B 1 2 ? 4.863 -11.953 -6.957 1 26.36 2 ALA B C 1
ATOM 2804 O O . ALA B 1 2 ? 5.938 -11.359 -7.074 1 26.36 2 ALA B O 1
ATOM 2805 N N . THR B 1 3 ? 3.973 -11.227 -7.035 1 23.91 3 THR B N 1
ATOM 2806 C CA . THR B 1 3 ? 3.777 -10.031 -6.227 1 23.91 3 THR B CA 1
ATOM 2807 C C . THR B 1 3 ? 4.363 -10.219 -4.828 1 23.91 3 THR B C 1
ATOM 2809 O O . THR B 1 3 ? 3.754 -10.867 -3.979 1 23.91 3 THR B O 1
ATOM 2812 N N . ARG B 1 4 ? 5.645 -10.656 -4.789 1 28.03 4 ARG B N 1
ATOM 2813 C CA . ARG B 1 4 ? 6.254 -10.453 -3.48 1 28.03 4 ARG B CA 1
ATOM 2814 C C . ARG B 1 4 ? 5.738 -9.18 -2.824 1 28.03 4 ARG B C 1
ATOM 2816 O O . ARG B 1 4 ? 5.891 -8.086 -3.373 1 28.03 4 ARG B O 1
ATOM 2823 N N . ILE B 1 5 ? 4.727 -9.383 -2.188 1 30.08 5 ILE B N 1
ATOM 2824 C CA . ILE B 1 5 ? 4.234 -8.492 -1.145 1 30.08 5 ILE B CA 1
ATOM 2825 C C . ILE B 1 5 ? 5.41 -7.773 -0.482 1 30.08 5 ILE B C 1
ATOM 2827 O O . ILE B 1 5 ? 6.438 -8.391 -0.191 1 30.08 5 ILE B O 1
ATOM 2831 N N . GLN B 1 6 ? 5.586 -6.531 -0.619 1 31.02 6 GLN B N 1
ATOM 2832 C CA . GLN B 1 6 ? 6.094 -5.418 0.178 1 31.02 6 GLN B CA 1
ATOM 2833 C C . GLN B 1 6 ? 6.016 -5.73 1.67 1 31.02 6 GLN B C 1
ATOM 2835 O O . GLN B 1 6 ? 4.953 -5.598 2.281 1 31.02 6 GLN B O 1
ATOM 2840 N N . VAL B 1 7 ? 6.484 -6.891 2.1 1 36.28 7 VAL B N 1
ATOM 2841 C CA . VAL B 1 7 ? 6.68 -6.895 3.545 1 36.28 7 VAL B CA 1
ATOM 2842 C C . VAL B 1 7 ? 7.395 -5.613 3.975 1 36.28 7 VAL B C 1
ATOM 2844 O O . VAL B 1 7 ? 8.57 -5.418 3.666 1 36.28 7 VAL B O 1
ATOM 2847 N N . THR B 1 8 ? 6.922 -4.539 3.715 1 39.34 8 THR B N 1
ATOM 2848 C CA . THR B 1 8 ? 7.461 -3.473 4.551 1 39.34 8 THR B CA 1
ATOM 2849 C C . THR B 1 8 ? 7.672 -3.961 5.98 1 39.34 8 THR B C 1
ATOM 2851 O O . THR B 1 8 ? 6.715 -4.352 6.656 1 39.34 8 THR B O 1
ATOM 2854 N N . SER B 1 9 ? 8.672 -4.824 6.145 1 48.53 9 SER B N 1
ATOM 2855 C CA . SER B 1 9 ? 9.094 -5.18 7.496 1 48.53 9 SER B CA 1
ATOM 2856 C C . SER B 1 9 ? 8.781 -4.062 8.484 1 48.53 9 SER B C 1
ATOM 2858 O O . SER B 1 9 ? 9.281 -2.945 8.344 1 48.53 9 SER B O 1
ATOM 2860 N N . ARG B 1 10 ? 7.629 -4.09 8.914 1 57.44 10 ARG B N 1
ATOM 2861 C CA . ARG B 1 10 ? 7.352 -3.105 9.961 1 57.44 10 ARG B CA 1
ATOM 2862 C C . ARG B 1 10 ? 8.375 -3.199 11.086 1 57.44 10 ARG B C 1
ATOM 2864 O O . ARG B 1 10 ? 8.469 -4.223 11.766 1 57.44 10 ARG B O 1
ATOM 2871 N N . VAL B 1 11 ? 9.297 -2.352 11.008 1 65.56 11 VAL B N 1
ATOM 2872 C CA . VAL B 1 11 ? 10.414 -2.217 11.945 1 65.56 11 VAL B CA 1
ATOM 2873 C C . VAL B 1 11 ? 9.875 -1.906 13.336 1 65.56 11 VAL B C 1
ATOM 2875 O O . VAL B 1 11 ? 10.531 -2.199 14.336 1 65.56 11 VAL B O 1
ATOM 2878 N N . ASN B 1 12 ? 8.594 -1.494 13.453 1 74.69 12 ASN B N 1
ATOM 2879 C CA . ASN B 1 12 ? 7.957 -1.276 14.742 1 74.69 12 ASN B CA 1
ATOM 2880 C C . ASN B 1 12 ? 6.512 -1.775 14.75 1 74.69 12 ASN B C 1
ATOM 2882 O O . ASN B 1 12 ? 5.707 -1.359 13.914 1 74.69 12 ASN B O 1
ATOM 2886 N N . LEU B 1 13 ? 6.336 -2.766 15.688 1 83.31 13 LEU B N 1
ATOM 2887 C CA . LEU B 1 13 ? 4.961 -3.232 15.852 1 83.31 13 LEU B CA 1
ATOM 2888 C C . LEU B 1 13 ? 4.199 -2.342 16.828 1 83.31 13 LEU B C 1
ATOM 2890 O O . LEU B 1 13 ? 4.562 -2.248 18 1 83.31 13 LEU B O 1
ATOM 2894 N N . GLN B 1 14 ? 3.176 -1.709 16.359 1 86.94 14 GLN B N 1
ATOM 2895 C CA . GLN B 1 14 ? 2.432 -0.73 17.141 1 86.94 14 GLN B CA 1
ATOM 2896 C C . GLN B 1 14 ? 1.335 -1.401 17.969 1 86.94 14 GLN B C 1
ATOM 2898 O O . GLN B 1 14 ? 0.673 -2.326 17.484 1 86.94 14 GLN B O 1
ATOM 2903 N N . GLN B 1 15 ? 1.269 -1.035 19.281 1 92.75 15 GLN B N 1
ATOM 2904 C CA . GLN B 1 15 ? 0.164 -1.329 20.188 1 92.75 15 GLN B CA 1
ATOM 2905 C C . GLN B 1 15 ? -0.573 -0.055 20.594 1 92.75 15 GLN B C 1
ATOM 2907 O O . GLN B 1 15 ? 0.031 0.876 21.125 1 92.75 15 GLN B O 1
ATOM 2912 N N . MET B 1 16 ? -1.838 -0.081 20.25 1 94.75 16 MET B N 1
ATOM 2913 C CA . MET B 1 16 ? -2.555 1.165 20.5 1 94.75 16 MET B CA 1
ATOM 2914 C C . MET B 1 16 ? -3.982 0.887 20.953 1 94.75 16 MET B C 1
ATOM 2916 O O . MET B 1 16 ? -4.598 -0.091 20.531 1 94.75 16 MET B O 1
ATOM 2920 N N . ALA B 1 17 ? -4.418 1.639 21.906 1 95.31 17 ALA B N 1
ATOM 2921 C CA . ALA B 1 17 ? -5.82 1.698 22.328 1 95.31 17 ALA B CA 1
ATOM 2922 C C . ALA B 1 17 ? -6.277 3.143 22.5 1 95.31 17 ALA B C 1
ATOM 2924 O O . ALA B 1 17 ? -5.531 3.977 23.016 1 95.31 17 ALA B O 1
ATOM 2925 N N . TYR B 1 18 ? -7.434 3.391 21.922 1 94.75 18 TYR B N 1
ATOM 2926 C CA . TYR B 1 18 ? -7.906 4.75 22.156 1 94.75 18 TYR B CA 1
ATOM 2927 C C . TYR B 1 18 ? -9.414 4.773 22.375 1 94.75 18 TYR B C 1
ATOM 2929 O O . TYR B 1 18 ? -10.117 3.826 22.016 1 94.75 18 TYR B O 1
ATOM 2937 N N . VAL B 1 19 ? -9.812 5.793 23.094 1 96.25 19 VAL B N 1
ATOM 2938 C CA . VAL B 1 19 ? -11.211 6.105 23.344 1 96.25 19 VAL B CA 1
ATOM 2939 C C . VAL B 1 19 ? -11.523 7.52 22.859 1 96.25 19 VAL B C 1
ATOM 2941 O O . VAL B 1 19 ? -10.719 8.438 23.016 1 96.25 19 VAL B O 1
ATOM 2944 N N . ASN B 1 20 ? -12.672 7.633 22.172 1 96.81 20 ASN B N 1
ATOM 2945 C CA . ASN B 1 20 ? -13.102 8.922 21.656 1 96.81 20 ASN B CA 1
ATOM 2946 C C . ASN B 1 20 ? -14.461 9.336 22.203 1 96.81 20 ASN B C 1
ATOM 2948 O O . ASN B 1 20 ? -15.312 8.477 22.469 1 96.81 20 ASN B O 1
ATOM 2952 N N . TYR B 1 21 ? -14.594 10.539 22.422 1 96.75 21 TYR B N 1
ATOM 2953 C CA . TYR B 1 21 ? -15.875 11.156 22.75 1 96.75 21 TYR B CA 1
ATOM 2954 C C . TYR B 1 21 ? -16.188 12.305 21.781 1 96.75 21 TYR B C 1
ATOM 2956 O O . TYR B 1 21 ? -15.336 13.164 21.531 1 96.75 21 TYR B O 1
ATOM 2964 N N . GLY B 1 22 ? -17.422 12.312 21.234 1 94.62 22 GLY B N 1
ATOM 2965 C CA . GLY B 1 22 ? -17.891 13.391 20.375 1 94.62 22 GLY B CA 1
ATOM 2966 C C . GLY B 1 22 ? -19.141 14.062 20.875 1 94.62 22 GLY B C 1
ATOM 2967 O O . GLY B 1 22 ? -20.234 13.5 20.797 1 94.62 22 GLY B O 1
ATOM 2968 N N . GLY B 1 23 ? -18.953 15.25 21.375 1 93.19 23 GLY B N 1
ATOM 2969 C CA . GLY B 1 23 ? -20.078 16.078 21.75 1 93.19 23 GLY B CA 1
ATOM 2970 C C . GLY B 1 23 ? -20.266 17.281 20.844 1 93.19 23 GLY B C 1
ATOM 2971 O O . GLY B 1 23 ? -19.547 17.438 19.859 1 93.19 23 GLY B O 1
ATOM 2972 N N . GLU B 1 24 ? -21.297 18.109 21.141 1 94.5 24 GLU B N 1
ATOM 2973 C CA . GLU B 1 24 ? -21.594 19.281 20.312 1 94.5 24 GLU B CA 1
ATOM 2974 C C . GLU B 1 24 ? -20.453 20.312 20.391 1 94.5 24 GLU B C 1
ATOM 2976 O O . GLU B 1 24 ? -20 20.812 19.359 1 94.5 24 GLU B O 1
ATOM 2981 N N . LYS B 1 25 ? -19.891 20.516 21.594 1 97.31 25 LYS B N 1
ATOM 2982 C CA . LYS B 1 25 ? -18.906 21.578 21.797 1 97.31 25 LYS B CA 1
ATOM 2983 C C . LYS B 1 25 ? -17.547 20.984 22.156 1 97.31 25 LYS B C 1
ATOM 2985 O O . LYS B 1 25 ? -16.516 21.672 22.062 1 97.31 25 LYS B O 1
ATOM 2990 N N . VAL B 1 26 ? -17.625 19.734 22.641 1 97.19 26 VAL B N 1
ATOM 2991 C CA . VAL B 1 26 ? -16.391 19.156 23.172 1 97.19 26 VAL B CA 1
ATOM 2992 C C . VAL B 1 26 ? -16.078 17.844 22.438 1 97.19 26 VAL B C 1
ATOM 2994 O O . VAL B 1 26 ? -16.969 17.031 22.188 1 97.19 26 VAL B O 1
ATOM 2997 N N . THR B 1 27 ? -14.93 17.641 22.031 1 97.94 27 THR B N 1
ATOM 2998 C CA . THR B 1 27 ? -14.43 16.344 21.594 1 97.94 27 THR B CA 1
ATOM 2999 C C . THR B 1 27 ? -13.234 15.914 22.422 1 97.94 27 THR B C 1
ATOM 3001 O O . THR B 1 27 ? -12.477 16.75 22.922 1 97.94 27 THR B O 1
ATOM 3004 N N . PHE B 1 28 ? -13.117 14.648 22.656 1 98 28 PHE B N 1
ATOM 3005 C CA . PHE B 1 28 ? -12.055 14.109 23.5 1 98 28 PHE B CA 1
ATOM 3006 C C . PHE B 1 28 ? -11.469 12.844 22.875 1 98 28 PHE B C 1
ATOM 3008 O O . PHE B 1 28 ? -12.195 12.031 22.312 1 98 28 PHE B O 1
ATOM 3015 N N . ASN B 1 29 ? -10.234 12.688 22.922 1 98.44 29 ASN B N 1
ATOM 3016 C CA . ASN B 1 29 ? -9.523 11.477 22.531 1 98.44 29 ASN B CA 1
ATOM 3017 C C . ASN B 1 29 ? -8.492 11.062 23.562 1 98.44 29 ASN B C 1
ATOM 3019 O O . ASN B 1 29 ? -7.656 11.875 23.969 1 98.44 29 ASN B O 1
ATOM 3023 N N . GLY B 1 30 ? -8.602 9.898 24.078 1 98.31 30 GLY B N 1
ATOM 3024 C CA . GLY B 1 30 ? -7.582 9.281 24.922 1 98.31 30 GLY B CA 1
ATOM 3025 C C . GLY B 1 30 ? -6.887 8.117 24.25 1 98.31 30 GLY B C 1
ATOM 3026 O O . GLY B 1 30 ? -7.535 7.16 23.812 1 98.31 30 GLY B O 1
ATOM 3027 N N . THR B 1 31 ? -5.566 8.18 24.219 1 98 31 THR B N 1
ATOM 3028 C CA . THR B 1 31 ? -4.832 7.164 23.484 1 98 31 THR B CA 1
ATOM 3029 C C . THR B 1 31 ? -3.658 6.633 24.297 1 98 31 THR B C 1
ATOM 3031 O O . THR B 1 31 ? -2.949 7.406 24.953 1 98 31 THR B O 1
ATOM 3034 N N . VAL B 1 32 ? -3.504 5.375 24.344 1 97.62 32 VAL B N 1
ATOM 3035 C CA . VAL B 1 32 ? -2.285 4.715 24.797 1 97.62 32 VAL B CA 1
ATOM 3036 C C . VAL B 1 32 ? -1.581 4.059 23.609 1 97.62 32 VAL B C 1
ATOM 3038 O O . VAL B 1 32 ? -2.184 3.262 22.891 1 97.62 32 VAL B O 1
ATOM 3041 N N . GLN B 1 33 ? -0.337 4.477 23.375 1 95.12 33 GLN B N 1
ATOM 3042 C CA . GLN B 1 33 ? 0.406 3.99 22.219 1 95.12 33 GLN B CA 1
ATOM 3043 C C . GLN B 1 33 ? 1.798 3.51 22.625 1 95.12 33 GLN B C 1
ATOM 3045 O O . GLN B 1 33 ? 2.576 4.266 23.203 1 95.12 33 GLN B O 1
ATOM 3050 N N . ARG B 1 34 ? 2.051 2.277 22.312 1 92.56 34 ARG B N 1
ATOM 3051 C CA . ARG B 1 34 ? 3.346 1.66 22.594 1 92.56 34 ARG B CA 1
ATOM 3052 C C . ARG B 1 34 ? 3.883 0.953 21.344 1 92.56 34 ARG B C 1
ATOM 3054 O O . ARG B 1 34 ? 3.158 0.772 20.359 1 92.56 34 ARG B O 1
ATOM 3061 N N . TYR B 1 35 ? 5.219 0.716 21.359 1 88.25 35 TYR B N 1
ATOM 3062 C CA . TYR B 1 35 ? 5.836 0.034 20.234 1 88.25 35 TYR B CA 1
ATOM 3063 C C . TYR B 1 35 ? 6.715 -1.117 20.703 1 88.25 35 TYR B C 1
ATOM 3065 O O . TYR B 1 35 ? 7.375 -1.018 21.734 1 88.25 35 TYR B O 1
ATOM 3073 N N . GLN B 1 36 ? 6.633 -2.111 19.969 1 86.62 36 GLN B N 1
ATOM 3074 C CA . GLN B 1 36 ? 7.668 -3.137 20.062 1 86.62 36 GLN B CA 1
ATOM 3075 C C . GLN B 1 36 ? 8.711 -2.961 18.953 1 86.62 36 GLN B C 1
ATOM 3077 O O . GLN B 1 36 ? 8.391 -3.057 17.766 1 86.62 36 GLN B O 1
ATOM 3082 N N . ASN B 1 37 ? 9.883 -2.58 19.25 1 81.62 37 ASN B N 1
ATOM 3083 C CA . ASN B 1 37 ? 10.953 -2.357 18.281 1 81.62 37 ASN B CA 1
ATOM 3084 C C . ASN B 1 37 ? 11.578 -3.672 17.828 1 81.62 37 ASN B C 1
ATOM 3086 O O . ASN B 1 37 ? 12 -4.48 18.656 1 81.62 37 ASN B O 1
ATOM 3090 N N . LEU B 1 38 ? 11.602 -3.832 16.469 1 78.94 38 LEU B N 1
ATOM 3091 C CA . LEU B 1 38 ? 12.086 -5.109 15.961 1 78.94 38 LEU B CA 1
ATOM 3092 C C . LEU B 1 38 ? 13.5 -4.973 15.406 1 78.94 38 LEU B C 1
ATOM 3094 O O . LEU B 1 38 ? 14.203 -5.973 15.227 1 78.94 38 LEU B O 1
ATOM 3098 N N . ASP B 1 39 ? 13.875 -3.76 14.977 1 73.31 39 ASP B N 1
ATOM 3099 C CA . ASP B 1 39 ? 15.148 -3.637 14.281 1 73.31 39 ASP B CA 1
ATOM 3100 C C . ASP B 1 39 ? 16.188 -2.928 15.148 1 73.31 39 ASP B C 1
ATOM 3102 O O . ASP B 1 39 ? 17.344 -2.768 14.742 1 73.31 39 ASP B O 1
ATOM 3106 N N . ASN B 1 40 ? 15.812 -2.449 16.297 1 70.44 40 ASN B N 1
ATOM 3107 C CA . ASN B 1 40 ? 16.672 -1.72 17.219 1 70.44 40 ASN B CA 1
ATOM 3108 C C . ASN B 1 40 ? 17.25 -0.466 16.562 1 70.44 40 ASN B C 1
ATOM 3110 O O . ASN B 1 40 ? 18.391 -0.076 16.859 1 70.44 40 ASN B O 1
ATOM 3114 N N . VAL B 1 41 ? 16.641 -0.005 15.5 1 69.44 41 VAL B N 1
ATOM 3115 C CA . VAL B 1 41 ? 17.141 1.179 14.805 1 69.44 41 VAL B CA 1
ATOM 3116 C C . VAL B 1 41 ? 16.062 2.26 14.789 1 69.44 41 VAL B C 1
ATOM 3118 O O . VAL B 1 41 ? 16.344 3.436 15.023 1 69.44 41 VAL B O 1
ATOM 3121 N N . SER B 1 42 ? 14.898 1.813 14.656 1 70 42 SER B N 1
ATOM 3122 C CA . SER B 1 42 ? 13.82 2.777 14.484 1 70 42 SER B CA 1
ATOM 3123 C C . SER B 1 42 ? 13.102 3.041 15.805 1 70 42 SER B C 1
ATOM 3125 O O . SER B 1 42 ? 12.156 2.33 16.156 1 70 42 SER B O 1
ATOM 3127 N N . TYR B 1 43 ? 13.539 4.113 16.516 1 76.56 43 TYR B N 1
ATOM 3128 C CA . TYR B 1 43 ? 12.961 4.398 17.828 1 76.56 43 TYR B CA 1
ATOM 3129 C C . TYR B 1 43 ? 11.961 5.547 17.75 1 76.56 43 TYR B C 1
ATOM 3131 O O . TYR B 1 43 ? 12.094 6.434 16.891 1 76.56 43 TYR B O 1
ATOM 3139 N N . ALA B 1 44 ? 10.938 5.383 18.531 1 82.94 44 ALA B N 1
ATOM 3140 C CA . ALA B 1 44 ? 9.93 6.434 18.625 1 82.94 44 ALA B CA 1
ATOM 3141 C C . ALA B 1 44 ? 9.422 6.57 20.062 1 82.94 44 ALA B C 1
ATOM 3143 O O . ALA B 1 44 ? 9.523 5.633 20.859 1 82.94 44 ALA B O 1
ATOM 3144 N N . TYR B 1 45 ? 9.023 7.773 20.453 1 90.75 45 TYR B N 1
ATOM 3145 C CA . TYR B 1 45 ? 8.43 7.949 21.781 1 90.75 45 TYR B CA 1
ATOM 3146 C C . TYR B 1 45 ? 7.082 7.246 21.859 1 90.75 45 TYR B C 1
ATOM 3148 O O . TYR B 1 45 ? 6.297 7.277 20.906 1 90.75 45 TYR B O 1
ATOM 3156 N N . GLN B 1 46 ? 6.938 6.625 22.969 1 93.94 46 GLN B N 1
ATOM 3157 C CA . GLN B 1 46 ? 5.637 6.066 23.328 1 93.94 46 GLN B CA 1
ATOM 3158 C C . GLN B 1 46 ? 4.77 7.102 24.031 1 93.94 46 GLN B C 1
ATOM 3160 O O . GLN B 1 46 ? 5.285 8 24.703 1 93.94 46 GLN B O 1
ATOM 3165 N N . ARG B 1 47 ? 3.541 7.02 23.828 1 96.5 47 ARG B N 1
ATOM 3166 C CA . ARG B 1 47 ? 2.592 7.938 24.438 1 96.5 47 ARG B CA 1
ATOM 3167 C C . ARG B 1 47 ? 1.667 7.203 25.406 1 96.5 47 ARG B C 1
ATOM 3169 O O . ARG B 1 47 ? 0.78 6.461 24.969 1 96.5 47 ARG B O 1
ATOM 3176 N N . LEU B 1 48 ? 1.872 7.504 26.734 1 96.31 48 LEU B N 1
ATOM 3177 C CA . LEU B 1 48 ? 1.247 6.695 27.766 1 96.31 48 LEU B CA 1
ATOM 3178 C C . LEU B 1 48 ? 0.623 7.574 28.844 1 96.31 48 LEU B C 1
ATOM 3180 O O . LEU B 1 48 ? 1.062 7.562 30 1 96.31 48 LEU B O 1
ATOM 3184 N N . PRO B 1 49 ? -0.364 8.211 28.719 1 97.75 49 PRO B N 1
ATOM 3185 C CA . PRO B 1 49 ? -1.237 8.32 27.547 1 97.75 49 PRO B CA 1
ATOM 3186 C C . PRO B 1 49 ? -1.143 9.68 26.859 1 97.75 49 PRO B C 1
ATOM 3188 O O . PRO B 1 49 ? -0.404 10.555 27.328 1 97.75 49 PRO B O 1
ATOM 3191 N N . GLN B 1 50 ? -1.765 9.836 25.828 1 98.38 50 GLN B N 1
ATOM 3192 C CA . GLN B 1 50 ? -2.076 11.117 25.203 1 98.38 50 GLN B CA 1
ATOM 3193 C C . GLN B 1 50 ? -3.562 11.445 25.328 1 98.38 50 GLN B C 1
ATOM 3195 O O . GLN B 1 50 ? -4.41 10.664 24.891 1 98.38 50 GLN B O 1
ATOM 3200 N N . LEU B 1 51 ? -3.848 12.5 26.016 1 98.75 51 LEU B N 1
ATOM 3201 C CA . LEU B 1 51 ? -5.215 12.984 26.172 1 98.75 51 LEU B CA 1
ATOM 3202 C C . LEU B 1 51 ? -5.406 14.305 25.438 1 98.75 51 LEU B C 1
ATOM 3204 O O . LEU B 1 51 ? -4.691 15.281 25.703 1 98.75 51 LEU B O 1
ATOM 3208 N N . THR B 1 52 ? -6.352 14.336 24.516 1 98.56 52 THR B N 1
ATOM 3209 C CA . THR B 1 52 ? -6.582 15.531 23.719 1 98.56 52 THR B CA 1
ATOM 3210 C C . THR B 1 52 ? -8.031 15.992 23.844 1 98.56 52 THR B C 1
ATOM 3212 O O . THR B 1 52 ? -8.953 15.195 23.688 1 98.56 52 THR B O 1
ATOM 3215 N N . LEU B 1 53 ? -8.188 17.219 24.125 1 98.56 53 LEU B N 1
ATOM 3216 C CA . LEU B 1 53 ? -9.508 17.828 24.266 1 98.56 53 LEU B CA 1
ATOM 3217 C C . LEU B 1 53 ? -9.625 19.062 23.391 1 98.56 53 LEU B C 1
ATOM 3219 O O . LEU B 1 53 ? -8.703 19.875 23.328 1 98.56 53 LEU B O 1
ATOM 3223 N N . THR B 1 54 ? -10.734 19.156 22.672 1 98.38 54 THR B N 1
ATOM 3224 C CA . THR B 1 54 ? -11.039 20.375 21.922 1 98.38 54 THR B CA 1
ATOM 3225 C C . THR B 1 54 ? -12.406 20.922 22.328 1 98.38 54 THR B C 1
ATOM 3227 O O . THR B 1 54 ? -13.352 20.156 22.531 1 98.38 54 THR B O 1
ATOM 3230 N N . TYR B 1 55 ? -12.445 22.141 22.5 1 98.44 55 TYR B N 1
ATOM 3231 C CA . TYR B 1 55 ? -13.68 22.859 22.828 1 98.44 55 TYR B CA 1
ATOM 3232 C C . TYR B 1 55 ? -13.93 24 21.859 1 98.44 55 TYR B C 1
ATOM 3234 O O . TYR B 1 55 ? -13.062 24.859 21.656 1 98.44 55 TYR B O 1
ATOM 3242 N N . ASN B 1 56 ? -15.07 24 21.25 1 98.31 56 ASN B N 1
ATOM 3243 C CA . ASN B 1 56 ? -15.492 25.062 20.328 1 98.31 56 ASN B CA 1
ATOM 3244 C C . ASN B 1 56 ? -16.875 25.578 20.688 1 98.31 56 ASN B C 1
ATOM 3246 O O . ASN B 1 56 ? -17.781 24.797 21 1 98.31 56 ASN B O 1
ATOM 3250 N N . ASP B 1 57 ? -16.953 26.828 20.625 1 97.62 57 ASP B N 1
ATOM 3251 C CA . ASP B 1 57 ? -1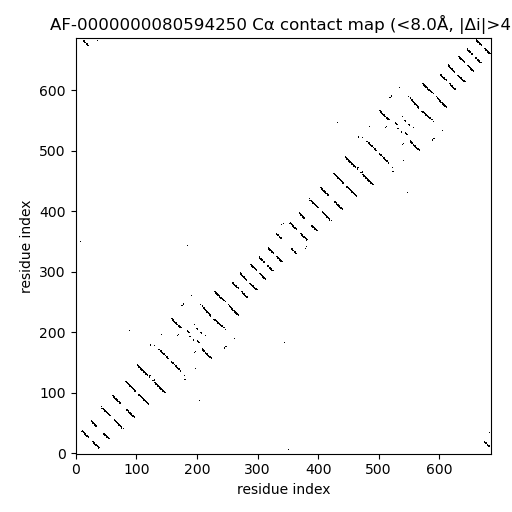8.25 27.438 20.906 1 97.62 57 ASP B CA 1
ATOM 3252 C C . ASP B 1 57 ? -18.344 28.812 20.25 1 97.62 57 ASP B C 1
ATOM 3254 O O . ASP B 1 57 ? -17.359 29.328 19.719 1 97.62 57 ASP B O 1
ATOM 3258 N N . GLU B 1 58 ? -19.547 29.281 20.188 1 97.12 58 GLU B N 1
ATOM 3259 C CA . GLU B 1 58 ? -19.828 30.594 19.625 1 97.12 58 GLU B CA 1
ATOM 3260 C C . GLU B 1 58 ? -20.844 31.359 20.469 1 97.12 58 GLU B C 1
ATOM 3262 O O . GLU B 1 58 ? -21.797 30.766 20.969 1 97.12 58 GLU B O 1
ATOM 3267 N N . TRP B 1 59 ? -20.531 32.688 20.75 1 95.94 59 TRP B N 1
ATOM 3268 C CA . TRP B 1 59 ? -21.422 33.531 21.5 1 95.94 59 TRP B CA 1
ATOM 3269 C C . TRP B 1 59 ? -21.438 34.938 20.922 1 95.94 59 TRP B C 1
ATOM 3271 O O . TRP B 1 59 ? -20.422 35.656 20.969 1 95.94 59 TRP B O 1
ATOM 3281 N N . LYS B 1 60 ? -22.531 35.438 20.391 1 96.12 60 LYS B N 1
ATOM 3282 C CA . LYS B 1 60 ? -22.75 36.781 19.875 1 96.12 60 LYS B CA 1
ATOM 3283 C C . LYS B 1 60 ? -21.688 37.156 18.828 1 96.12 60 LYS B C 1
ATOM 3285 O O . LYS B 1 60 ? -21.094 38.219 18.875 1 96.12 60 LYS B O 1
ATOM 3290 N N . GLY B 1 61 ? -21.344 36.188 18 1 95.56 61 GLY B N 1
ATOM 3291 C CA . GLY B 1 61 ? -20.422 36.438 16.906 1 95.56 61 GLY B CA 1
ATOM 3292 C C . GLY B 1 61 ? -19 36.062 17.234 1 95.56 61 GLY B C 1
ATOM 3293 O O . GLY B 1 61 ? -18.172 35.875 16.328 1 95.56 61 GLY B O 1
ATOM 3294 N N . PHE B 1 62 ? -18.688 35.969 18.531 1 97.94 62 PHE B N 1
ATOM 3295 C CA . PHE B 1 62 ? -17.375 35.531 18.953 1 97.94 62 PHE B CA 1
ATOM 3296 C C . PHE B 1 62 ? -17.25 34.031 18.859 1 97.94 62 PHE B C 1
ATOM 3298 O O . PHE B 1 62 ? -18.141 33.281 19.297 1 97.94 62 PHE B O 1
ATOM 3305 N N . LYS B 1 63 ? -16.219 33.656 18.25 1 98.31 63 LYS B N 1
ATOM 3306 C CA . LYS B 1 63 ? -15.93 32.219 18.203 1 98.31 63 LYS B CA 1
ATOM 3307 C C . LYS B 1 63 ? -14.781 31.859 19.156 1 98.31 63 LYS B C 1
ATOM 3309 O O . LYS B 1 63 ? -13.75 32.531 19.156 1 98.31 63 LYS B O 1
ATOM 3314 N N . THR B 1 64 ? -14.977 30.891 19.969 1 98 64 THR B N 1
ATOM 3315 C CA . THR B 1 64 ? -13.93 30.438 20.875 1 98 64 THR B CA 1
ATOM 3316 C C . THR B 1 64 ? -13.43 29.047 20.484 1 98 64 THR B C 1
ATOM 3318 O O . THR B 1 64 ? -14.227 28.188 20.094 1 98 64 THR B O 1
ATOM 3321 N N . GLN B 1 65 ? -12.258 28.844 20.453 1 98.38 65 GLN B N 1
ATOM 3322 C CA . GLN B 1 65 ? -11.625 27.547 20.219 1 98.38 65 GLN B CA 1
ATOM 3323 C C . GLN B 1 65 ? -10.531 27.281 21.234 1 98.38 65 GLN B C 1
ATOM 3325 O O . GLN B 1 65 ? -9.68 28.125 21.484 1 98.38 65 GLN B O 1
ATOM 3330 N N . THR B 1 66 ? -10.594 26.188 21.844 1 98.44 66 THR B N 1
ATOM 3331 C CA . THR B 1 66 ? -9.594 25.797 22.828 1 98.44 66 THR B CA 1
ATOM 3332 C C . THR B 1 66 ? -9.055 24.406 22.531 1 98.44 66 THR B C 1
ATOM 3334 O O . THR B 1 66 ? -9.82 23.453 22.344 1 98.44 66 THR B O 1
ATOM 3337 N N . GLY B 1 67 ? -7.789 24.281 22.422 1 98.38 67 GLY B N 1
ATOM 3338 C CA . GLY B 1 67 ? -7.117 23 22.391 1 98.38 67 GLY B CA 1
ATOM 3339 C C . GLY B 1 67 ? -6.359 22.688 23.672 1 98.38 67 GLY B C 1
ATOM 3340 O O . GLY B 1 67 ? -5.691 23.578 24.219 1 98.38 67 GLY B O 1
ATOM 3341 N N . ALA B 1 68 ? -6.535 21.5 24.203 1 98.62 68 ALA B N 1
ATOM 3342 C CA . ALA B 1 68 ? -5.789 21.031 25.359 1 98.62 68 ALA B CA 1
ATOM 3343 C C . ALA B 1 68 ? -5.254 19.609 25.125 1 98.62 68 ALA B C 1
ATOM 3345 O O . ALA B 1 68 ? -5.945 18.766 24.547 1 98.62 68 ALA B O 1
ATOM 3346 N N . GLN B 1 69 ? -4.031 19.422 25.547 1 98.75 69 GLN B N 1
ATOM 3347 C CA . GLN B 1 69 ? -3.447 18.109 25.359 1 98.75 69 GLN B CA 1
ATOM 3348 C C . GLN B 1 69 ? -2.486 17.75 26.484 1 98.75 69 GLN B C 1
ATOM 3350 O O . GLN B 1 69 ? -1.689 18.594 26.922 1 98.75 69 GLN B O 1
ATOM 3355 N N . TYR B 1 70 ? -2.643 16.688 27.062 1 98.81 70 TYR B N 1
ATOM 3356 C CA . TYR B 1 70 ? -1.69 16.062 27.984 1 98.81 70 TYR B CA 1
ATOM 3357 C C . TYR B 1 70 ? -1.053 14.828 27.375 1 98.81 70 TYR B C 1
ATOM 3359 O O . TYR B 1 70 ? -1.753 13.945 26.859 1 98.81 70 TYR B O 1
ATOM 3367 N N . VAL B 1 71 ? 0.243 14.758 27.344 1 98.56 71 VAL B N 1
ATOM 3368 C CA . VAL B 1 71 ? 0.932 13.578 26.844 1 98.56 71 VAL B CA 1
ATOM 3369 C C . VAL B 1 71 ? 2.021 13.148 27.812 1 98.56 71 VAL B C 1
ATOM 3371 O O . VAL B 1 71 ? 2.789 13.984 28.297 1 98.56 71 VAL B O 1
ATOM 3374 N N . ASN B 1 72 ? 2.033 11.953 28.172 1 98.38 72 ASN B N 1
ATOM 3375 C CA . ASN B 1 72 ? 3.17 11.344 28.844 1 98.38 72 ASN B CA 1
ATOM 3376 C C . ASN B 1 72 ? 4.047 10.555 27.891 1 98.38 72 ASN B C 1
ATOM 3378 O O . ASN B 1 72 ? 3.666 9.469 27.438 1 98.38 72 ASN B O 1
ATOM 3382 N N . PHE B 1 73 ? 5.227 11.156 27.578 1 97.12 73 PHE B N 1
ATOM 3383 C CA . PHE B 1 73 ? 6.168 10.555 26.641 1 97.12 73 PHE B CA 1
ATOM 3384 C C . PHE B 1 73 ? 7.121 9.609 27.359 1 97.12 73 PHE B C 1
ATOM 3386 O O . PHE B 1 73 ? 7.75 9.984 28.344 1 97.12 73 PHE B O 1
ATOM 3393 N N . GLN B 1 74 ? 7.215 8.477 26.828 1 94.81 74 GLN B N 1
ATOM 3394 C CA . GLN B 1 74 ? 8.195 7.527 27.328 1 94.81 74 GLN B CA 1
ATOM 3395 C C . GLN B 1 74 ? 9.148 7.078 26.234 1 94.81 74 GLN B C 1
ATOM 3397 O O . GLN B 1 74 ? 8.719 6.586 25.188 1 94.81 74 GLN B O 1
ATOM 3402 N N . ALA B 1 75 ? 10.398 7.336 26.438 1 90.5 75 ALA B N 1
ATOM 3403 C CA . ALA B 1 75 ? 11.414 6.895 25.484 1 90.5 75 ALA B CA 1
ATOM 3404 C C . ALA B 1 75 ? 11.516 5.375 25.469 1 90.5 75 ALA B C 1
ATOM 3406 O O . ALA B 1 75 ? 11.383 4.715 26.5 1 90.5 75 ALA B O 1
ATOM 3407 N N . MET B 1 76 ? 11.656 4.852 24.219 1 87.5 76 MET B N 1
ATOM 3408 C CA . MET B 1 76 ? 11.859 3.41 24.094 1 87.5 76 MET B CA 1
ATOM 3409 C C . MET B 1 76 ? 13.234 3.008 24.625 1 87.5 76 MET B C 1
ATOM 3411 O O . MET B 1 76 ? 14.133 3.842 24.719 1 87.5 76 MET B O 1
ATOM 3415 N N . ASP B 1 77 ? 13.203 1.644 24.688 1 79.62 77 ASP B N 1
ATOM 3416 C CA . ASP B 1 77 ? 14.5 1.119 25.109 1 79.62 77 ASP B CA 1
ATOM 3417 C C . ASP B 1 77 ? 15.555 1.342 24.031 1 79.62 77 ASP B C 1
ATOM 3419 O O . ASP B 1 77 ? 15.273 1.197 22.828 1 79.62 77 ASP B O 1
ATOM 3423 N N . GLY B 1 78 ? 16.562 1.97 24.203 1 79.12 78 GLY B N 1
ATOM 3424 C CA . GLY B 1 78 ? 17.625 2.23 23.234 1 79.12 78 GLY B CA 1
ATOM 3425 C C . GLY B 1 78 ? 17.844 3.709 23 1 79.12 78 GLY B C 1
ATOM 3426 O O . GLY B 1 78 ? 18.891 4.098 22.453 1 79.12 78 GLY B O 1
ATOM 3427 N N . MET B 1 79 ? 16.734 4.395 23.188 1 82.56 79 MET B N 1
ATOM 3428 C CA . MET B 1 79 ? 16.938 5.836 23.078 1 82.56 79 MET B CA 1
ATOM 3429 C C . MET B 1 79 ? 17.766 6.363 24.25 1 82.56 79 MET B C 1
ATOM 3431 O O . MET B 1 79 ? 17.203 6.844 25.234 1 82.56 79 MET B O 1
ATOM 3435 N N . ILE B 1 80 ? 19.016 6.352 23.938 1 78.88 80 ILE B N 1
ATOM 3436 C CA . ILE B 1 80 ? 19.938 6.734 25 1 78.88 80 ILE B CA 1
ATOM 3437 C C . ILE B 1 80 ? 19.875 8.242 25.219 1 78.88 80 ILE B C 1
ATOM 3439 O O . ILE B 1 80 ? 19.906 9.016 24.266 1 78.88 80 ILE B O 1
ATOM 3443 N N . ASN B 1 81 ? 19.641 8.703 26.453 1 79.56 81 ASN B N 1
ATOM 3444 C CA . ASN B 1 81 ? 19.672 10.094 26.906 1 79.56 81 ASN B CA 1
ATOM 3445 C C . ASN B 1 81 ? 18.469 10.875 26.406 1 79.56 81 ASN B C 1
ATOM 3447 O O . ASN B 1 81 ? 18.5 12.109 26.344 1 79.56 81 ASN B O 1
ATOM 3451 N N . ALA B 1 82 ? 17.516 10.102 25.891 1 87.31 82 ALA B N 1
ATOM 3452 C CA . ALA B 1 82 ? 16.281 10.789 25.5 1 87.31 82 ALA B CA 1
ATOM 3453 C C . ALA B 1 82 ? 15.422 11.102 26.703 1 87.31 82 ALA B C 1
ATOM 3455 O O . ALA B 1 82 ? 15.219 10.25 27.578 1 87.31 82 ALA B O 1
ATOM 3456 N N . PRO B 1 83 ? 14.984 12.305 26.828 1 91 83 PRO B N 1
ATOM 3457 C CA . PRO B 1 83 ? 14.133 12.633 27.969 1 91 83 PRO B CA 1
ATOM 3458 C C . PRO B 1 83 ? 12.766 11.969 27.906 1 91 83 PRO B C 1
ATOM 3460 O O . PRO B 1 83 ? 12.289 11.648 26.812 1 91 83 PRO B O 1
ATOM 3463 N N . SER B 1 84 ? 12.234 11.648 29.094 1 93.81 84 SER B N 1
ATOM 3464 C CA . SER B 1 84 ? 10.859 11.195 29.266 1 93.81 84 SER B CA 1
ATOM 3465 C C . SER B 1 84 ? 10.086 12.109 30.203 1 93.81 84 SER B C 1
ATOM 3467 O O . SER B 1 84 ? 10.68 12.875 30.969 1 93.81 84 SER B O 1
ATOM 3469 N N . GLY B 1 85 ? 8.812 12.117 30.031 1 96 85 GLY B N 1
ATOM 3470 C CA . GLY B 1 85 ? 8 12.906 30.938 1 96 85 GLY B CA 1
ATOM 3471 C C . GLY B 1 85 ? 6.719 13.414 30.297 1 96 85 GLY B C 1
ATOM 3472 O O . GLY B 1 85 ? 6.289 12.898 29.266 1 96 85 GLY B O 1
ATOM 3473 N N . SER B 1 86 ? 6.137 14.367 30.984 1 97.88 86 SER B N 1
ATOM 3474 C CA . SER B 1 86 ? 4.805 14.797 30.578 1 97.88 86 SER B CA 1
ATOM 3475 C C . SER B 1 86 ? 4.832 16.219 30.031 1 97.88 86 SER B C 1
ATOM 3477 O O . SER B 1 86 ? 5.684 17.031 30.406 1 97.88 86 SER B O 1
ATOM 3479 N N . ARG B 1 87 ? 3.945 16.469 29.078 1 98.38 87 ARG B N 1
ATOM 3480 C CA . ARG B 1 87 ? 3.688 17.797 28.531 1 98.38 87 ARG B CA 1
ATOM 3481 C C . ARG B 1 87 ? 2.205 18.141 28.609 1 98.38 87 ARG B C 1
ATOM 3483 O O . ARG B 1 87 ? 1.354 17.359 28.188 1 98.38 87 ARG B O 1
ATOM 3490 N N . LEU B 1 88 ? 1.998 19.234 29.234 1 98.69 88 LEU B N 1
ATOM 3491 C CA . LEU B 1 88 ? 0.651 19.797 29.219 1 98.69 88 LEU B CA 1
ATOM 3492 C C . LEU B 1 88 ? 0.591 21.047 28.344 1 98.69 88 LEU B C 1
ATOM 3494 O O . LEU B 1 88 ? 1.386 21.969 28.516 1 98.69 88 LEU B O 1
ATOM 3498 N N . SER B 1 89 ? -0.27 21.016 27.375 1 98.44 89 SER B N 1
ATOM 3499 C CA . SER B 1 89 ? -0.475 22.156 26.484 1 98.44 89 SER B CA 1
ATOM 3500 C C . SER B 1 89 ? -1.91 22.656 26.562 1 98.44 89 SER B C 1
ATOM 3502 O O . SER B 1 89 ? -2.855 21.875 26.594 1 98.44 89 SER B O 1
ATOM 3504 N N . PHE B 1 90 ? -2.064 23.938 26.656 1 98.62 90 PHE B N 1
ATOM 3505 C CA . PHE B 1 90 ? -3.361 24.594 26.719 1 98.62 90 PHE B CA 1
ATOM 3506 C C . PHE B 1 90 ? -3.379 25.844 25.844 1 98.62 90 PHE B C 1
ATOM 3508 O O . PHE B 1 90 ? -2.551 26.734 26.031 1 98.62 90 PHE B O 1
ATOM 3515 N N . TYR B 1 91 ? -4.387 25.906 24.859 1 98.69 91 TYR B N 1
ATOM 3516 C CA . TYR B 1 91 ? -4.414 27.016 23.906 1 98.69 91 TYR B CA 1
ATOM 3517 C C . TYR B 1 91 ? -5.84 27.516 23.703 1 98.69 91 TYR B C 1
ATOM 3519 O O . TYR B 1 91 ? -6.488 27.156 22.703 1 98.69 91 TYR B O 1
ATOM 3527 N N . PRO B 1 92 ? -6.301 28.359 24.578 1 98.69 92 PRO B N 1
ATOM 3528 C CA . PRO B 1 92 ? -7.566 29.062 24.312 1 98.69 92 PRO B CA 1
ATOM 3529 C C . PRO B 1 92 ? -7.414 30.219 23.344 1 98.69 92 PRO B C 1
ATOM 3531 O O . PRO B 1 92 ? -6.398 30.922 23.359 1 98.69 92 PRO B O 1
ATOM 3534 N N . SER B 1 93 ? -8.43 30.391 22.453 1 98.69 93 SER B N 1
ATOM 3535 C CA . SER B 1 93 ? -8.422 31.516 21.516 1 98.69 93 SER B CA 1
ATOM 3536 C C . SER B 1 93 ? -9.836 32 21.25 1 98.69 93 SER B C 1
ATOM 3538 O O . SER B 1 93 ? -10.812 31.281 21.453 1 98.69 93 SER B O 1
ATOM 3540 N N . VAL B 1 94 ? -9.891 33.25 20.906 1 98.69 94 VAL B N 1
ATOM 3541 C CA . VAL B 1 94 ? -11.156 33.906 20.531 1 98.69 94 VAL B CA 1
ATOM 3542 C C . VAL B 1 94 ? -10.984 34.656 19.234 1 98.69 94 VAL B C 1
ATOM 3544 O O . VAL B 1 94 ? -9.969 35.344 19.031 1 98.69 94 VAL B O 1
ATOM 3547 N N . SER B 1 95 ? -11.953 34.5 18.391 1 98.62 95 SER B N 1
ATOM 3548 C CA . SER B 1 95 ? -11.953 35.281 17.141 1 98.62 95 SER B CA 1
ATOM 3549 C C . SER B 1 95 ? -13.312 35.938 16.906 1 98.62 95 SER B C 1
ATOM 3551 O O . SER B 1 95 ? -14.312 35.531 17.516 1 98.62 95 SER B O 1
ATOM 3553 N N . TYR B 1 96 ? -13.273 36.906 16.062 1 98.5 96 TYR B N 1
ATOM 3554 C CA . TYR B 1 96 ? -14.492 37.625 15.688 1 98.5 96 TYR B CA 1
ATOM 3555 C C . TYR B 1 96 ? -14.555 37.844 14.18 1 98.5 96 TYR B C 1
ATOM 3557 O O . TYR B 1 96 ? -14.141 38.875 13.672 1 98.5 96 TYR B O 1
ATOM 3565 N N . PRO B 1 97 ? -15.18 36.906 13.547 1 98.06 97 PRO B N 1
ATOM 3566 C CA . PRO B 1 97 ? -15.273 37.031 12.086 1 98.06 97 PRO B CA 1
ATOM 3567 C C . PRO B 1 97 ? -16.281 38.094 11.648 1 98.06 97 PRO B C 1
ATOM 3569 O O . PRO B 1 97 ? -17.438 38.094 12.094 1 98.06 97 PRO B O 1
ATOM 3572 N N . MET B 1 98 ? -15.797 39.062 10.898 1 98.06 98 MET B N 1
ATOM 3573 C CA . MET B 1 98 ? -16.641 40.062 10.242 1 98.06 98 MET B CA 1
ATOM 3574 C C . MET B 1 98 ? -16.641 39.844 8.734 1 98.06 98 MET B C 1
ATOM 3576 O O . MET B 1 98 ? -15.57 39.875 8.102 1 98.06 98 MET B O 1
ATOM 3580 N N . LYS B 1 99 ? -17.828 39.688 8.219 1 96.19 99 LYS B N 1
ATOM 3581 C CA . LYS B 1 99 ? -17.891 39.438 6.785 1 96.19 99 LYS B CA 1
ATOM 3582 C C . LYS B 1 99 ? -19.016 40.25 6.125 1 96.19 99 LYS B C 1
ATOM 3584 O O . LYS B 1 99 ? -20.016 40.562 6.762 1 96.19 99 LYS B O 1
ATOM 3589 N N . ASN B 1 100 ? -18.844 40.656 4.902 1 95.38 100 ASN B N 1
ATOM 3590 C CA . ASN B 1 100 ? -19.859 41.25 4.035 1 95.38 100 ASN B CA 1
ATOM 3591 C C . ASN B 1 100 ? -19.672 40.812 2.58 1 95.38 100 ASN B C 1
ATOM 3593 O O . ASN B 1 100 ? -18.953 39.844 2.297 1 95.38 100 ASN B O 1
ATOM 3597 N N . ALA B 1 101 ? -20.344 41.438 1.645 1 93.62 101 ALA B N 1
ATOM 3598 C CA . ALA B 1 101 ? -20.328 41 0.246 1 93.62 101 ALA B CA 1
ATOM 3599 C C . ALA B 1 101 ? -18.984 41.281 -0.407 1 93.62 101 ALA B C 1
ATOM 3601 O O . ALA B 1 101 ? -18.641 40.688 -1.424 1 93.62 101 ALA B O 1
ATOM 3602 N N . TYR B 1 102 ? -18.156 42.219 0.166 1 94.56 102 TYR B N 1
ATOM 3603 C CA . TYR B 1 102 ? -16.922 42.656 -0.478 1 94.56 102 TYR B CA 1
ATOM 3604 C C . TYR B 1 102 ? -15.711 41.969 0.106 1 94.56 102 TYR B C 1
ATOM 3606 O O . TYR B 1 102 ? -14.625 41.969 -0.489 1 94.56 102 TYR B O 1
ATOM 3614 N N . GLY B 1 103 ? -15.906 41.469 1.373 1 97.56 103 GLY B N 1
ATOM 3615 C CA . GLY B 1 103 ? -14.734 40.844 1.986 1 97.56 103 GLY B CA 1
ATOM 3616 C C . GLY B 1 103 ? -14.961 40.438 3.432 1 97.56 103 GLY B C 1
ATOM 3617 O O . GLY B 1 103 ? -16.109 40.312 3.875 1 97.56 103 GLY B O 1
ATOM 3618 N N . TYR B 1 104 ? -13.93 40.094 4.039 1 98.25 104 TYR B N 1
ATOM 3619 C CA . TYR B 1 104 ? -14.023 39.688 5.441 1 98.25 104 TYR B CA 1
ATOM 3620 C C . TYR B 1 104 ? -12.773 40.094 6.207 1 98.25 104 TYR B C 1
ATOM 3622 O O . TYR B 1 104 ? -11.711 40.312 5.613 1 98.25 104 TYR B O 1
ATOM 3630 N N . VAL B 1 105 ? -12.867 40.281 7.484 1 98.62 105 VAL B N 1
ATOM 3631 C CA . VAL B 1 105 ? -11.797 40.5 8.445 1 98.62 105 VAL B CA 1
ATOM 3632 C C . VAL B 1 105 ? -12.055 39.688 9.711 1 98.62 105 VAL B C 1
ATOM 3634 O O . VAL B 1 105 ? -13.133 39.781 10.305 1 98.62 105 VAL B O 1
ATOM 3637 N N . THR B 1 106 ? -11.109 38.906 10.062 1 98.69 106 THR B N 1
ATOM 3638 C CA . THR B 1 106 ? -11.266 38.062 11.258 1 98.69 106 THR B CA 1
ATOM 3639 C C . THR B 1 106 ? -10.07 38.25 12.188 1 98.69 106 THR B C 1
ATOM 3641 O O . THR B 1 106 ? -9.055 37.562 12.039 1 98.69 106 THR B O 1
ATOM 3644 N N . PRO B 1 107 ? -10.195 39.062 13.148 1 98.75 107 PRO B N 1
ATOM 3645 C CA . PRO B 1 107 ? -9.18 39.125 14.203 1 98.75 107 PRO B CA 1
ATOM 3646 C C . PRO B 1 107 ? -9.258 37.938 15.148 1 98.75 107 PRO B C 1
ATOM 3648 O O . PRO B 1 107 ? -10.352 37.438 15.461 1 98.75 107 PRO B O 1
ATOM 3651 N N . LYS B 1 108 ? -8.133 37.438 15.602 1 98.81 108 LYS B N 1
ATOM 3652 C CA . LYS B 1 108 ? -8.055 36.344 16.562 1 98.81 108 LYS B CA 1
ATOM 3653 C C . LYS B 1 108 ? -6.945 36.594 17.578 1 98.81 108 LYS B C 1
ATOM 3655 O O . LYS B 1 108 ? -5.859 37.031 17.219 1 98.81 108 LYS B O 1
ATOM 3660 N N . VAL B 1 109 ? -7.211 36.312 18.797 1 98.81 109 VAL B N 1
ATOM 3661 C CA . VAL B 1 109 ? -6.215 36.375 19.859 1 98.81 109 VAL B CA 1
ATOM 3662 C C . VAL B 1 109 ? -6.242 35.094 20.672 1 98.81 109 VAL B C 1
ATOM 3664 O O . VAL B 1 109 ? -7.312 34.5 20.922 1 98.81 109 VAL B O 1
ATOM 3667 N N . GLY B 1 110 ? -5.133 34.562 20.953 1 98.75 110 GLY B N 1
ATOM 3668 C CA . GLY B 1 110 ? -5.012 33.375 21.797 1 98.75 110 GLY B CA 1
ATOM 3669 C C . GLY B 1 110 ? -3.762 33.406 22.672 1 98.75 110 GLY B C 1
ATOM 3670 O O . GLY B 1 110 ? -2.889 34.25 22.484 1 98.75 110 GLY B O 1
ATOM 3671 N N . VAL B 1 111 ? -3.754 32.531 23.672 1 98.81 111 VAL B N 1
ATOM 3672 C CA . VAL B 1 111 ? -2.59 32.344 24.531 1 98.81 111 VAL B CA 1
ATOM 3673 C C . VAL B 1 111 ? -2.266 30.875 24.656 1 98.81 111 VAL B C 1
ATOM 3675 O O . VAL B 1 111 ? -3.125 30.078 25.047 1 98.81 111 VAL B O 1
ATOM 3678 N N . GLN B 1 112 ? -1.09 30.516 24.312 1 98.69 112 GLN B N 1
ATOM 3679 C CA . GLN B 1 112 ? -0.695 29.125 24.469 1 98.69 112 GLN B CA 1
ATOM 3680 C C . GLN B 1 112 ? 0.222 28.953 25.672 1 98.69 112 GLN B C 1
ATOM 3682 O O . GLN B 1 112 ? 1.2 29.672 25.828 1 98.69 112 GLN B O 1
ATOM 3687 N N . THR B 1 113 ? -0.141 28.062 26.5 1 98.62 113 THR B N 1
ATOM 3688 C CA . THR B 1 113 ? 0.688 27.703 27.656 1 98.62 113 THR B CA 1
ATOM 3689 C C . THR B 1 113 ? 1.088 26.234 27.594 1 98.62 113 THR B C 1
ATOM 3691 O O . THR B 1 113 ? 0.25 25.359 27.344 1 98.62 113 THR B O 1
ATOM 3694 N N . ILE B 1 114 ? 2.305 25.953 27.75 1 98.19 114 ILE B N 1
ATOM 3695 C CA . ILE B 1 114 ? 2.832 24.594 27.766 1 98.19 114 ILE B CA 1
ATOM 3696 C C . ILE B 1 114 ? 3.637 24.375 29.047 1 98.19 114 ILE B C 1
ATOM 3698 O O . ILE B 1 114 ? 4.348 25.281 29.5 1 98.19 114 ILE B O 1
ATOM 3702 N N . GLN B 1 115 ? 3.516 23.297 29.688 1 98.19 115 GLN B N 1
ATOM 3703 C CA . GLN B 1 115 ? 4.273 22.906 30.875 1 98.19 115 GLN B CA 1
ATOM 3704 C C . GLN B 1 115 ? 4.852 21.5 30.719 1 98.19 115 GLN B C 1
ATOM 3706 O O . GLN B 1 115 ? 4.168 20.594 30.25 1 98.19 115 GLN B O 1
ATOM 3711 N N . TYR B 1 116 ? 6.141 21.406 31.125 1 97 116 TYR B N 1
ATOM 3712 C CA . TYR B 1 116 ? 6.809 20.125 31.062 1 97 116 TYR B CA 1
ATOM 3713 C C . TYR B 1 116 ? 7.227 19.656 32.438 1 97 116 TYR B C 1
ATOM 3715 O O . TYR B 1 116 ? 7.684 20.453 33.281 1 97 116 TYR B O 1
ATOM 3723 N N . SER B 1 117 ? 7.066 18.406 32.719 1 96.75 117 SER B N 1
ATOM 3724 C CA . SER B 1 117 ? 7.688 17.656 33.812 1 96.75 117 SER B CA 1
ATOM 3725 C C . SER B 1 117 ? 8.453 16.453 33.281 1 96.75 117 SER B C 1
ATOM 3727 O O . SER B 1 117 ? 7.859 15.438 32.938 1 96.75 117 SER B O 1
ATOM 3729 N N . LEU B 1 118 ? 9.797 16.656 33.25 1 95.38 118 LEU B N 1
ATOM 3730 C CA . LEU B 1 118 ? 10.602 15.688 32.531 1 95.38 118 LEU B CA 1
ATOM 3731 C C . LEU B 1 118 ? 11.617 15.008 33.438 1 95.38 118 LEU B C 1
ATOM 3733 O O . LEU B 1 118 ? 11.797 15.406 34.594 1 95.38 118 LEU B O 1
ATOM 3737 N N . SER B 1 119 ? 12.047 13.945 32.906 1 90.88 119 SER B N 1
ATOM 3738 C CA . SER B 1 119 ? 13.219 13.273 33.469 1 90.88 119 SER B CA 1
ATOM 3739 C C . SER B 1 119 ? 14.32 13.109 32.406 1 90.88 119 SER B C 1
ATOM 3741 O O . SER B 1 119 ? 14.031 12.859 31.234 1 90.88 119 SER B O 1
ATOM 3743 N N . ASN B 1 120 ? 15.594 13.398 32.844 1 85.56 120 ASN B N 1
ATOM 3744 C CA . ASN B 1 120 ? 16.781 13.164 32.031 1 85.56 120 ASN B CA 1
ATOM 3745 C C . ASN B 1 120 ? 16.844 14.125 30.828 1 85.56 120 ASN B C 1
ATOM 3747 O O . ASN B 1 120 ? 17.25 13.742 29.734 1 85.56 120 ASN B O 1
ATOM 3751 N N . ASN B 1 121 ? 16.188 15.305 31.016 1 84.69 121 ASN B N 1
ATOM 3752 C CA . ASN B 1 121 ? 16.344 16.312 29.969 1 84.69 121 ASN B CA 1
ATOM 3753 C C . ASN B 1 121 ? 17.703 17.016 30.078 1 84.69 121 ASN B C 1
ATOM 3755 O O . ASN B 1 121 ? 17.922 17.812 31 1 84.69 121 ASN B O 1
ATOM 3759 N N . THR B 1 122 ? 18.656 16.562 29.234 1 76.62 122 THR B N 1
ATOM 3760 C CA . THR B 1 122 ? 19.984 17.172 29.25 1 76.62 122 THR B CA 1
ATOM 3761 C C . THR B 1 122 ? 20.266 17.875 27.922 1 76.62 122 THR B C 1
ATOM 3763 O O . THR B 1 122 ? 20.969 17.312 27.062 1 76.62 122 THR B O 1
ATOM 3766 N N . PRO B 1 123 ? 19.547 18.891 27.672 1 65.06 123 PRO B N 1
ATOM 3767 C CA . PRO B 1 123 ? 19.828 19.547 26.406 1 65.06 123 PRO B CA 1
ATOM 3768 C C . PRO B 1 123 ? 21.312 19.875 26.234 1 65.06 123 PRO B C 1
ATOM 3770 O O . PRO B 1 123 ? 22.078 19.797 27.188 1 65.06 123 PRO B O 1
ATOM 3773 N N . PHE B 1 124 ? 21.891 20.281 25.016 1 57.25 124 PHE B N 1
ATOM 3774 C CA . PHE B 1 124 ? 23.266 20.547 24.625 1 57.25 124 PHE B CA 1
ATOM 3775 C C . PHE B 1 124 ? 24 21.344 25.703 1 57.25 124 PHE B C 1
ATOM 3777 O O . PHE B 1 124 ? 23.688 22.516 25.938 1 57.25 124 PHE B O 1
ATOM 3784 N N . GLY B 1 125 ? 24.984 20.734 26.344 1 54.44 125 GLY B N 1
ATOM 3785 C CA . GLY B 1 125 ? 26.047 21.297 27.172 1 54.44 125 GLY B CA 1
ATOM 3786 C C . GLY B 1 125 ? 25.562 21.672 28.562 1 54.44 125 GLY B C 1
ATOM 3787 O O . GLY B 1 125 ? 26.344 22.109 29.406 1 54.44 125 GLY B O 1
ATOM 3788 N N . TYR B 1 126 ? 24.156 21.812 28.672 1 57 126 TYR B N 1
ATOM 3789 C CA . TYR B 1 126 ? 23.844 22.406 29.969 1 57 126 TYR B CA 1
ATOM 3790 C C . TYR B 1 126 ? 23.531 21.328 31 1 57 126 TYR B C 1
ATOM 3792 O O . TYR B 1 126 ? 23 20.266 30.656 1 57 126 TYR B O 1
ATOM 3800 N N . SER B 1 127 ? 24.375 21.172 31.922 1 58.03 127 SER B N 1
ATOM 3801 C CA . SER B 1 127 ? 24.312 20.25 33.062 1 58.03 127 SER B CA 1
ATOM 3802 C C . SER B 1 127 ? 23 20.406 33.812 1 58.03 127 SER B C 1
ATOM 3804 O O . SER B 1 127 ? 22.656 19.562 34.656 1 58.03 127 SER B O 1
ATOM 3806 N N . GLN B 1 128 ? 22.516 21.656 34.156 1 61.53 128 GLN B N 1
ATOM 3807 C CA . GLN B 1 128 ? 21.406 21.766 35.094 1 61.53 128 GLN B CA 1
ATOM 3808 C C . GLN B 1 128 ? 20.125 21.203 34.5 1 61.53 128 GLN B C 1
ATOM 3810 O O . GLN B 1 128 ? 19.781 21.531 33.344 1 61.53 128 GLN B O 1
ATOM 3815 N N . GLU B 1 129 ? 19.547 20.25 35.094 1 68.31 129 GLU B N 1
ATOM 3816 C CA . GLU B 1 129 ? 18.484 19.375 34.594 1 68.31 129 GLU B CA 1
ATOM 3817 C C . GLU B 1 129 ? 17.203 20.156 34.312 1 68.31 129 GLU B C 1
ATOM 3819 O O . GLU B 1 129 ? 16.703 20.859 35.188 1 68.31 129 GLU B O 1
ATOM 3824 N N . TYR B 1 130 ? 16.984 20.625 33.062 1 84.75 130 TYR B N 1
ATOM 3825 C CA . TYR B 1 130 ? 15.773 21.312 32.594 1 84.75 130 TYR B CA 1
ATOM 3826 C C . TYR B 1 130 ? 14.602 20.328 32.531 1 84.75 130 TYR B C 1
ATOM 3828 O O . TYR B 1 130 ? 14.008 20.141 31.484 1 84.75 130 TYR B O 1
ATOM 3836 N N . ASN B 1 131 ? 14.297 19.922 33.719 1 92.06 131 ASN B N 1
ATOM 3837 C CA . ASN B 1 131 ? 13.227 18.938 33.781 1 92.06 131 ASN B CA 1
ATOM 3838 C C . ASN B 1 131 ? 11.867 19.594 34 1 92.06 131 ASN B C 1
ATOM 3840 O O . ASN B 1 131 ? 10.828 18.953 33.812 1 92.06 131 ASN B O 1
ATOM 3844 N N . GLN B 1 132 ? 11.969 20.812 34.5 1 93.88 132 GLN B N 1
ATOM 3845 C CA . GLN B 1 132 ? 10.75 21.609 34.562 1 93.88 132 GLN B CA 1
ATOM 3846 C C . GLN B 1 132 ? 10.828 22.828 33.656 1 93.88 132 GLN B C 1
ATOM 3848 O O . GLN B 1 132 ? 11.719 23.672 33.812 1 93.88 132 GLN B O 1
ATOM 3853 N N . LEU B 1 133 ? 9.961 22.812 32.719 1 94.56 133 LEU B N 1
ATOM 3854 C CA . LEU B 1 133 ? 9.953 23.891 31.75 1 94.56 133 LEU B CA 1
ATOM 3855 C C . LEU B 1 133 ? 8.539 24.406 31.5 1 94.56 133 LEU B C 1
ATOM 3857 O O . LEU B 1 133 ? 7.57 23.656 31.688 1 94.56 133 LEU B O 1
ATOM 3861 N N . ASN B 1 134 ? 8.469 25.641 31.125 1 95.31 134 ASN B N 1
ATOM 3862 C CA . ASN B 1 134 ? 7.176 26.219 30.766 1 95.31 134 ASN B CA 1
ATOM 3863 C C . ASN B 1 134 ? 7.324 27.312 29.719 1 95.31 134 ASN B C 1
ATOM 3865 O O . ASN B 1 134 ? 8.406 27.891 29.547 1 95.31 134 ASN B O 1
ATOM 3869 N N . ARG B 1 135 ? 6.32 27.5 28.953 1 97.69 135 ARG B N 1
ATOM 3870 C CA . ARG B 1 135 ? 6.23 28.562 27.953 1 97.69 135 ARG B CA 1
ATOM 3871 C C . ARG B 1 135 ? 4.805 29.094 27.844 1 97.69 135 ARG B C 1
ATOM 3873 O O . ARG B 1 135 ? 3.859 28.312 27.688 1 97.69 135 ARG B O 1
ATOM 3880 N N . THR B 1 136 ? 4.668 30.375 27.969 1 98.62 136 THR B N 1
ATOM 3881 C CA . THR B 1 136 ? 3.395 31.031 27.734 1 98.62 136 THR B CA 1
ATOM 3882 C C . THR B 1 136 ? 3.566 32.188 26.75 1 98.62 136 THR B C 1
ATOM 3884 O O . THR B 1 136 ? 4.375 33.094 26.984 1 98.62 136 THR B O 1
ATOM 3887 N N . LEU B 1 137 ? 2.855 32.125 25.656 1 98.81 137 LEU B N 1
ATOM 3888 C CA . LEU B 1 137 ? 3 33.156 24.641 1 98.81 137 LEU B CA 1
ATOM 3889 C C . LEU B 1 137 ? 1.642 33.531 24.062 1 98.81 137 LEU B C 1
ATOM 3891 O O . LEU B 1 137 ? 0.785 32.688 23.844 1 98.81 137 LEU B O 1
ATOM 3895 N N . PRO B 1 138 ? 1.508 34.812 23.828 1 98.75 138 PRO B N 1
ATOM 3896 C CA . PRO B 1 138 ? 0.321 35.25 23.078 1 98.75 138 PRO B CA 1
ATOM 3897 C C . PRO B 1 138 ? 0.449 35 21.578 1 98.75 138 PRO B C 1
ATOM 3899 O O . PRO B 1 138 ? 1.559 35 21.031 1 98.75 138 PRO B O 1
ATOM 3902 N N . ILE B 1 139 ? -0.63 34.75 20.953 1 98.81 139 ILE B N 1
ATOM 3903 C CA . ILE B 1 139 ? -0.724 34.594 19.5 1 98.81 139 ILE B CA 1
ATOM 3904 C C . ILE B 1 139 ? -1.826 35.5 18.969 1 98.81 139 ILE B C 1
ATOM 3906 O O . ILE B 1 139 ? -2.984 35.406 19.375 1 98.81 139 ILE B O 1
ATOM 3910 N N . VAL B 1 140 ? -1.408 36.406 18.109 1 98.88 140 VAL B N 1
ATOM 3911 C CA . VAL B 1 140 ? -2.367 37.312 17.5 1 98.88 140 VAL B CA 1
ATOM 3912 C C . VAL B 1 140 ? -2.359 37.125 15.977 1 98.88 140 VAL B C 1
ATOM 3914 O O . VAL B 1 140 ? -1.295 37.031 15.359 1 98.88 140 VAL B O 1
ATOM 3917 N N . SER B 1 141 ? -3.582 37.031 15.414 1 98.81 141 SER B N 1
ATOM 3918 C CA . SER B 1 141 ? -3.637 36.938 13.961 1 98.81 141 SER B CA 1
ATOM 3919 C C . SER B 1 141 ? -4.801 37.719 13.391 1 98.81 141 SER B C 1
ATOM 3921 O O . SER B 1 141 ? -5.75 38.062 14.109 1 98.81 141 SER B O 1
ATOM 3923 N N . LEU B 1 142 ? -4.621 38.125 12.227 1 98.88 142 LEU B N 1
ATOM 3924 C CA . LEU B 1 142 ? -5.637 38.844 11.461 1 98.88 142 LEU B CA 1
ATOM 3925 C C . LEU B 1 142 ? -5.762 38.281 10.055 1 98.88 142 LEU B C 1
ATOM 3927 O O . LEU B 1 142 ? -4.836 38.375 9.25 1 98.88 142 LEU B O 1
ATOM 3931 N N . ASP B 1 143 ? -6.941 37.625 9.82 1 98.81 143 ASP B N 1
ATOM 3932 C CA . ASP B 1 143 ? -7.242 37.062 8.5 1 98.81 143 ASP B CA 1
ATOM 3933 C C . ASP B 1 143 ? -8.203 37.969 7.73 1 98.81 143 ASP B C 1
ATOM 3935 O O . ASP B 1 143 ? -9.289 38.281 8.211 1 98.81 143 ASP B O 1
ATOM 3939 N N . SER B 1 144 ? -7.742 38.375 6.617 1 98.81 144 SER B N 1
ATOM 3940 C CA . SER B 1 144 ? -8.594 39.25 5.824 1 98.81 144 SER B CA 1
ATOM 3941 C C . SER B 1 144 ? -8.594 38.844 4.355 1 98.81 144 SER B C 1
ATOM 3943 O O . SER B 1 144 ? -7.605 38.312 3.854 1 98.81 144 SER B O 1
ATOM 3945 N N . GLY B 1 145 ? -9.742 39.094 3.703 1 98.44 145 GLY B N 1
ATOM 3946 C CA . GLY B 1 145 ? -9.883 38.812 2.285 1 98.44 145 GLY B CA 1
ATOM 3947 C C . GLY B 1 145 ? -10.93 39.656 1.604 1 98.44 145 GLY B C 1
ATOM 3948 O O . GLY B 1 145 ? -11.758 40.281 2.273 1 98.44 145 GLY B O 1
ATOM 3949 N N . MET B 1 146 ? -10.789 39.781 0.294 1 98.5 146 MET B N 1
ATOM 3950 C CA . MET B 1 146 ? -11.766 40.5 -0.525 1 98.5 146 MET B CA 1
ATOM 3951 C C . MET B 1 146 ? -12.305 39.594 -1.64 1 98.5 146 MET B C 1
ATOM 3953 O O . MET B 1 146 ? -11.656 38.625 -2.025 1 98.5 146 MET B O 1
ATOM 3957 N N . TYR B 1 147 ? -13.469 39.969 -2.057 1 96.5 147 TYR B N 1
ATOM 3958 C CA . TYR B 1 147 ? -14.125 39.219 -3.127 1 96.5 147 TYR B CA 1
ATOM 3959 C C . TYR B 1 147 ? -14.398 40.125 -4.328 1 96.5 147 TYR B C 1
ATOM 3961 O O . TYR B 1 147 ? -15.109 41.125 -4.207 1 96.5 147 TYR B O 1
ATOM 3969 N N . PHE B 1 148 ? -13.812 39.781 -5.41 1 97.12 148 PHE B N 1
ATOM 3970 C CA . PHE B 1 148 ? -14.148 40.438 -6.672 1 97.12 148 PHE B CA 1
ATOM 3971 C C . PHE B 1 148 ? -14.688 39.438 -7.676 1 97.12 148 PHE B C 1
ATOM 3973 O O . PHE B 1 148 ? -14.117 38.344 -7.852 1 97.12 148 PHE B O 1
ATOM 3980 N N . ASP B 1 149 ? -15.812 39.688 -8.25 1 94.38 149 ASP B N 1
ATOM 3981 C CA . ASP B 1 149 ? -16.344 38.812 -9.281 1 94.38 149 ASP B CA 1
ATOM 3982 C C . ASP B 1 149 ? -16.875 39.594 -10.477 1 94.38 149 ASP B C 1
ATOM 3984 O O . ASP B 1 149 ? -17.266 40.75 -10.328 1 94.38 149 ASP B O 1
ATOM 3988 N N . ARG B 1 150 ? -16.734 39.062 -11.625 1 95.19 150 ARG B N 1
ATOM 3989 C CA . ARG B 1 150 ? -17.297 39.625 -12.844 1 95.19 150 ARG B CA 1
ATOM 3990 C C . ARG B 1 150 ? -17.734 38.531 -13.805 1 95.19 150 ARG B C 1
ATOM 3992 O O . ARG B 1 150 ? -17.172 37.438 -13.805 1 95.19 150 ARG B O 1
ATOM 3999 N N . GLU B 1 151 ? -18.703 38.875 -14.523 1 94.5 151 GLU B N 1
ATOM 4000 C CA . GLU B 1 151 ? -19.125 37.938 -15.578 1 94.5 151 GLU B CA 1
ATOM 4001 C C . GLU B 1 151 ? -18.25 38.094 -16.828 1 94.5 151 GLU B C 1
ATOM 4003 O O . GLU B 1 151 ? -17.859 39.219 -17.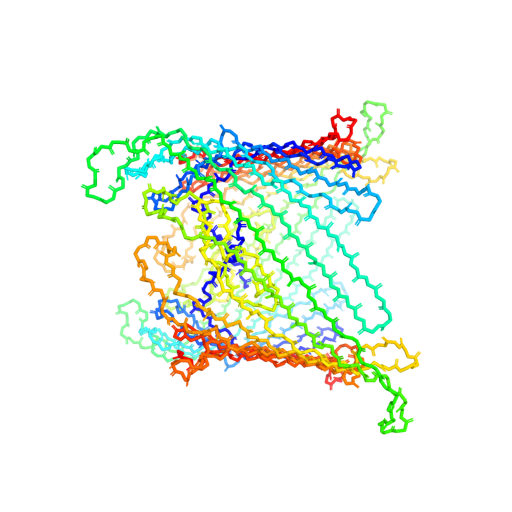172 1 94.5 151 GLU B O 1
ATOM 4008 N N . THR B 1 152 ? -17.859 37 -17.375 1 92.88 152 THR B N 1
ATOM 4009 C CA . THR B 1 152 ? -17.078 37.031 -18.609 1 92.88 152 THR B CA 1
ATOM 4010 C C . THR B 1 152 ? -17.547 35.969 -19.578 1 92.88 152 THR B C 1
ATOM 4012 O O . THR B 1 152 ? -18.25 35.031 -19.188 1 92.88 152 THR B O 1
ATOM 4015 N N . SER B 1 153 ? -17.406 36.25 -20.828 1 91.56 153 SER B N 1
ATOM 4016 C CA . SER B 1 153 ? -17.75 35.25 -21.844 1 91.56 153 SER B CA 1
ATOM 4017 C C . SER B 1 153 ? -16.516 34.75 -22.562 1 91.56 153 SER B C 1
ATOM 4019 O O . SER B 1 153 ? -15.648 35.562 -22.953 1 91.56 153 SER B O 1
ATOM 4021 N N . LEU B 1 154 ? -16.312 33.562 -22.562 1 86.88 154 LEU B N 1
ATOM 4022 C CA . LEU B 1 154 ? -15.211 32.938 -23.297 1 86.88 154 LEU B CA 1
ATOM 4023 C C . LEU B 1 154 ? -15.719 31.781 -24.156 1 86.88 154 LEU B C 1
ATOM 4025 O O . LEU B 1 154 ? -16.391 30.891 -23.656 1 86.88 154 LEU B O 1
ATOM 4029 N N . PHE B 1 155 ? -15.391 31.781 -25.453 1 84.31 155 PHE B N 1
ATOM 4030 C CA . PHE B 1 155 ? -15.773 30.75 -26.406 1 84.31 155 PHE B CA 1
ATOM 4031 C C . PHE B 1 155 ? -17.281 30.531 -26.391 1 84.31 155 PHE B C 1
ATOM 4033 O O . PHE B 1 155 ? -17.75 29.391 -26.328 1 84.31 155 PHE B O 1
ATOM 4040 N N . ASP B 1 156 ? -18.047 31.547 -26.234 1 84.75 156 ASP B N 1
ATOM 4041 C CA . ASP B 1 156 ? -19.5 31.609 -26.328 1 84.75 156 ASP B CA 1
ATOM 4042 C C . ASP B 1 156 ? -20.156 31.062 -25.062 1 84.75 156 ASP B C 1
ATOM 4044 O O . ASP B 1 156 ? -21.328 30.656 -25.094 1 84.75 156 ASP B O 1
ATOM 4048 N N . ASN B 1 157 ? -19.344 30.797 -24.094 1 88.31 157 ASN B N 1
ATOM 4049 C CA . ASN B 1 157 ? -19.875 30.422 -22.797 1 88.31 157 ASN B CA 1
ATOM 4050 C C . ASN B 1 157 ? -19.672 31.516 -21.75 1 88.31 157 ASN B C 1
ATOM 4052 O O . ASN B 1 157 ? -18.703 32.281 -21.844 1 88.31 157 ASN B O 1
ATOM 4056 N N . THR B 1 158 ? -20.609 31.609 -20.875 1 93.88 158 THR B N 1
ATOM 4057 C CA . THR B 1 158 ? -20.531 32.625 -19.828 1 93.88 158 THR B CA 1
ATOM 4058 C C . THR B 1 158 ? -19.875 32.062 -18.578 1 93.88 158 THR B C 1
ATOM 4060 O O . THR B 1 158 ? -20.219 30.969 -18.125 1 93.88 158 THR B O 1
ATOM 4063 N N . TYR B 1 159 ? -18.953 32.812 -18.109 1 95.06 159 TYR B N 1
ATOM 4064 C CA . TYR B 1 159 ? -18.234 32.406 -16.906 1 95.06 159 TYR B CA 1
ATOM 4065 C C . TYR B 1 159 ? -18.25 33.531 -15.867 1 95.06 159 TYR B C 1
ATOM 4067 O O . TYR B 1 159 ? -18.422 34.719 -16.203 1 95.06 159 TYR B O 1
ATOM 4075 N N . THR B 1 160 ? -18.266 33.062 -14.602 1 96.12 160 THR B N 1
ATOM 4076 C CA . THR B 1 160 ? -17.953 34 -13.539 1 96.12 160 THR B CA 1
ATOM 4077 C C . THR B 1 160 ? -16.484 33.969 -13.18 1 96.12 160 THR B C 1
ATOM 4079 O O . THR B 1 160 ? -15.961 32.906 -12.828 1 96.12 160 THR B O 1
ATOM 4082 N N . HIS B 1 161 ? -15.812 35.031 -13.367 1 97.06 161 HIS B N 1
ATOM 4083 C CA . HIS B 1 161 ? -14.414 35.156 -12.977 1 97.06 161 HIS B CA 1
ATOM 4084 C C . HIS B 1 161 ? -14.273 35.781 -11.594 1 97.06 161 HIS B C 1
ATOM 4086 O O . HIS B 1 161 ? -14.836 36.844 -11.336 1 97.06 161 HIS B O 1
ATOM 4092 N N . THR B 1 162 ? -13.695 35.031 -10.742 1 96.94 162 THR B N 1
ATOM 4093 C CA . THR B 1 162 ? -13.508 35.594 -9.398 1 96.94 162 THR B CA 1
ATOM 4094 C C . THR B 1 162 ? -12.039 35.875 -9.141 1 96.94 162 THR B C 1
ATOM 4096 O O . THR B 1 162 ? -11.156 35.188 -9.656 1 96.94 162 THR B O 1
ATOM 4099 N N . LEU B 1 163 ? -11.734 36.969 -8.422 1 97.81 163 LEU B N 1
ATOM 4100 C CA . LEU B 1 163 ? -10.422 37.344 -7.895 1 97.81 163 LEU B CA 1
ATOM 4101 C C . LEU B 1 163 ? -10.492 37.562 -6.391 1 97.81 163 LEU B C 1
ATOM 4103 O O . LEU B 1 163 ? -11.227 38.438 -5.93 1 97.81 163 LEU B O 1
ATOM 4107 N N . GLU B 1 164 ? -9.711 36.844 -5.703 1 98 164 GLU B N 1
ATOM 4108 C CA . GLU B 1 164 ? -9.828 36.875 -4.25 1 98 164 GLU B CA 1
ATOM 4109 C C . GLU B 1 164 ? -8.469 37.031 -3.584 1 98 164 GLU B C 1
ATOM 4111 O O . GLU B 1 164 ? -7.828 36.062 -3.193 1 98 164 GLU B O 1
ATOM 4116 N N . PRO B 1 165 ? -8.117 38.281 -3.357 1 98.62 165 PRO B N 1
ATOM 4117 C CA . PRO B 1 165 ? -6.922 38.5 -2.543 1 98.62 165 PRO B CA 1
ATOM 4118 C C . PRO B 1 165 ? -7.141 38.156 -1.069 1 98.62 165 PRO B C 1
ATOM 4120 O O . PRO B 1 165 ? -8.227 38.406 -0.532 1 98.62 165 PRO B O 1
ATOM 4123 N N . ARG B 1 166 ? -6.133 37.562 -0.396 1 98.69 166 ARG B N 1
ATOM 4124 C CA . ARG B 1 166 ? -6.164 37.219 1.021 1 98.69 166 ARG B CA 1
ATOM 4125 C C . ARG B 1 166 ? -4.871 37.656 1.715 1 98.69 166 ARG B C 1
ATOM 4127 O O . ARG B 1 166 ? -3.781 37.469 1.173 1 98.69 166 ARG B O 1
ATOM 4134 N N . ALA B 1 167 ? -5.027 38.281 2.846 1 98.88 167 ALA B N 1
ATOM 4135 C CA . ALA B 1 167 ? -3.908 38.688 3.695 1 98.88 167 ALA B CA 1
ATOM 4136 C C . ALA B 1 167 ? -4.047 38.094 5.098 1 98.88 167 ALA B C 1
ATOM 4138 O O . ALA B 1 167 ? -5.105 38.219 5.719 1 98.88 167 ALA B O 1
ATOM 4139 N N . TYR B 1 168 ? -3.051 37.469 5.539 1 98.81 168 TYR B N 1
ATOM 4140 C CA . TYR B 1 168 ? -3.047 36.812 6.848 1 98.81 168 TYR B CA 1
ATOM 4141 C C . TYR B 1 168 ? -1.833 37.25 7.66 1 98.81 168 TYR B C 1
ATOM 4143 O O . TYR B 1 168 ? -0.702 36.875 7.344 1 98.81 168 TYR B O 1
ATOM 4151 N N . TYR B 1 169 ? -2.094 38.031 8.711 1 98.94 169 TYR B N 1
ATOM 4152 C CA . TYR B 1 169 ? -1.034 38.531 9.578 1 98.94 169 TYR B CA 1
ATOM 4153 C C . TYR B 1 169 ? -0.969 37.75 10.875 1 98.94 169 TYR B C 1
ATOM 4155 O O . TYR B 1 169 ? -2.002 37.406 11.461 1 98.94 169 TYR B O 1
ATOM 4163 N N . VAL B 1 170 ? 0.252 37.438 11.305 1 98.88 170 VAL B N 1
ATOM 4164 C CA . VAL B 1 170 ? 0.439 36.719 12.562 1 98.88 170 VAL B CA 1
ATOM 4165 C C . VAL B 1 170 ? 1.545 37.375 13.375 1 98.88 170 VAL B C 1
ATOM 4167 O O . VAL B 1 170 ? 2.594 37.75 12.836 1 98.88 170 VAL B O 1
ATOM 4170 N N . TYR B 1 171 ? 1.272 37.531 14.648 1 98.94 171 TYR B N 1
ATOM 4171 C CA . TYR B 1 171 ? 2.279 38.031 15.586 1 98.94 171 TYR B CA 1
ATOM 4172 C C . TYR B 1 171 ? 2.412 37.094 16.781 1 98.94 171 TYR B C 1
ATOM 4174 O O . TYR B 1 171 ? 1.423 36.812 17.453 1 98.94 171 TYR B O 1
ATOM 4182 N N . ILE B 1 172 ? 3.576 36.656 17.031 1 98.88 172 ILE B N 1
ATOM 4183 C CA . ILE B 1 172 ? 3.979 35.844 18.188 1 98.88 172 ILE B CA 1
ATOM 4184 C C . ILE B 1 172 ? 5.352 36.312 18.672 1 98.88 172 ILE B C 1
ATOM 4186 O O . ILE B 1 172 ? 6.348 36.188 17.953 1 98.88 172 ILE B O 1
ATOM 4190 N N . PRO B 1 173 ? 5.445 36.781 19.875 1 98.75 173 PRO B N 1
ATOM 4191 C CA . PRO B 1 173 ? 6.75 37.219 20.359 1 98.75 173 PRO B CA 1
ATOM 4192 C C . PRO B 1 173 ? 7.75 36.094 20.516 1 98.75 173 PRO B C 1
ATOM 4194 O O . PRO B 1 173 ? 7.352 34.938 20.703 1 98.75 173 PRO B O 1
ATOM 4197 N N . TYR B 1 174 ? 9.023 36.438 20.469 1 98.25 174 TYR B N 1
ATOM 4198 C CA . TYR B 1 174 ? 10.086 35.469 20.594 1 98.25 174 TYR B CA 1
ATOM 4199 C C . TYR B 1 174 ? 10.289 35.031 22.047 1 98.25 174 TYR B C 1
ATOM 4201 O O . TYR B 1 174 ? 10.258 35.875 22.938 1 98.25 174 TYR B O 1
ATOM 4209 N N . LYS B 1 175 ? 10.414 33.844 22.172 1 97.69 175 LYS B N 1
ATOM 4210 C CA . LYS B 1 175 ? 10.922 33.25 23.406 1 97.69 175 LYS B CA 1
ATOM 4211 C C . LYS B 1 175 ? 11.883 32.094 23.078 1 97.69 175 LYS B C 1
ATOM 4213 O O . LYS B 1 175 ? 11.602 31.25 22.219 1 97.69 175 LYS B O 1
ATOM 4218 N N . ASP B 1 176 ? 12.992 32.125 23.797 1 95.69 176 ASP B N 1
ATOM 4219 C CA . ASP B 1 176 ? 13.953 31.062 23.562 1 95.69 176 ASP B CA 1
ATOM 4220 C C . ASP B 1 176 ? 13.375 29.703 23.969 1 95.69 176 ASP B C 1
ATOM 4222 O O . ASP B 1 176 ? 12.883 29.531 25.078 1 95.69 176 ASP B O 1
ATOM 4226 N N . GLN B 1 177 ? 13.445 28.812 23.016 1 95.56 177 GLN B N 1
ATOM 4227 C CA . GLN B 1 177 ? 12.883 27.484 23.25 1 95.56 177 GLN B CA 1
ATOM 4228 C C . GLN B 1 177 ? 13.922 26.391 23.016 1 95.56 177 GLN B C 1
ATOM 4230 O O . GLN B 1 177 ? 13.57 25.234 22.797 1 95.56 177 GLN B O 1
ATOM 4235 N N . SER B 1 178 ? 15.188 26.734 23.031 1 91.19 178 SER B N 1
ATOM 4236 C CA . SER B 1 178 ? 16.266 25.844 22.656 1 91.19 178 SER B CA 1
ATOM 4237 C C . SER B 1 178 ? 16.438 24.734 23.688 1 91.19 178 SER B C 1
ATOM 4239 O O . SER B 1 178 ? 17.016 23.672 23.391 1 91.19 178 SER B O 1
ATOM 4241 N N . LYS B 1 179 ? 15.922 25 24.891 1 90.81 179 LYS B N 1
ATOM 4242 C CA . LYS B 1 179 ? 16.125 24 25.953 1 90.81 179 LYS B CA 1
ATOM 4243 C C . LYS B 1 179 ? 14.961 23.016 26 1 90.81 179 LYS B C 1
ATOM 4245 O O . LYS B 1 179 ? 15.016 22.016 26.734 1 90.81 179 LYS B O 1
ATOM 4250 N N . ILE B 1 180 ? 13.906 23.312 25.297 1 93.44 180 ILE B N 1
ATOM 4251 C CA . ILE B 1 180 ? 12.758 22.422 25.234 1 93.44 180 ILE B CA 1
ATOM 4252 C C . ILE B 1 180 ? 13.062 21.266 24.281 1 93.44 180 ILE B C 1
ATOM 4254 O O . ILE B 1 180 ? 13.453 21.484 23.125 1 93.44 180 ILE B O 1
ATOM 4258 N N . PRO B 1 181 ? 12.945 20.062 24.75 1 91.94 181 PRO B N 1
ATOM 4259 C CA . PRO B 1 181 ? 13.211 18.938 23.859 1 91.94 181 PRO B CA 1
ATOM 4260 C C . PRO B 1 181 ? 12.164 18.812 22.75 1 91.94 181 PRO B C 1
ATOM 4262 O O . PRO B 1 181 ? 11.141 19.5 22.781 1 91.94 181 PRO B O 1
ATOM 4265 N N . ILE B 1 182 ? 12.492 17.984 21.734 1 94 182 ILE B N 1
ATOM 4266 C CA . ILE B 1 182 ? 11.57 17.719 20.625 1 94 182 ILE B CA 1
ATOM 4267 C C . ILE B 1 182 ? 10.961 16.328 20.781 1 94 182 ILE B C 1
ATOM 4269 O O . ILE B 1 182 ? 11.648 15.32 20.609 1 94 182 ILE B O 1
ATOM 4273 N N . PHE B 1 183 ? 9.688 16.266 21.078 1 94.5 183 PHE B N 1
ATOM 4274 C CA . PHE B 1 183 ? 9.031 14.977 21.25 1 94.5 183 PHE B CA 1
ATOM 4275 C C . PHE B 1 183 ? 8.281 14.57 20 1 94.5 183 PHE B C 1
ATOM 4277 O O . PHE B 1 183 ? 8.492 13.484 19.453 1 94.5 183 PHE B O 1
ATOM 4284 N N . ASP B 1 184 ? 7.449 15.398 19.531 1 94.5 184 ASP B N 1
ATOM 4285 C CA . ASP B 1 184 ? 6.605 15.07 18.391 1 94.5 184 ASP B CA 1
ATOM 4286 C C . ASP B 1 184 ? 6.445 16.281 17.469 1 94.5 184 ASP B C 1
ATOM 4288 O O . ASP B 1 184 ? 5.402 16.438 16.828 1 94.5 184 ASP B O 1
ATOM 4292 N N . THR B 1 185 ? 7.359 17.094 17.469 1 95.44 185 THR B N 1
ATOM 4293 C CA . THR B 1 185 ? 7.293 18.328 16.703 1 95.44 185 THR B CA 1
ATOM 4294 C C . THR B 1 185 ? 8.164 18.234 15.453 1 95.44 185 THR B C 1
ATOM 4296 O O . THR B 1 185 ? 9.281 17.703 15.508 1 95.44 185 THR B O 1
ATOM 4299 N N . SER B 1 186 ? 7.66 18.719 14.352 1 95.94 186 SER B N 1
ATOM 4300 C CA . SER B 1 186 ? 8.391 18.844 13.094 1 95.94 186 SER B CA 1
ATOM 4301 C C . SER B 1 186 ? 8 20.125 12.352 1 95.94 186 SER B C 1
ATOM 4303 O O . SER B 1 186 ? 6.996 20.75 12.688 1 95.94 186 SER B O 1
ATOM 4305 N N . LEU B 1 187 ? 8.875 20.531 11.477 1 95.5 187 LEU B N 1
ATOM 4306 C CA . LEU B 1 187 ? 8.531 21.672 10.625 1 95.5 187 LEU B CA 1
ATOM 4307 C C . LEU B 1 187 ? 7.539 21.25 9.539 1 95.5 187 LEU B C 1
ATOM 4309 O O . LEU B 1 187 ? 7.773 20.281 8.812 1 95.5 187 LEU B O 1
ATOM 4313 N N . ASN B 1 188 ? 6.441 21.922 9.492 1 95.75 188 ASN B N 1
ATOM 4314 C CA . ASN B 1 188 ? 5.449 21.609 8.469 1 95.75 188 ASN B CA 1
ATOM 4315 C C . ASN B 1 188 ? 5.988 21.859 7.066 1 95.75 188 ASN B C 1
ATOM 4317 O O . ASN B 1 188 ? 6.699 22.844 6.836 1 95.75 188 ASN B O 1
ATOM 4321 N N . THR B 1 189 ? 5.652 21 6.152 1 94.5 189 THR B N 1
ATOM 4322 C CA . THR B 1 189 ? 5.934 21.266 4.75 1 94.5 189 THR B CA 1
ATOM 4323 C C . THR B 1 189 ? 5.117 22.453 4.254 1 94.5 189 THR B C 1
ATOM 4325 O O . THR B 1 189 ? 3.906 22.516 4.477 1 94.5 189 THR B O 1
ATOM 4328 N N . LEU B 1 190 ? 5.797 23.328 3.658 1 95.38 190 LEU B N 1
ATOM 4329 C CA . LEU B 1 190 ? 5.109 24.5 3.156 1 95.38 190 LEU B CA 1
ATOM 4330 C C . LEU B 1 190 ? 4.211 24.156 1.978 1 95.38 190 LEU B C 1
ATOM 4332 O O . LEU B 1 190 ? 4.66 23.547 1.009 1 95.38 190 LEU B O 1
ATOM 4336 N N . ASN B 1 191 ? 2.992 24.5 2.121 1 95.88 191 ASN B N 1
ATOM 4337 C CA . ASN B 1 191 ? 2.033 24.328 1.037 1 95.88 191 ASN B CA 1
ATOM 4338 C C . ASN B 1 191 ? 0.913 25.359 1.104 1 95.88 191 ASN B C 1
ATOM 4340 O O . ASN B 1 191 ? 0.96 26.281 1.921 1 95.88 191 ASN B O 1
ATOM 4344 N N . GLN B 1 192 ? -0.082 25.234 0.212 1 93.88 192 GLN B N 1
ATOM 4345 C CA . GLN B 1 192 ? -1.116 26.25 0.06 1 93.88 192 GLN B CA 1
ATOM 4346 C C . GLN B 1 192 ? -1.963 26.359 1.325 1 93.88 192 GLN B C 1
ATOM 4348 O O . GLN B 1 192 ? -2.553 27.422 1.588 1 93.88 192 GLN B O 1
ATOM 4353 N N . ASN B 1 193 ? -2.031 25.266 2.098 1 95.12 193 ASN B N 1
ATOM 4354 C CA . ASN B 1 193 ? -2.787 25.312 3.344 1 95.12 193 ASN B CA 1
ATOM 4355 C C . ASN B 1 193 ? -1.917 25.781 4.512 1 95.12 193 ASN B C 1
ATOM 4357 O O . ASN B 1 193 ? -2.281 26.703 5.23 1 95.12 193 ASN B O 1
ATOM 4361 N N . SER B 1 194 ? -0.763 25.188 4.605 1 96.56 194 SER B N 1
ATOM 4362 C CA . SER B 1 194 ? 0.083 25.406 5.773 1 96.56 194 SER B CA 1
ATOM 4363 C C . SER B 1 194 ? 0.697 26.812 5.758 1 96.56 194 SER B C 1
ATOM 4365 O O . SER B 1 194 ? 1.184 27.281 6.785 1 96.56 194 SER B O 1
ATOM 4367 N N . ILE B 1 195 ? 0.666 27.453 4.578 1 96.62 195 ILE B N 1
ATOM 4368 C CA . ILE B 1 195 ? 1.212 28.812 4.508 1 96.62 195 ILE B CA 1
ATOM 4369 C C . ILE B 1 195 ? 0.374 29.75 5.371 1 96.62 195 ILE B C 1
ATOM 4371 O O . ILE B 1 195 ? 0.815 30.844 5.711 1 96.62 195 ILE B O 1
ATOM 4375 N N . PHE B 1 196 ? -0.87 29.312 5.801 1 97.5 196 PHE B N 1
ATOM 4376 C CA . PHE B 1 196 ? -1.746 30.141 6.609 1 97.5 196 PHE B CA 1
ATOM 4377 C C . PHE B 1 196 ? -1.827 29.609 8.039 1 97.5 196 PHE B C 1
ATOM 4379 O O . PHE B 1 196 ? -2.787 29.906 8.758 1 97.5 196 PHE B O 1
ATOM 4386 N N . TYR B 1 197 ? -0.903 28.859 8.414 1 96.62 197 TYR B N 1
ATOM 4387 C CA . TYR B 1 197 ? -0.836 28.422 9.805 1 96.62 197 TYR B CA 1
ATOM 4388 C C . TYR B 1 197 ? -0.194 29.484 10.68 1 96.62 197 TYR B C 1
ATOM 4390 O O . TYR B 1 197 ? 0.746 30.156 10.258 1 96.62 197 TYR B O 1
ATOM 4398 N N . GLU B 1 198 ? -0.698 29.578 11.875 1 97.62 198 GLU B N 1
ATOM 4399 C CA . GLU B 1 198 ? -0.047 30.438 12.852 1 97.62 198 GLU B CA 1
ATOM 4400 C C . GLU B 1 198 ? 1.316 29.891 13.258 1 97.62 198 GLU B C 1
ATOM 4402 O O . GLU B 1 198 ? 2.301 30.625 13.305 1 97.62 198 GLU B O 1
ATOM 4407 N N . ASN B 1 199 ? 1.308 28.641 13.555 1 97.44 199 ASN B N 1
ATOM 4408 C CA . ASN B 1 199 ? 2.533 27.953 13.938 1 97.44 199 ASN B CA 1
ATOM 4409 C C . ASN B 1 199 ? 3.055 27.062 12.805 1 97.44 199 ASN B C 1
ATOM 4411 O O . ASN B 1 199 ? 2.328 26.203 12.297 1 97.44 199 ASN B O 1
ATOM 4415 N N . GLN B 1 200 ? 4.27 27.266 12.477 1 96.25 200 GLN B N 1
ATOM 4416 C CA . GLN B 1 200 ? 4.855 26.547 11.352 1 96.25 200 GLN B CA 1
ATOM 4417 C C . GLN B 1 200 ? 5.27 25.141 11.758 1 96.25 200 GLN B C 1
ATOM 4419 O O . GLN B 1 200 ? 5.59 24.312 10.898 1 96.25 200 GLN B O 1
ATOM 4424 N N . PHE B 1 201 ? 5.281 24.938 13.016 1 97.25 201 PHE B N 1
ATOM 4425 C CA . PHE B 1 201 ? 5.621 23.594 13.508 1 97.25 201 PHE B CA 1
ATOM 4426 C C . PHE B 1 201 ? 4.363 22.781 13.758 1 97.25 201 PHE B C 1
ATOM 4428 O O . PHE B 1 201 ? 3.328 23.312 14.148 1 97.25 201 PHE B O 1
ATOM 4435 N N . SER B 1 202 ? 4.5 21.516 13.391 1 95.75 202 SER B N 1
ATOM 4436 C CA . SER B 1 202 ? 3.543 20.562 13.945 1 95.75 202 SER B CA 1
ATOM 4437 C C . SER B 1 202 ? 3.936 20.141 15.359 1 95.75 202 SER B C 1
ATOM 4439 O O . SER B 1 202 ? 5.113 20.203 15.727 1 95.75 202 SER B O 1
ATOM 4441 N N . GLY B 1 203 ? 2.971 19.703 16.094 1 94.88 203 GLY B N 1
ATOM 4442 C CA . GLY B 1 203 ? 3.281 19.406 17.484 1 94.88 203 GLY B CA 1
ATOM 4443 C C . GLY B 1 203 ? 3.416 20.656 18.344 1 94.88 203 GLY B C 1
ATOM 4444 O O . GLY B 1 203 ? 3.402 21.766 17.828 1 94.88 203 GLY B O 1
ATOM 4445 N N . ASP B 1 204 ? 3.605 20.516 19.641 1 96.81 204 ASP B N 1
ATOM 4446 C CA . ASP B 1 204 ? 3.523 21.672 20.531 1 96.81 204 ASP B CA 1
ATOM 4447 C C . ASP B 1 204 ? 4.891 22.016 21.125 1 96.81 204 ASP B C 1
ATOM 4449 O O . ASP B 1 204 ? 5.027 23 21.859 1 96.81 204 ASP B O 1
ATOM 4453 N N . ASP B 1 205 ? 5.934 21.297 20.734 1 97.62 205 ASP B N 1
ATOM 4454 C CA . ASP B 1 205 ? 7.227 21.516 21.375 1 97.62 205 ASP B CA 1
ATOM 4455 C C . ASP B 1 205 ? 7.824 22.859 20.922 1 97.62 205 ASP B C 1
ATOM 4457 O O . ASP B 1 205 ? 8.695 23.406 21.594 1 97.62 205 ASP B O 1
ATOM 4461 N N . ARG B 1 206 ? 7.387 23.328 19.766 1 98.06 206 ARG B N 1
ATOM 4462 C CA . ARG B 1 206 ? 7.871 24.609 19.266 1 98.06 206 ARG B CA 1
ATOM 4463 C C . ARG B 1 206 ? 6.707 25.516 18.859 1 98.06 206 ARG B C 1
ATOM 4465 O O . ARG B 1 206 ? 5.723 25.047 18.281 1 98.06 206 ARG B O 1
ATOM 4472 N N . LEU B 1 207 ? 6.789 26.703 19.219 1 98.38 207 LEU B N 1
ATOM 4473 C CA . LEU B 1 207 ? 5.965 27.797 18.703 1 98.38 207 LEU B CA 1
ATOM 4474 C C . LEU B 1 207 ? 6.832 28.891 18.078 1 98.38 207 LEU B C 1
ATOM 4476 O O . LEU B 1 207 ? 7.625 29.531 18.781 1 98.38 207 LEU B O 1
ATOM 4480 N N . ASN B 1 208 ? 6.75 29.047 16.844 1 98.06 208 ASN B N 1
ATOM 4481 C CA . ASN B 1 208 ? 7.625 30 16.156 1 98.06 208 ASN B CA 1
ATOM 4482 C C . ASN B 1 208 ? 7.336 31.438 16.594 1 98.06 208 ASN B C 1
ATOM 4484 O O . ASN B 1 208 ? 6.191 31.781 16.875 1 98.06 208 ASN B O 1
ATOM 4488 N N . ASN B 1 209 ? 8.375 32.281 16.656 1 98.38 209 ASN B N 1
ATOM 4489 C CA . ASN B 1 209 ? 8.094 33.688 16.656 1 98.38 209 ASN B CA 1
ATOM 4490 C C . ASN B 1 209 ? 7.605 34.188 15.289 1 98.38 209 ASN B C 1
ATOM 4492 O O . ASN B 1 209 ? 8.031 33.656 14.258 1 98.38 209 ASN B O 1
ATOM 4496 N N . ALA B 1 210 ? 6.73 35.188 15.398 1 98.44 210 ALA B N 1
ATOM 4497 C CA . ALA B 1 210 ? 6.148 35.594 14.125 1 98.44 210 ALA B CA 1
ATOM 4498 C C . ALA B 1 210 ? 5.859 37.094 14.125 1 98.44 210 ALA B C 1
ATOM 4500 O O . ALA B 1 210 ? 5.359 37.656 15.109 1 98.44 210 ALA B O 1
ATOM 4501 N N . ASN B 1 211 ? 6.258 37.75 13.305 1 98.62 211 ASN B N 1
ATOM 4502 C CA . ASN B 1 211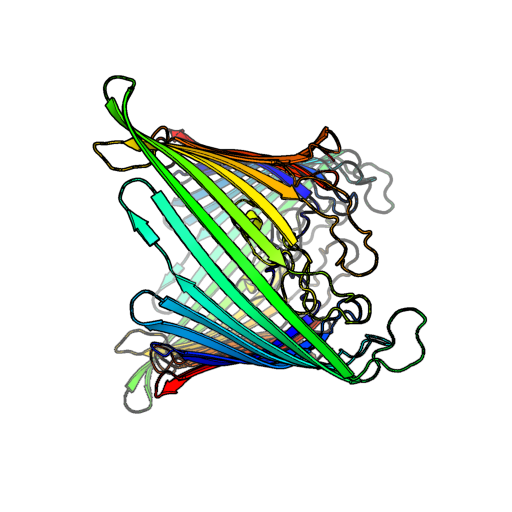 ? 5.871 39.031 12.695 1 98.62 211 ASN B CA 1
ATOM 4503 C C . ASN B 1 211 ? 5.879 38.938 11.172 1 98.62 211 ASN B C 1
ATOM 4505 O O . ASN B 1 211 ? 6.902 39.219 10.539 1 98.62 211 ASN B O 1
ATOM 4509 N N . GLN B 1 212 ? 4.688 38.562 10.688 1 98.56 212 GLN B N 1
ATOM 4510 C CA . GLN B 1 212 ? 4.715 38.125 9.297 1 98.56 212 GLN B CA 1
ATOM 4511 C C . GLN B 1 212 ? 3.355 38.344 8.633 1 98.56 212 GLN B C 1
ATOM 4513 O O . GLN B 1 212 ? 2.324 38.344 9.305 1 98.56 212 GLN B O 1
ATOM 4518 N N . MET B 1 213 ? 3.447 38.5 7.391 1 98.81 213 MET B N 1
ATOM 4519 C CA . MET B 1 213 ? 2.262 38.688 6.559 1 98.81 213 MET B CA 1
ATOM 4520 C C . MET B 1 213 ? 2.26 37.719 5.383 1 98.81 213 MET B C 1
ATOM 4522 O O . MET B 1 213 ? 3.219 37.656 4.613 1 98.81 213 MET B O 1
ATOM 4526 N N . THR B 1 214 ? 1.205 36.875 5.293 1 98.81 214 THR B N 1
ATOM 4527 C CA . THR B 1 214 ? 1.019 36.031 4.133 1 98.81 214 THR B CA 1
ATOM 4528 C C . THR B 1 214 ? 0.027 36.625 3.15 1 98.81 214 THR B C 1
ATOM 4530 O O . THR B 1 214 ? -1.081 37 3.535 1 98.81 214 THR B O 1
ATOM 4533 N N . LEU B 1 215 ? 0.499 36.812 1.976 1 98.88 215 LEU B N 1
ATOM 4534 C CA . LEU B 1 215 ? -0.356 37.312 0.906 1 98.88 215 LEU B CA 1
ATOM 4535 C C . LEU B 1 215 ? -0.633 36.219 -0.126 1 98.88 215 LEU B C 1
ATOM 4537 O O . LEU B 1 215 ? 0.275 35.5 -0.515 1 98.88 215 LEU B O 1
ATOM 4541 N N . ALA B 1 216 ? -1.923 36.125 -0.505 1 98.75 216 ALA B N 1
ATOM 4542 C CA . ALA B 1 216 ? -2.303 35.156 -1.539 1 98.75 216 ALA B CA 1
ATOM 4543 C C . ALA B 1 216 ? -3.369 35.75 -2.463 1 98.75 216 ALA B C 1
ATOM 4545 O O . ALA B 1 216 ? -4.148 36.594 -2.053 1 98.75 216 ALA B O 1
ATOM 4546 N N . LEU B 1 217 ? -3.291 35.344 -3.662 1 98.75 217 LEU B N 1
ATOM 4547 C CA . LEU B 1 217 ? -4.281 35.719 -4.664 1 98.75 217 LEU B CA 1
ATOM 4548 C C . LEU B 1 217 ? -4.832 34.5 -5.375 1 98.75 217 LEU B C 1
ATOM 4550 O O . LEU B 1 217 ? -4.07 33.688 -5.918 1 98.75 217 LEU B O 1
ATOM 4554 N N . THR B 1 218 ? -6.117 34.281 -5.316 1 98.25 218 THR B N 1
ATOM 4555 C CA . THR B 1 218 ? -6.777 33.188 -6 1 98.25 218 THR B CA 1
ATOM 4556 C C . THR B 1 218 ? -7.711 33.688 -7.094 1 98.25 218 THR B C 1
ATOM 4558 O O . THR B 1 218 ? -8.484 34.625 -6.867 1 98.25 218 THR B O 1
ATOM 4561 N N . SER B 1 219 ? -7.602 33.188 -8.266 1 98.25 219 SER B N 1
ATOM 4562 C CA . SER B 1 219 ? -8.492 33.469 -9.391 1 98.25 219 SER B CA 1
ATOM 4563 C C . SER B 1 219 ? -9.219 32.219 -9.836 1 98.25 219 SER B C 1
ATOM 4565 O O . SER B 1 219 ? -8.617 31.141 -9.938 1 98.25 219 SER B O 1
ATOM 4567 N N . ARG B 1 220 ? -10.508 32.344 -10 1 97.75 220 ARG B N 1
ATOM 4568 C CA . ARG B 1 220 ? -11.289 31.203 -10.445 1 97.75 220 ARG B CA 1
ATOM 4569 C C . ARG B 1 220 ? -12.164 31.562 -11.641 1 97.75 220 ARG B C 1
ATOM 4571 O O . ARG B 1 220 ? -12.641 32.688 -11.742 1 97.75 220 ARG B O 1
ATOM 4578 N N . LEU B 1 221 ? -12.297 30.703 -12.547 1 96.56 221 LEU B N 1
ATOM 4579 C CA . LEU B 1 221 ? -13.266 30.781 -13.633 1 96.56 221 LEU B CA 1
ATOM 4580 C C . LEU B 1 221 ? -14.352 29.719 -13.469 1 96.56 221 LEU B C 1
ATOM 4582 O O . LEU B 1 221 ? -14.086 28.531 -13.633 1 96.56 221 LEU B O 1
ATOM 4586 N N . ILE B 1 222 ? -15.555 30.156 -13.172 1 96 222 ILE B N 1
ATOM 4587 C CA . ILE B 1 222 ? -16.672 29.266 -12.852 1 96 222 ILE B CA 1
ATOM 4588 C C . ILE B 1 222 ? -17.703 29.297 -13.977 1 96 222 ILE B C 1
ATOM 4590 O O . ILE B 1 222 ? -18.156 30.375 -14.367 1 96 222 ILE B O 1
ATOM 4594 N N . ASP B 1 223 ? -17.984 28.156 -14.43 1 94.38 223 ASP B N 1
ATOM 4595 C CA . ASP B 1 223 ? -19.031 28.062 -15.438 1 94.38 223 ASP B CA 1
ATOM 4596 C C . ASP B 1 223 ? -20.375 28.5 -14.867 1 94.38 223 ASP B C 1
ATOM 4598 O O . ASP B 1 223 ? -20.875 27.891 -13.906 1 94.38 223 ASP B O 1
ATOM 4602 N N . SER B 1 224 ? -20.953 29.453 -15.508 1 92.69 224 SER B N 1
ATOM 4603 C CA . SER B 1 224 ? -22.156 30.047 -14.93 1 92.69 224 SER B CA 1
ATOM 4604 C C . SER B 1 224 ? -23.344 29.109 -15.031 1 92.69 224 SER B C 1
ATOM 4606 O O . SER B 1 224 ? -24.266 29.172 -14.219 1 92.69 224 SER B O 1
ATOM 4608 N N . GLU B 1 225 ? -23.219 28.266 -15.922 1 90.25 225 GLU B N 1
ATOM 4609 C CA . GLU B 1 225 ? -24.328 27.344 -16.141 1 90.25 225 GLU B CA 1
ATOM 4610 C C . GLU B 1 225 ? -24.219 26.125 -15.211 1 90.25 225 GLU B C 1
ATOM 4612 O O . GLU B 1 225 ? -25.203 25.734 -14.578 1 90.25 225 GLU B O 1
ATOM 4617 N N . THR B 1 226 ? -23.062 25.562 -15.047 1 90.81 226 THR B N 1
ATOM 4618 C CA . THR B 1 226 ? -22.938 24.297 -14.328 1 90.81 226 THR B CA 1
ATOM 4619 C C . THR B 1 226 ? -22.422 24.547 -12.906 1 90.81 226 THR B C 1
ATOM 4621 O O . THR B 1 226 ? -22.562 23.672 -12.047 1 90.81 226 THR B O 1
ATOM 4624 N N . GLY B 1 227 ? -21.812 25.734 -12.758 1 92.44 227 GLY B N 1
ATOM 4625 C CA . GLY B 1 227 ? -21.219 26.016 -11.461 1 92.44 227 GLY B CA 1
ATOM 4626 C C . GLY B 1 227 ? -19.875 25.344 -11.258 1 92.44 227 GLY B C 1
ATOM 4627 O O . GLY B 1 227 ? -19.266 25.484 -10.195 1 92.44 227 GLY B O 1
ATOM 4628 N N . ILE B 1 228 ? -19.469 24.656 -12.312 1 93.38 228 ILE B N 1
ATOM 4629 C CA . ILE B 1 228 ? -18.203 23.938 -12.203 1 93.38 228 ILE B CA 1
ATOM 4630 C C . ILE B 1 228 ? -17.047 24.906 -12.344 1 93.38 228 ILE B C 1
ATOM 4632 O O . ILE B 1 228 ? -17.031 25.75 -13.25 1 93.38 228 ILE B O 1
ATOM 4636 N N . GLU B 1 229 ? -16.094 24.828 -11.375 1 94.81 229 GLU B N 1
ATOM 4637 C CA . GLU B 1 229 ? -14.852 25.578 -11.492 1 94.81 229 GLU B CA 1
ATOM 4638 C C . GLU B 1 229 ? -13.945 25 -12.578 1 94.81 229 GLU B C 1
ATOM 4640 O O . GLU B 1 229 ? -13.336 23.953 -12.383 1 94.81 229 GLU B O 1
ATOM 4645 N N . ARG B 1 230 ? -13.789 25.734 -13.719 1 95.12 230 ARG B N 1
ATOM 4646 C CA . ARG B 1 230 ? -13.047 25.234 -14.867 1 95.12 230 ARG B CA 1
ATOM 4647 C C . ARG B 1 230 ? -11.562 25.531 -14.734 1 95.12 230 ARG B C 1
ATOM 4649 O O . ARG B 1 230 ? -10.719 24.719 -15.141 1 95.12 230 ARG B O 1
ATOM 4656 N N . LEU B 1 231 ? -11.289 26.656 -14.219 1 96.5 231 LEU B N 1
ATOM 4657 C CA . LEU B 1 231 ? -9.906 27.062 -13.977 1 96.5 231 LEU B CA 1
ATOM 4658 C C . LEU B 1 231 ? -9.758 27.656 -12.586 1 96.5 231 LEU B C 1
ATOM 4660 O O . LEU B 1 231 ? -10.664 28.328 -12.086 1 96.5 231 LEU B O 1
ATOM 4664 N N . SER B 1 232 ? -8.727 27.359 -11.992 1 97.81 232 SER B N 1
ATOM 4665 C CA . SER B 1 232 ? -8.391 27.969 -10.719 1 97.81 232 SER B CA 1
ATOM 4666 C C . SER B 1 232 ? -6.879 28.141 -10.57 1 97.81 232 SER B C 1
ATOM 4668 O O . SER B 1 232 ? -6.109 27.266 -10.945 1 97.81 232 SER B O 1
ATOM 4670 N N . GLY B 1 233 ? -6.469 29.25 -10.125 1 98.19 233 GLY B N 1
ATOM 4671 C CA . GLY B 1 233 ? -5.074 29.562 -9.852 1 98.19 233 GLY B CA 1
ATOM 4672 C C . GLY B 1 233 ? -4.867 30.297 -8.539 1 98.19 233 GLY B C 1
ATOM 4673 O O . GLY B 1 233 ? -5.672 31.156 -8.172 1 98.19 233 GLY B O 1
ATOM 4674 N N . THR B 1 234 ? -3.896 29.906 -7.836 1 98.44 234 THR B N 1
ATOM 4675 C CA . THR B 1 234 ? -3.564 30.578 -6.586 1 98.44 234 THR B CA 1
ATOM 4676 C C . THR B 1 234 ? -2.066 30.859 -6.504 1 98.44 234 THR B C 1
ATOM 4678 O O . THR B 1 234 ? -1.25 30 -6.871 1 98.44 234 THR B O 1
ATOM 4681 N N . LEU B 1 235 ? -1.689 32.062 -6.156 1 98.69 235 LEU B N 1
ATOM 4682 C CA . LEU B 1 235 ? -0.324 32.5 -5.883 1 98.69 235 LEU B CA 1
ATOM 4683 C C . LEU B 1 235 ? -0.193 33 -4.449 1 98.69 235 LEU B C 1
ATOM 4685 O O . LEU B 1 235 ? -1.021 33.812 -3.992 1 98.69 235 LEU B O 1
ATOM 4689 N N . GLY B 1 236 ? 0.781 32.438 -3.721 1 98.62 236 GLY B N 1
ATOM 4690 C CA . GLY B 1 236 ? 0.929 32.875 -2.338 1 98.62 236 GLY B CA 1
ATOM 4691 C C . GLY B 1 236 ? 2.377 32.969 -1.898 1 98.62 236 GLY B C 1
ATOM 4692 O O . GLY B 1 236 ? 3.242 32.25 -2.408 1 98.62 236 GLY B O 1
ATOM 4693 N N . GLN B 1 237 ? 2.574 33.844 -0.945 1 98.62 237 GLN B N 1
ATOM 4694 C CA . GLN B 1 237 ? 3.896 34.062 -0.367 1 98.62 237 GLN B CA 1
ATOM 4695 C C . GLN B 1 237 ? 3.793 34.688 1.02 1 98.62 237 GLN B C 1
ATOM 4697 O O . GLN B 1 237 ? 2.914 35.531 1.27 1 98.62 237 GLN B O 1
ATOM 4702 N N . ARG B 1 238 ? 4.68 34.281 1.906 1 98.44 238 ARG B N 1
ATOM 4703 C CA . ARG B 1 238 ? 4.75 34.875 3.242 1 98.44 238 ARG B CA 1
ATOM 4704 C C . ARG B 1 238 ? 5.953 35.812 3.369 1 98.44 238 ARG B C 1
ATOM 4706 O O . ARG B 1 238 ? 7.047 35.469 2.91 1 98.44 238 ARG B O 1
ATOM 4713 N N . PHE B 1 239 ? 5.707 36.969 4 1 98.69 239 PHE B N 1
ATOM 4714 C CA . PHE B 1 239 ? 6.758 37.969 4.242 1 98.69 239 PHE B CA 1
ATOM 4715 C C . PHE B 1 239 ? 7.059 38.062 5.734 1 98.69 239 PHE B C 1
ATOM 4717 O O . PHE B 1 239 ? 6.145 38.219 6.547 1 98.69 239 PHE B O 1
ATOM 4724 N N . TYR B 1 240 ? 8.336 38 6.02 1 98.25 240 TYR B N 1
ATOM 4725 C CA . TYR B 1 240 ? 8.781 38.062 7.406 1 98.25 240 TYR B CA 1
ATOM 4726 C C . TYR B 1 240 ? 9.312 39.438 7.766 1 98.25 240 TYR B C 1
ATOM 4728 O O . TYR B 1 240 ? 10.25 39.938 7.133 1 98.25 240 TYR B O 1
ATOM 4736 N N . PHE B 1 241 ? 8.812 40 8.867 1 98.5 241 PHE B N 1
ATOM 4737 C CA . PHE B 1 241 ? 9.258 41.312 9.297 1 98.5 241 PHE B CA 1
ATOM 4738 C C . PHE B 1 241 ? 10.266 41.188 10.438 1 98.5 241 PHE B C 1
ATOM 4740 O O . PHE B 1 241 ? 10.75 42.219 10.945 1 98.5 241 PHE B O 1
ATOM 4747 N N . GLU B 1 242 ? 10.547 39.969 10.82 1 97.38 242 GLU B N 1
ATOM 4748 C CA . GLU B 1 242 ? 11.602 39.656 11.773 1 97.38 242 GLU B CA 1
ATOM 4749 C C . GLU B 1 242 ? 12.25 38.312 11.469 1 97.38 242 GLU B C 1
ATOM 4751 O O . GLU B 1 242 ? 11.648 37.469 10.789 1 97.38 242 GLU B O 1
ATOM 4756 N N . ASP B 1 243 ? 13.383 38.188 12.023 1 96.81 243 ASP B N 1
ATOM 4757 C CA . ASP B 1 243 ? 14.078 36.906 11.812 1 96.81 243 ASP B CA 1
ATOM 4758 C C . ASP B 1 243 ? 13.375 35.781 12.531 1 96.81 243 ASP B C 1
ATOM 4760 O O . ASP B 1 243 ? 12.758 35.969 13.578 1 96.81 243 ASP B O 1
ATOM 4764 N N . GLN B 1 244 ? 13.461 34.625 11.938 1 95.81 244 GLN B N 1
ATOM 4765 C CA . GLN B 1 244 ? 12.914 33.438 12.555 1 95.81 244 GLN B CA 1
ATOM 4766 C C . GLN B 1 244 ? 13.914 32.812 13.516 1 95.81 244 GLN B C 1
ATOM 4768 O O . GLN B 1 244 ? 14.859 32.125 13.086 1 95.81 244 GLN B O 1
ATOM 4773 N N . LYS B 1 245 ? 13.594 32.875 14.766 1 97 245 LYS B N 1
ATOM 4774 C CA . LYS B 1 245 ? 14.617 32.562 15.758 1 97 245 LYS B CA 1
ATOM 4775 C C . LYS B 1 245 ? 14.328 31.234 16.438 1 97 245 LYS B C 1
ATOM 4777 O O . LYS B 1 245 ? 15.211 30.656 17.078 1 97 245 LYS B O 1
ATOM 4782 N N . VAL B 1 246 ? 13.117 30.781 16.375 1 97.25 246 VAL B N 1
ATOM 4783 C CA . VAL B 1 246 ? 12.789 29.484 16.953 1 97.25 246 VAL B CA 1
ATOM 4784 C C . VAL B 1 246 ? 13.008 28.391 15.898 1 97.25 246 VAL B C 1
ATOM 4786 O O . VAL B 1 246 ? 12.391 28.406 14.836 1 97.25 246 VAL B O 1
ATOM 4789 N N . THR B 1 247 ? 13.859 27.484 16.234 1 95.19 247 THR B N 1
ATOM 4790 C CA . THR B 1 247 ? 14.242 26.469 15.258 1 95.19 247 THR B CA 1
ATOM 4791 C C . THR B 1 247 ? 14.227 25.078 15.883 1 95.19 247 THR B C 1
ATOM 4793 O O . THR B 1 247 ? 14.094 24.953 17.109 1 95.19 247 THR B O 1
ATOM 4796 N N . LEU B 1 248 ? 14.242 24.078 15.078 1 95.12 248 LEU B N 1
ATOM 4797 C CA . LEU B 1 248 ? 14.484 22.703 15.531 1 95.12 248 LEU B CA 1
ATOM 4798 C C . LEU B 1 248 ? 15.969 22.469 15.781 1 95.12 248 LEU B C 1
ATOM 4800 O O . LEU B 1 248 ? 16.812 23.219 15.281 1 95.12 248 LEU B O 1
ATOM 4804 N N . PRO B 1 249 ? 16.266 21.391 16.516 1 89.88 249 PRO B N 1
ATOM 4805 C CA . PRO B 1 249 ? 17.688 21.109 16.766 1 89.88 249 PRO B CA 1
ATOM 4806 C C . PRO B 1 249 ? 18.469 20.859 15.477 1 89.88 249 PRO B C 1
ATOM 4808 O O . PRO B 1 249 ? 17.953 20.266 14.539 1 89.88 249 PRO B O 1
ATOM 4811 N N . TYR B 1 250 ? 19.656 21.391 15.391 1 87.12 250 TYR B N 1
ATOM 4812 C CA . TYR B 1 250 ? 20.641 21.203 14.32 1 87.12 250 TYR B CA 1
ATOM 4813 C C . TYR B 1 250 ? 20.234 21.984 13.078 1 87.12 250 TYR B C 1
ATOM 4815 O O . TYR B 1 250 ? 20.625 21.641 11.961 1 87.12 250 TYR B O 1
ATOM 4823 N N . THR B 1 251 ? 19.375 22.828 13.242 1 89.81 251 THR B N 1
ATOM 4824 C CA . THR B 1 251 ? 19.047 23.75 12.164 1 89.81 251 THR B CA 1
ATOM 4825 C C . THR B 1 251 ? 19.438 25.188 12.539 1 89.81 251 THR B C 1
ATOM 4827 O O . THR B 1 251 ? 19.672 25.484 13.711 1 89.81 251 THR B O 1
ATOM 4830 N N . THR B 1 252 ? 19.594 26.031 11.531 1 87.62 252 THR B N 1
ATOM 4831 C CA . THR B 1 252 ? 20.016 27.406 11.781 1 87.62 252 THR B CA 1
ATOM 4832 C C . THR B 1 252 ? 18.828 28.359 11.641 1 87.62 252 THR B C 1
ATOM 4834 O O . THR B 1 252 ? 17.859 28.062 10.945 1 87.62 252 THR B O 1
ATOM 4837 N N . ASN B 1 253 ? 19.016 29.422 12.359 1 88 253 ASN B N 1
ATOM 4838 C CA . ASN B 1 253 ? 18.031 30.484 12.219 1 88 253 ASN B CA 1
ATOM 4839 C C . ASN B 1 253 ? 17.953 30.984 10.781 1 88 253 ASN B C 1
ATOM 4841 O O . ASN B 1 253 ? 18.953 31 10.062 1 88 253 ASN B O 1
ATOM 4845 N N . SER B 1 254 ? 16.75 31.281 10.5 1 91.19 254 SER B N 1
ATOM 4846 C CA . SER B 1 254 ? 16.578 31.828 9.164 1 91.19 254 SER B CA 1
ATOM 4847 C C . SER B 1 254 ? 16.438 33.344 9.211 1 91.19 254 SER B C 1
ATOM 4849 O O . SER B 1 254 ? 15.695 33.906 10.031 1 91.19 254 SER B O 1
ATOM 4851 N N . THR B 1 255 ? 17.156 34.031 8.32 1 94.56 255 THR B N 1
ATOM 4852 C CA . THR B 1 255 ? 17.047 35.469 8.195 1 94.56 255 THR B CA 1
ATOM 4853 C C . THR B 1 255 ? 16.328 35.844 6.91 1 94.56 255 THR B C 1
ATOM 4855 O O . THR B 1 255 ? 16.406 37 6.465 1 94.56 255 THR B O 1
ATOM 4858 N N . ARG B 1 256 ? 15.688 34.906 6.43 1 95 256 ARG B N 1
ATOM 4859 C CA . ARG B 1 256 ? 14.945 35.156 5.199 1 95 256 ARG B CA 1
ATOM 4860 C C . ARG B 1 256 ? 13.836 36.188 5.43 1 95 256 ARG B C 1
ATOM 4862 O O . ARG B 1 256 ? 13.211 36.188 6.492 1 95 256 ARG B O 1
ATOM 4869 N N . LYS B 1 257 ? 13.578 36.969 4.371 1 97.38 257 LYS B N 1
ATOM 4870 C CA . LYS B 1 257 ? 12.555 38 4.496 1 97.38 257 LYS B CA 1
ATOM 4871 C C . LYS B 1 257 ? 11.234 37.562 3.891 1 97.38 257 LYS B C 1
ATOM 4873 O O . LYS B 1 257 ? 10.203 38.188 4.078 1 97.38 257 LYS B O 1
ATOM 4878 N N . SER B 1 258 ? 11.344 36.406 3.188 1 97.56 258 SER B N 1
ATOM 4879 C CA . SER B 1 258 ? 10.109 35.844 2.629 1 97.56 258 SER B CA 1
ATOM 4880 C C . SER B 1 258 ? 10.188 34.344 2.516 1 97.56 258 SER B C 1
ATOM 4882 O O . SER B 1 258 ? 11.273 33.75 2.562 1 97.56 258 SER B O 1
ATOM 4884 N N . SER B 1 259 ? 9.031 33.75 2.426 1 97.62 259 SER B N 1
ATOM 4885 C CA . SER B 1 259 ? 8.945 32.312 2.152 1 97.62 259 SER B CA 1
ATOM 4886 C C . SER B 1 259 ? 9.156 32.031 0.67 1 97.62 259 SER B C 1
ATOM 4888 O O . SER B 1 259 ? 9.359 32.938 -0.128 1 97.62 259 SER B O 1
ATOM 4890 N N . ASP B 1 260 ? 9.117 30.781 0.393 1 97.94 260 ASP B N 1
ATOM 4891 C CA . ASP B 1 260 ? 9 30.406 -1.011 1 97.94 260 ASP B CA 1
ATOM 4892 C C . ASP B 1 260 ? 7.676 30.906 -1.599 1 97.94 260 ASP B C 1
ATOM 4894 O O . ASP B 1 260 ? 6.73 31.188 -0.861 1 97.94 260 ASP B O 1
ATOM 4898 N N . ILE B 1 261 ? 7.77 31.062 -2.875 1 98.62 261 ILE B N 1
ATOM 4899 C CA . ILE B 1 261 ? 6.547 31.375 -3.6 1 98.62 261 ILE B CA 1
ATOM 4900 C C . ILE B 1 261 ? 5.82 30.094 -3.975 1 98.62 261 ILE B C 1
ATOM 4902 O O . ILE B 1 261 ? 6.43 29.156 -4.504 1 98.62 261 ILE B O 1
ATOM 4906 N N . LEU B 1 262 ? 4.562 30 -3.611 1 98.62 262 LEU B N 1
ATOM 4907 C CA . LEU B 1 262 ? 3.738 28.844 -3.959 1 98.62 262 LEU B CA 1
ATOM 4908 C C . LEU B 1 262 ? 2.744 29.203 -5.059 1 98.62 262 LEU B C 1
ATOM 4910 O O . LEU B 1 262 ? 2.092 30.25 -4.996 1 98.62 262 LEU B O 1
ATOM 4914 N N . ALA B 1 263 ? 2.682 28.406 -6.035 1 98.62 263 ALA B N 1
ATOM 4915 C CA . ALA B 1 263 ? 1.714 28.609 -7.109 1 98.62 263 ALA B CA 1
ATOM 4916 C C . ALA B 1 263 ? 0.987 27.297 -7.438 1 98.62 263 ALA B C 1
ATOM 4918 O O . ALA B 1 263 ? 1.612 26.25 -7.555 1 98.62 263 ALA B O 1
ATOM 4919 N N . GLY B 1 264 ? -0.281 27.375 -7.441 1 98.12 264 GLY B N 1
ATOM 4920 C CA . GLY B 1 264 ? -1.118 26.266 -7.883 1 98.12 264 GLY B CA 1
ATOM 4921 C C . GLY B 1 264 ? -2.029 26.641 -9.039 1 98.12 264 GLY B C 1
ATOM 4922 O O . GLY B 1 264 ? -2.537 27.766 -9.109 1 98.12 264 GLY B O 1
ATOM 4923 N N . PHE B 1 265 ? -2.205 25.781 -9.969 1 97.94 265 PHE B N 1
ATOM 4924 C CA . PHE B 1 265 ? -3.104 25.984 -11.102 1 97.94 265 PHE B CA 1
ATOM 4925 C C . PHE B 1 265 ? -3.84 24.688 -11.445 1 97.94 265 PHE B C 1
ATOM 4927 O O . PHE B 1 265 ? -3.219 23.641 -11.594 1 97.94 265 PHE B O 1
ATOM 4934 N N . THR B 1 266 ? -5.094 24.734 -11.516 1 97.75 266 THR B N 1
ATOM 4935 C CA . THR B 1 266 ? -5.918 23.594 -11.898 1 97.75 266 THR B CA 1
ATOM 4936 C C . THR B 1 266 ? -6.82 23.953 -13.078 1 97.75 266 THR B C 1
ATOM 4938 O O . THR B 1 266 ? -7.355 25.062 -13.141 1 97.75 266 THR B O 1
ATOM 4941 N N . ALA B 1 267 ? -6.945 23.094 -14.055 1 96.81 267 ALA B N 1
ATOM 4942 C CA . ALA B 1 267 ? -7.812 23.266 -15.211 1 96.81 267 ALA B CA 1
ATOM 4943 C C . ALA B 1 267 ? -8.688 22.031 -15.438 1 96.81 267 ALA B C 1
ATOM 4945 O O . ALA B 1 267 ? -8.188 20.906 -15.461 1 96.81 267 ALA B O 1
ATOM 4946 N N . ARG B 1 268 ? -9.906 22.219 -15.453 1 95 268 ARG B N 1
ATOM 4947 C CA . ARG B 1 268 ? -10.883 21.234 -15.875 1 95 268 ARG B CA 1
ATOM 4948 C C . ARG B 1 268 ? -11.516 21.609 -17.203 1 95 268 ARG B C 1
ATOM 4950 O O . ARG B 1 268 ? -12.688 21.984 -17.266 1 95 268 ARG B O 1
ATOM 4957 N N . LEU B 1 269 ? -10.766 21.516 -18.266 1 85.06 269 LEU B N 1
ATOM 4958 C CA . LEU B 1 269 ? -11.133 22.031 -19.594 1 85.06 269 LEU B CA 1
ATOM 4959 C C . LEU B 1 269 ? -12.367 21.312 -20.125 1 85.06 269 LEU B C 1
ATOM 4961 O O . LEU B 1 269 ? -13.133 21.891 -20.891 1 85.06 269 LEU B O 1
ATOM 4965 N N . SER B 1 270 ? -12.562 20.062 -19.75 1 83.56 270 SER B N 1
ATOM 4966 C CA . SER B 1 270 ? -13.766 19.266 -19.969 1 83.56 270 SER B CA 1
ATOM 4967 C C . SER B 1 270 ? -13.922 18.188 -18.906 1 83.56 270 SER B C 1
ATOM 4969 O O . SER B 1 270 ? -13.148 18.141 -17.953 1 83.56 270 SER B O 1
ATOM 4971 N N . SER B 1 271 ? -15.008 17.531 -19.031 1 83.44 271 SER B N 1
ATOM 4972 C CA . SER B 1 271 ? -15.164 16.406 -18.125 1 83.44 271 SER B CA 1
ATOM 4973 C C . SER B 1 271 ? -14.141 15.312 -18.422 1 83.44 271 SER B C 1
ATOM 4975 O O . SER B 1 271 ? -13.945 14.398 -17.609 1 83.44 271 SER B O 1
ATOM 4977 N N . ARG B 1 272 ? -13.453 15.508 -19.469 1 92.81 272 ARG B N 1
ATOM 4978 C CA . ARG B 1 272 ? -12.586 14.43 -19.953 1 92.81 272 ARG B CA 1
ATOM 4979 C C . ARG B 1 272 ? -11.117 14.812 -19.812 1 92.81 272 ARG B C 1
ATOM 4981 O O . ARG B 1 272 ? -10.234 13.953 -19.875 1 92.81 272 ARG B O 1
ATOM 4988 N N . LEU B 1 273 ? -10.75 16.078 -19.672 1 95.69 273 LEU B N 1
ATOM 4989 C CA . LEU B 1 273 ? -9.375 16.547 -19.641 1 95.69 273 LEU B CA 1
ATOM 4990 C C . LEU B 1 273 ? -9.133 17.438 -18.422 1 95.69 273 LEU B C 1
ATOM 4992 O O . LEU B 1 273 ? -9.727 18.5 -18.297 1 95.69 273 LEU B O 1
ATOM 4996 N N . ASN B 1 274 ? -8.281 17 -17.484 1 97.12 274 ASN B N 1
ATOM 4997 C CA . ASN B 1 274 ? -7.973 17.703 -16.234 1 97.12 274 ASN B CA 1
ATOM 4998 C C . ASN B 1 274 ? -6.469 17.938 -16.094 1 97.12 274 ASN B C 1
ATOM 5000 O O . ASN B 1 274 ? -5.672 17.062 -16.422 1 97.12 274 ASN B O 1
ATOM 5004 N N . LEU B 1 275 ? -6.09 19.094 -15.641 1 97.81 275 LEU B N 1
ATOM 5005 C CA . LEU B 1 275 ? -4.699 19.469 -15.398 1 97.81 275 LEU B CA 1
ATOM 5006 C C . LEU B 1 275 ? -4.523 20.016 -13.984 1 97.81 275 LEU B C 1
ATOM 5008 O O . LEU B 1 275 ? -5.297 20.875 -13.547 1 97.81 275 LEU B O 1
ATOM 5012 N N . ASP B 1 276 ? -3.646 19.453 -13.18 1 98.06 276 ASP B N 1
ATOM 5013 C CA . ASP B 1 276 ? -3.25 19.969 -11.875 1 98.06 276 ASP B CA 1
ATOM 5014 C C . ASP B 1 276 ? -1.76 20.297 -11.836 1 98.06 276 ASP B C 1
ATOM 5016 O O . ASP B 1 276 ? -0.925 19.453 -12.18 1 98.06 276 ASP B O 1
ATOM 5020 N N . THR B 1 277 ? -1.442 21.516 -11.469 1 97.81 277 THR B N 1
ATOM 5021 C CA . THR B 1 277 ? -0.042 21.922 -11.406 1 97.81 277 THR B CA 1
ATOM 5022 C C . THR B 1 277 ? 0.266 22.594 -10.078 1 97.81 277 THR B C 1
ATOM 5024 O O . THR B 1 277 ? -0.605 23.234 -9.477 1 97.81 277 THR B O 1
ATOM 5027 N N . PHE B 1 278 ? 1.373 22.359 -9.492 1 97.62 278 PHE B N 1
ATOM 5028 C CA . PHE B 1 278 ? 1.876 22.984 -8.273 1 97.62 278 PHE B CA 1
ATOM 5029 C C . PHE B 1 278 ? 3.348 23.344 -8.414 1 97.62 278 PHE B C 1
ATOM 5031 O O . PHE B 1 278 ? 4.133 22.578 -8.969 1 97.62 278 PHE B O 1
ATOM 5038 N N . TRP B 1 279 ? 3.73 24.594 -8.023 1 98.38 279 TRP B N 1
ATOM 5039 C CA . TRP B 1 279 ? 5.109 25.078 -8.047 1 98.38 279 TRP B CA 1
ATOM 5040 C C . TRP B 1 279 ? 5.5 25.672 -6.703 1 98.38 279 TRP B C 1
ATOM 5042 O O . TRP B 1 279 ? 4.707 26.375 -6.078 1 98.38 279 TRP B O 1
ATOM 5052 N N . GLN B 1 280 ? 6.613 25.328 -6.266 1 98.62 280 GLN B N 1
ATOM 5053 C CA . GLN B 1 280 ? 7.277 25.969 -5.137 1 98.62 280 GLN B CA 1
ATOM 5054 C C . GLN B 1 280 ? 8.648 26.516 -5.535 1 98.62 280 GLN B C 1
ATOM 5056 O O . GLN B 1 280 ? 9.562 25.734 -5.84 1 98.62 280 GLN B O 1
ATOM 5061 N N . TYR B 1 281 ? 8.742 27.891 -5.531 1 98.44 281 TYR B N 1
ATOM 5062 C CA . TYR B 1 281 ? 9.945 28.562 -5.988 1 98.44 281 TYR B CA 1
ATOM 5063 C C . TYR B 1 281 ? 10.617 29.312 -4.84 1 98.44 281 TYR B C 1
ATOM 5065 O O . TYR B 1 281 ? 9.961 30.047 -4.105 1 98.44 281 TYR B O 1
ATOM 5073 N N . ASP B 1 282 ? 11.875 29.031 -4.668 1 97.69 282 ASP B N 1
ATOM 5074 C CA . ASP B 1 282 ? 12.68 29.734 -3.67 1 97.69 282 ASP B CA 1
ATOM 5075 C C . ASP B 1 282 ? 13.297 31 -4.258 1 97.69 282 ASP B C 1
ATOM 5077 O O . ASP B 1 282 ? 14.281 30.922 -5 1 97.69 282 ASP B O 1
ATOM 5081 N N . PRO B 1 283 ? 12.758 32.094 -3.861 1 96.62 283 PRO B N 1
ATOM 5082 C CA . PRO B 1 283 ? 13.289 33.312 -4.469 1 96.62 283 PRO B CA 1
ATOM 5083 C C . PRO B 1 283 ? 14.68 33.688 -3.941 1 96.62 283 PRO B C 1
ATOM 5085 O O . PRO B 1 283 ? 15.406 34.438 -4.582 1 96.62 283 PRO B O 1
ATOM 5088 N N . ASP B 1 284 ? 15.023 33.219 -2.789 1 94.19 284 ASP B N 1
ATOM 5089 C CA . ASP B 1 284 ? 16.328 33.5 -2.225 1 94.19 284 ASP B CA 1
ATOM 5090 C C . ASP B 1 284 ? 17.438 32.75 -2.959 1 94.19 284 ASP B C 1
ATOM 5092 O O . ASP B 1 284 ? 18.469 33.344 -3.297 1 94.19 284 ASP B O 1
ATOM 5096 N N . ARG B 1 285 ? 17.203 31.516 -3.211 1 93 285 ARG B N 1
ATOM 5097 C CA . ARG B 1 285 ? 18.203 30.688 -3.883 1 93 285 ARG B CA 1
ATOM 5098 C C . ARG B 1 285 ? 18.016 30.719 -5.395 1 93 285 ARG B C 1
ATOM 5100 O O . ARG B 1 285 ? 18.891 30.312 -6.145 1 93 285 ARG B O 1
ATOM 5107 N N . GLY B 1 286 ? 16.906 31.141 -5.816 1 95.31 286 GLY B N 1
ATOM 5108 C CA . GLY B 1 286 ? 16.609 31.281 -7.234 1 95.31 286 GLY B CA 1
ATOM 5109 C C . GLY B 1 286 ? 16.359 29.938 -7.914 1 95.31 286 GLY B C 1
ATOM 5110 O O . GLY B 1 286 ? 16.75 29.75 -9.07 1 95.31 286 GLY B O 1
ATOM 5111 N N . ASN B 1 287 ? 15.867 29.078 -7.211 1 96.12 287 ASN B N 1
ATOM 5112 C CA . ASN B 1 287 ? 15.656 27.766 -7.816 1 96.12 287 ASN B CA 1
ATOM 5113 C C . ASN B 1 287 ? 14.297 27.188 -7.438 1 96.12 287 ASN B C 1
ATOM 5115 O O . ASN B 1 287 ? 13.672 27.641 -6.469 1 96.12 287 ASN B O 1
ATOM 5119 N N . MET B 1 288 ? 13.859 26.188 -8.25 1 96.69 288 MET B N 1
ATOM 5120 C CA . MET B 1 288 ? 12.641 25.453 -7.957 1 96.69 288 MET B CA 1
ATOM 5121 C C . MET B 1 288 ? 12.875 24.422 -6.852 1 96.69 288 MET B C 1
ATOM 5123 O O . MET B 1 288 ? 13.875 23.703 -6.871 1 96.69 288 MET B O 1
ATOM 5127 N N . GLU B 1 289 ? 11.953 24.422 -5.879 1 97.44 289 GLU B N 1
ATOM 5128 C CA . GLU B 1 289 ? 12.055 23.453 -4.793 1 97.44 289 GLU B CA 1
ATOM 5129 C C . GLU B 1 289 ? 11.18 22.234 -5.055 1 97.44 289 GLU B C 1
ATOM 5131 O O . GLU B 1 289 ? 11.578 21.094 -4.777 1 97.44 289 GLU B O 1
ATOM 5136 N N . ARG B 1 290 ? 10.055 22.422 -5.531 1 97.94 290 ARG B N 1
ATOM 5137 C CA . ARG B 1 290 ? 9.117 21.344 -5.859 1 97.94 290 ARG B CA 1
ATOM 5138 C C . ARG B 1 290 ? 8.25 21.719 -7.059 1 97.94 290 ARG B C 1
ATOM 5140 O O . ARG B 1 290 ? 7.84 22.875 -7.195 1 97.94 290 ARG B O 1
ATOM 5147 N N . ASN B 1 291 ? 8.023 20.781 -7.887 1 97.12 291 ASN B N 1
ATOM 5148 C CA . ASN B 1 291 ? 7.113 20.922 -9.023 1 97.12 291 ASN B CA 1
ATOM 5149 C C . ASN B 1 291 ? 6.309 19.641 -9.242 1 97.12 291 ASN B C 1
ATOM 5151 O O . ASN B 1 291 ? 6.859 18.547 -9.211 1 97.12 291 ASN B O 1
ATOM 5155 N N . ASN B 1 292 ? 5.051 19.859 -9.383 1 97.94 292 ASN B N 1
ATOM 5156 C CA . ASN B 1 292 ? 4.191 18.734 -9.734 1 97.94 292 ASN B CA 1
ATOM 5157 C C . ASN B 1 292 ? 3.262 19.078 -10.891 1 97.94 292 ASN B C 1
ATOM 5159 O O . ASN B 1 292 ? 2.646 20.156 -10.906 1 97.94 292 ASN B O 1
ATOM 5163 N N . PHE B 1 293 ? 3.256 18.328 -11.906 1 97.94 293 PHE B N 1
ATOM 5164 C CA . PHE B 1 293 ? 2.371 18.438 -13.055 1 97.94 293 PHE B CA 1
ATOM 5165 C C . PHE B 1 293 ? 1.633 17.125 -13.297 1 97.94 293 PHE B C 1
ATOM 5167 O O . PHE B 1 293 ? 2.256 16.062 -13.398 1 97.94 293 PHE B O 1
ATOM 5174 N N . LEU B 1 294 ? 0.313 17.156 -13.312 1 98.31 294 LEU B N 1
ATOM 5175 C CA . LEU B 1 294 ? -0.467 15.953 -13.594 1 98.31 294 LEU B CA 1
ATOM 5176 C C . LEU B 1 294 ? -1.55 16.234 -14.633 1 98.31 294 LEU B C 1
ATOM 5178 O O . LEU B 1 294 ? -2.441 17.062 -14.391 1 98.31 294 LEU B O 1
ATOM 5182 N N . LEU B 1 295 ? -1.422 15.68 -15.789 1 98.31 295 LEU B N 1
ATOM 5183 C CA . LEU B 1 295 ? -2.424 15.734 -16.844 1 98.31 295 LEU B CA 1
ATOM 5184 C C . LEU B 1 295 ? -3.195 14.422 -16.938 1 98.31 295 LEU B C 1
ATOM 5186 O O . LEU B 1 295 ? -2.596 13.344 -16.969 1 98.31 295 LEU B O 1
ATOM 5190 N N . ARG B 1 296 ? -4.484 14.469 -16.906 1 98.19 296 ARG B N 1
ATOM 5191 C CA . ARG B 1 296 ? -5.34 13.297 -17.047 1 98.19 296 ARG B CA 1
ATOM 5192 C C . ARG B 1 296 ? -6.352 13.484 -18.172 1 98.19 296 ARG B C 1
ATOM 5194 O O . ARG B 1 296 ? -7.059 14.492 -18.219 1 98.19 296 ARG B O 1
ATOM 5201 N N . TYR B 1 297 ? -6.445 12.609 -19.109 1 97.75 297 TYR B N 1
ATOM 5202 C CA . TYR B 1 297 ? -7.348 12.633 -20.25 1 97.75 297 TYR B CA 1
ATOM 5203 C C . TYR B 1 297 ? -8.156 11.344 -20.328 1 97.75 297 TYR B C 1
ATOM 5205 O O . TYR B 1 297 ? -7.594 10.266 -20.531 1 97.75 297 TYR B O 1
ATOM 5213 N N . ASN B 1 298 ? -9.438 11.359 -20.094 1 96.81 298 ASN B N 1
ATOM 5214 C CA . ASN B 1 298 ? -10.359 10.234 -20.172 1 96.81 298 ASN B CA 1
ATOM 5215 C C . ASN B 1 298 ? -11.516 10.523 -21.125 1 96.81 298 ASN B C 1
ATOM 5217 O O . ASN B 1 298 ? -12.641 10.758 -20.672 1 96.81 298 ASN B O 1
ATOM 5221 N N . PRO B 1 299 ? -11.398 10.406 -22.438 1 94.62 299 PRO B N 1
ATOM 5222 C CA . PRO B 1 299 ? -12.414 10.828 -23.406 1 94.62 299 PRO B CA 1
ATOM 5223 C C . PRO B 1 299 ? -13.625 9.898 -23.422 1 94.62 299 PRO B C 1
ATOM 5225 O O . PRO B 1 299 ? -14.758 10.359 -23.594 1 94.62 299 PRO B O 1
ATOM 5228 N N . GLU B 1 300 ? -13.383 8.547 -23.234 1 93.62 300 GLU B N 1
ATOM 5229 C CA . GLU B 1 300 ? -14.422 7.52 -23.234 1 93.62 300 GLU B CA 1
ATOM 5230 C C . GLU B 1 300 ? -14.07 6.375 -22.297 1 93.62 300 GLU B C 1
ATOM 5232 O O . GLU B 1 300 ? -12.914 6.246 -21.875 1 93.62 300 GLU B O 1
ATOM 5237 N N . PRO B 1 301 ? -15.172 5.703 -21.953 1 90.56 301 PRO B N 1
ATOM 5238 C CA . PRO B 1 301 ? -14.852 4.547 -21.109 1 90.56 301 PRO B CA 1
ATOM 5239 C C . PRO B 1 301 ? -13.797 3.635 -21.734 1 90.56 301 PRO B C 1
ATOM 5241 O O . PRO B 1 301 ? -13.867 3.32 -22.922 1 90.56 301 PRO B O 1
ATOM 5244 N N . GLY B 1 302 ? -12.883 3.24 -20.938 1 92.69 302 GLY B N 1
ATOM 5245 C CA . GLY B 1 302 ? -11.844 2.338 -21.406 1 92.69 302 GLY B CA 1
ATOM 5246 C C . GLY B 1 302 ? -10.633 3.062 -21.969 1 92.69 302 GLY B C 1
ATOM 5247 O O . GLY B 1 302 ? -9.609 2.439 -22.25 1 92.69 302 GLY B O 1
ATOM 5248 N N . LYS B 1 303 ? -10.711 4.352 -22.266 1 95.81 303 LYS B N 1
ATOM 5249 C CA . LYS B 1 303 ? -9.602 5.164 -22.766 1 95.81 303 LYS B CA 1
ATOM 5250 C C . LYS B 1 303 ? -9.086 6.109 -21.688 1 95.81 303 LYS B C 1
ATOM 5252 O O . LYS B 1 303 ? -9.852 6.891 -21.125 1 95.81 303 LYS B O 1
ATOM 5257 N N . SER B 1 304 ? -7.883 5.988 -21.453 1 97.5 304 SER B N 1
ATOM 5258 C CA . SER B 1 304 ? -7.293 6.875 -20.453 1 97.5 304 SER B CA 1
ATOM 5259 C C . SER B 1 304 ? -5.824 7.16 -20.766 1 97.5 304 SER B C 1
ATOM 5261 O O . SER B 1 304 ? -5.125 6.305 -21.312 1 97.5 304 SER B O 1
ATOM 5263 N N . PHE B 1 305 ? -5.465 8.375 -20.625 1 97.44 305 PHE B N 1
ATOM 5264 C CA . PHE B 1 305 ? -4.082 8.82 -20.734 1 97.44 305 PHE B CA 1
ATOM 5265 C C . PHE B 1 305 ? -3.719 9.742 -19.578 1 97.44 305 PHE B C 1
ATOM 5267 O O . PHE B 1 305 ? -4.5 10.617 -19.203 1 97.44 305 PHE B O 1
ATOM 5274 N N . SER B 1 306 ? -2.594 9.43 -18.906 1 98.12 306 SER B N 1
ATOM 5275 C CA . SER B 1 306 ? -2.123 10.32 -17.844 1 98.12 306 SER B CA 1
ATOM 5276 C C . SER B 1 306 ? -0.636 10.625 -18 1 98.12 306 SER B C 1
ATOM 5278 O O . SER B 1 306 ? 0.135 9.766 -18.438 1 98.12 306 SER B O 1
ATOM 5280 N N . PHE B 1 307 ? -0.291 11.852 -17.766 1 98 307 PHE B N 1
ATOM 5281 C CA . PHE B 1 307 ? 1.092 12.312 -17.75 1 98 307 PHE B CA 1
ATOM 5282 C C . PHE B 1 307 ? 1.392 13.055 -16.453 1 98 307 PHE B C 1
ATOM 5284 O O . PHE B 1 307 ? 0.694 14.008 -16.094 1 98 307 PHE B O 1
ATOM 5291 N N . GLY B 1 308 ? 2.406 12.484 -15.672 1 98.25 308 GLY B N 1
ATOM 5292 C CA . GLY B 1 308 ? 2.822 13.117 -14.43 1 98.25 308 GLY B CA 1
ATOM 5293 C C . GLY B 1 308 ? 4.297 13.477 -14.414 1 98.25 308 GLY B C 1
ATOM 5294 O O . GLY B 1 308 ? 5.133 12.719 -14.906 1 98.25 308 GLY B O 1
ATOM 5295 N N . TYR B 1 309 ? 4.605 14.641 -13.969 1 97.62 309 TYR B N 1
ATOM 5296 C CA . TYR B 1 309 ? 5.965 15.094 -13.703 1 97.62 309 TYR B CA 1
ATOM 5297 C C . TYR B 1 309 ? 6.105 15.57 -12.258 1 97.62 309 TYR B C 1
ATOM 5299 O O . TYR B 1 309 ? 5.309 16.391 -11.789 1 97.62 309 TYR B O 1
ATOM 5307 N N . ARG B 1 310 ? 7.109 14.953 -11.531 1 97.75 310 ARG B N 1
ATOM 5308 C CA . ARG B 1 310 ? 7.363 15.312 -10.141 1 97.75 310 ARG B CA 1
ATOM 5309 C C . ARG B 1 310 ? 8.828 15.688 -9.93 1 97.75 310 ARG B C 1
ATOM 5311 O O . ARG B 1 310 ? 9.727 14.945 -10.344 1 97.75 310 ARG B O 1
ATOM 5318 N N . TYR B 1 311 ? 9.008 16.812 -9.336 1 97.25 311 TYR B N 1
ATOM 5319 C CA . TYR B 1 311 ? 10.359 17.297 -9.047 1 97.25 311 TYR B CA 1
ATOM 5320 C C . TYR B 1 311 ? 10.469 17.781 -7.605 1 97.25 311 TYR B C 1
ATOM 5322 O O . TYR B 1 311 ? 9.609 18.516 -7.125 1 97.25 311 TYR B O 1
ATOM 5330 N N . THR B 1 312 ? 11.359 17.25 -6.898 1 96.56 312 THR B N 1
ATOM 5331 C CA . THR B 1 312 ? 11.789 17.75 -5.594 1 96.56 312 THR B CA 1
ATOM 5332 C C . THR B 1 312 ? 13.297 17.984 -5.57 1 96.56 312 THR B C 1
ATOM 5334 O O . THR B 1 312 ? 14.07 17.047 -5.82 1 96.56 312 THR B O 1
ATOM 5337 N N . ALA B 1 313 ? 13.648 19.172 -5.215 1 95.38 313 ALA B N 1
ATOM 5338 C CA . ALA B 1 313 ? 15.062 19.562 -5.281 1 95.38 313 ALA B CA 1
ATOM 5339 C C . ALA B 1 313 ? 15.938 18.562 -4.535 1 95.38 313 ALA B C 1
ATOM 5341 O O . ALA B 1 313 ? 15.656 18.219 -3.383 1 95.38 313 ALA B O 1
ATOM 5342 N N . ASN B 1 314 ? 16.938 18.078 -5.309 1 92.19 314 ASN B N 1
ATOM 5343 C CA . ASN B 1 314 ? 18 17.203 -4.816 1 92.19 314 ASN B CA 1
ATOM 5344 C C . ASN B 1 314 ? 17.438 15.867 -4.324 1 92.19 314 ASN B C 1
ATOM 5346 O O . ASN B 1 314 ? 18.078 15.188 -3.523 1 92.19 314 ASN B O 1
ATOM 5350 N N . THR B 1 315 ? 16.266 15.555 -4.715 1 91.19 315 THR B N 1
ATOM 5351 C CA . THR B 1 315 ? 15.672 14.336 -4.191 1 91.19 315 THR B CA 1
ATOM 5352 C C . THR B 1 315 ? 15.055 13.516 -5.32 1 91.19 315 THR B C 1
ATOM 5354 O O . THR B 1 315 ? 15.344 12.32 -5.457 1 91.19 315 THR B O 1
ATOM 5357 N N . LEU B 1 316 ? 14.258 14.211 -6.023 1 91.75 316 LEU B N 1
ATOM 5358 C CA . LEU B 1 316 ? 13.453 13.43 -6.957 1 91.75 316 LEU B CA 1
ATOM 5359 C C . LEU B 1 316 ? 13.188 14.219 -8.234 1 91.75 316 LEU B C 1
ATOM 5361 O O . LEU B 1 316 ? 12.906 15.414 -8.18 1 91.75 316 LEU B O 1
ATOM 5365 N N . GLU B 1 317 ? 13.328 13.672 -9.383 1 94.75 317 GLU B N 1
ATOM 5366 C CA . GLU B 1 317 ? 12.844 14.148 -10.672 1 94.75 317 GLU B CA 1
ATOM 5367 C C . GLU B 1 317 ? 12.359 12.984 -11.539 1 94.75 317 GLU B C 1
ATOM 5369 O O . GLU B 1 317 ? 13.172 12.195 -12.031 1 94.75 317 GLU B O 1
ATOM 5374 N N . GLN B 1 318 ? 11.023 12.93 -11.781 1 95 318 GLN B N 1
ATOM 5375 C CA . GLN B 1 318 ? 10.484 11.719 -12.391 1 95 318 GLN B CA 1
ATOM 5376 C C . GLN B 1 318 ? 9.32 12.039 -13.328 1 95 318 GLN B C 1
ATOM 5378 O O . GLN B 1 318 ? 8.594 13.008 -13.109 1 95 318 GLN B O 1
ATOM 5383 N N . ILE B 1 319 ? 9.25 11.258 -14.344 1 96.19 319 ILE B N 1
ATOM 5384 C CA . ILE B 1 319 ? 8.117 11.289 -15.258 1 96.19 319 ILE B CA 1
ATOM 5385 C C . ILE B 1 319 ? 7.344 9.977 -15.172 1 96.19 319 ILE B C 1
ATOM 5387 O O . ILE B 1 319 ? 7.941 8.898 -15.102 1 96.19 319 ILE B O 1
ATOM 5391 N N . ASP B 1 320 ? 6.027 10.047 -15.078 1 96.06 320 ASP B N 1
ATOM 5392 C CA . ASP B 1 320 ? 5.137 8.883 -15.086 1 96.06 320 ASP B CA 1
ATOM 5393 C C . ASP B 1 320 ? 4.062 9.031 -16.156 1 96.06 320 ASP B C 1
ATOM 5395 O O . ASP B 1 320 ? 3.354 10.039 -16.203 1 96.06 320 ASP B O 1
ATOM 5399 N N . THR B 1 321 ? 4.023 8.141 -17.031 1 96.56 321 THR B N 1
ATOM 5400 C CA . THR B 1 321 ? 3.01 8.141 -18.078 1 96.56 321 THR B CA 1
ATOM 5401 C C . THR B 1 321 ? 2.266 6.805 -18.109 1 96.56 321 THR B C 1
ATOM 5403 O O . THR B 1 321 ? 2.873 5.746 -17.953 1 96.56 321 THR B O 1
ATOM 5406 N N . ALA B 1 322 ? 0.991 6.852 -18.172 1 97.62 322 ALA B N 1
ATOM 5407 C CA . ALA B 1 322 ? 0.163 5.656 -18.297 1 97.62 322 ALA B CA 1
ATOM 5408 C C . ALA B 1 322 ? -0.908 5.848 -19.375 1 97.62 322 ALA B C 1
ATOM 5410 O O . ALA B 1 322 ? -1.462 6.938 -19.516 1 97.62 322 ALA B O 1
ATOM 5411 N N . ALA B 1 323 ? -1.163 4.848 -20.141 1 97.38 323 ALA B N 1
ATOM 5412 C CA . ALA B 1 323 ? -2.197 4.895 -21.172 1 97.38 323 ALA B CA 1
ATOM 5413 C C . ALA B 1 323 ? -2.904 3.549 -21.297 1 97.38 323 ALA B C 1
ATOM 5415 O O . ALA B 1 323 ? -2.287 2.496 -21.125 1 97.38 323 ALA B O 1
ATOM 5416 N N . GLN B 1 324 ? -4.117 3.576 -21.5 1 97.25 324 GLN B N 1
ATOM 5417 C CA . GLN B 1 324 ? -4.949 2.42 -21.812 1 97.25 324 GLN B CA 1
ATOM 5418 C C . GLN B 1 324 ? -5.93 2.736 -22.922 1 97.25 324 GLN B C 1
ATOM 5420 O O . GLN B 1 324 ? -6.602 3.771 -22.906 1 97.25 324 GLN B O 1
ATOM 5425 N N . TRP B 1 325 ? -5.988 1.84 -23.906 1 95.88 325 TRP B N 1
ATOM 5426 C CA . TRP B 1 325 ? -6.805 2.137 -25.078 1 95.88 325 TRP B CA 1
ATOM 5427 C C . TRP B 1 325 ? -7.305 0.854 -25.734 1 95.88 325 TRP B C 1
ATOM 5429 O O . TRP B 1 325 ? -6.516 -0.052 -26.031 1 95.88 325 TRP B O 1
ATOM 5439 N N . PRO B 1 326 ? -8.617 0.772 -25.938 1 95.25 326 PRO B N 1
ATOM 5440 C CA . PRO B 1 326 ? -9.062 -0.309 -26.812 1 95.25 326 PRO B CA 1
ATOM 5441 C C . PRO B 1 326 ? -8.578 -0.136 -28.25 1 95.25 326 PRO B C 1
ATOM 5443 O O . PRO B 1 326 ? -8.625 0.971 -28.797 1 95.25 326 PRO B O 1
ATOM 5446 N N . LEU B 1 327 ? -8.07 -1.178 -28.938 1 93.12 327 LEU B N 1
ATOM 5447 C CA . LEU B 1 327 ? -7.496 -1.096 -30.266 1 93.12 327 LEU B CA 1
ATOM 5448 C C . LEU B 1 327 ? -8.422 -1.728 -31.297 1 93.12 327 LEU B C 1
ATOM 5450 O O . LEU B 1 327 ? -8.133 -1.709 -32.5 1 93.12 327 LEU B O 1
ATOM 5454 N N . GLY B 1 328 ? -9.547 -2.271 -30.797 1 91.19 328 GLY B N 1
ATOM 5455 C CA . GLY B 1 328 ? -10.547 -2.877 -31.672 1 91.19 328 GLY B CA 1
ATOM 5456 C C . GLY B 1 328 ? -10.359 -4.375 -31.828 1 91.19 328 GLY B C 1
ATOM 5457 O O . GLY B 1 328 ? -9.281 -4.902 -31.578 1 91.19 328 GLY B O 1
ATOM 5458 N N . ALA B 1 329 ? -11.383 -5.098 -32.094 1 92.94 329 ALA B N 1
ATOM 5459 C CA . ALA B 1 329 ? -11.406 -6.512 -32.469 1 92.94 329 ALA B CA 1
ATOM 5460 C C . ALA B 1 329 ? -10.828 -7.375 -31.359 1 92.94 329 ALA B C 1
ATOM 5462 O O . ALA B 1 329 ? -10.055 -8.297 -31.609 1 92.94 329 ALA B O 1
ATOM 5463 N N . GLY B 1 330 ? -11.156 -6.965 -30.078 1 90.12 330 GLY B N 1
ATOM 5464 C CA . GLY B 1 330 ? -10.742 -7.785 -28.953 1 90.12 330 GLY B CA 1
ATOM 5465 C C . GLY B 1 330 ? -9.367 -7.414 -28.406 1 90.12 330 GLY B C 1
ATOM 5466 O O . GLY B 1 330 ? -8.914 -7.98 -27.422 1 90.12 330 GLY B O 1
ATOM 5467 N N . TRP B 1 331 ? -8.781 -6.355 -29.172 1 93.56 331 TRP B N 1
ATOM 5468 C CA . TRP B 1 331 ? -7.449 -5.93 -28.75 1 93.56 331 TRP B CA 1
ATOM 5469 C C . TRP B 1 331 ? -7.527 -4.746 -27.797 1 93.56 331 TRP B C 1
ATOM 5471 O O . TRP B 1 331 ? -8.375 -3.867 -27.953 1 93.56 331 TRP B O 1
ATOM 5481 N N . TYR B 1 332 ? -6.695 -4.777 -26.703 1 94.25 332 TYR B N 1
ATOM 5482 C CA . TYR B 1 332 ? -6.574 -3.652 -25.781 1 94.25 332 TYR B CA 1
ATOM 5483 C C . TYR B 1 332 ? -5.117 -3.422 -25.391 1 94.25 332 TYR B C 1
ATOM 5485 O O . TYR B 1 332 ? -4.355 -4.375 -25.219 1 94.25 332 TYR B O 1
ATOM 5493 N N . GLY B 1 333 ? -4.742 -2.172 -25.328 1 95.69 333 GLY B N 1
ATOM 5494 C CA . GLY B 1 333 ? -3.373 -1.81 -25 1 95.69 333 GLY B CA 1
ATOM 5495 C C . GLY B 1 333 ? -3.254 -1.03 -23.703 1 95.69 333 GLY B C 1
ATOM 5496 O O . GLY B 1 333 ? -4.133 -0.234 -23.375 1 95.69 333 GLY B O 1
ATOM 5497 N N . ILE B 1 334 ? -2.209 -1.378 -22.953 1 95.81 334 ILE B N 1
ATOM 5498 C CA . ILE B 1 334 ? -1.899 -0.625 -21.75 1 95.81 334 ILE B CA 1
ATOM 5499 C C . ILE B 1 334 ? -0.405 -0.314 -21.703 1 95.81 334 ILE B C 1
ATOM 5501 O O . ILE B 1 334 ? 0.421 -1.146 -22.078 1 95.81 334 ILE B O 1
ATOM 5505 N N . SER B 1 335 ? -0.072 0.849 -21.297 1 96.19 335 SER B N 1
ATOM 5506 C CA . SER B 1 335 ? 1.33 1.232 -21.156 1 96.19 335 SER B CA 1
ATOM 5507 C C . SER B 1 335 ? 1.558 2.062 -19.906 1 96.19 335 SER B C 1
ATOM 5509 O O . SER B 1 335 ? 0.687 2.832 -19.5 1 96.19 335 SER B O 1
ATOM 5511 N N . ARG B 1 336 ? 2.625 1.729 -19.219 1 96.38 336 ARG B N 1
ATOM 5512 C CA . ARG B 1 336 ? 3.072 2.51 -18.062 1 96.38 336 ARG B CA 1
ATOM 5513 C C . ARG B 1 336 ? 4.574 2.773 -18.141 1 96.38 336 ARG B C 1
ATOM 5515 O O . ARG B 1 336 ? 5.367 1.84 -18.266 1 96.38 336 ARG B O 1
ATOM 5522 N N . LEU B 1 337 ? 4.906 4.004 -18.141 1 94.19 337 LEU B N 1
ATOM 5523 C CA . LEU B 1 337 ? 6.305 4.414 -18.219 1 94.19 337 LEU B CA 1
ATOM 5524 C C . LEU B 1 337 ? 6.68 5.289 -17.031 1 94.19 337 LEU B C 1
ATOM 5526 O O . LEU B 1 337 ? 6.125 6.375 -16.844 1 94.19 337 LEU B O 1
ATOM 5530 N N . ASN B 1 338 ? 7.457 4.734 -16.125 1 92.88 338 ASN B N 1
ATOM 5531 C CA . ASN B 1 338 ? 8.047 5.496 -15.039 1 92.88 338 ASN B CA 1
ATOM 5532 C C . ASN B 1 338 ? 9.539 5.719 -15.25 1 92.88 338 ASN B C 1
ATOM 5534 O O . ASN B 1 338 ? 10.289 4.766 -15.477 1 92.88 338 ASN B O 1
ATOM 5538 N N . TYR B 1 339 ? 9.992 6.953 -15.242 1 92.56 339 TYR B N 1
ATOM 5539 C CA . TYR B 1 339 ? 11.383 7.262 -15.547 1 92.56 339 TYR B CA 1
ATOM 5540 C C . TYR B 1 339 ? 11.922 8.344 -14.617 1 92.56 339 TYR B C 1
ATOM 5542 O O . TYR B 1 339 ? 11.289 9.383 -14.43 1 92.56 339 TYR B O 1
ATOM 5550 N N . SER B 1 340 ? 13.016 7.984 -13.945 1 92.88 340 SER B N 1
ATOM 5551 C CA . SER B 1 340 ? 13.719 8.977 -13.133 1 92.88 340 SER B CA 1
ATOM 5552 C C . SER B 1 340 ? 14.742 9.742 -13.961 1 92.88 340 SER B C 1
ATOM 5554 O O . SER B 1 340 ? 15.68 9.156 -14.5 1 92.88 340 SER B O 1
ATOM 5556 N N . ILE B 1 341 ? 14.555 10.969 -14.086 1 92.31 341 ILE B N 1
ATOM 5557 C CA . ILE B 1 341 ? 15.469 11.812 -14.844 1 92.31 341 ILE B CA 1
ATOM 5558 C C . ILE B 1 341 ? 16.766 12 -14.062 1 92.31 341 ILE B C 1
ATOM 5560 O O . ILE B 1 341 ? 17.859 12.055 -14.648 1 92.31 341 ILE B O 1
ATOM 5564 N N . ARG B 1 342 ? 16.641 12.047 -12.719 1 86.38 342 ARG B N 1
ATOM 5565 C CA . ARG B 1 342 ? 17.781 12.258 -11.844 1 86.38 342 ARG B CA 1
ATOM 5566 C C . ARG B 1 342 ? 18.734 11.062 -11.891 1 86.38 342 ARG B C 1
ATOM 5568 O O . ARG B 1 342 ? 19.953 11.227 -11.906 1 86.38 342 ARG B O 1
ATOM 5575 N N . ASP B 1 343 ? 18.125 9.914 -11.93 1 80.75 343 ASP B N 1
ATOM 5576 C CA . ASP B 1 343 ? 18.938 8.703 -11.859 1 80.75 343 ASP B CA 1
ATOM 5577 C C . ASP B 1 343 ? 19.031 8.023 -13.219 1 80.75 343 ASP B C 1
ATOM 5579 O O . ASP B 1 343 ? 18.094 8.125 -14.031 1 80.75 343 ASP B O 1
#

Foldseek 3Di:
DPPPPCCVVPQKDKDKDKDWDDDPFKIKMKMWIDIDGNPLPDWAWTWHIKIWMWGWDDDPQKIKIKIWIKTFTDTDDNPPLDKTWMKIKIKIKIKGWDDDQFKIKIKMKIKMKMWFQIDSQDAPPDPDRPRTDMDIKMKIKMKMKTWDWDWDDDPNFIKIKIKMKIKMFMAIADDDLRSQADRPKDFDDDDPPLLRDNARMDDDSDRKGAGKMKIKMKIWIAGPVPRDTFKIKMKMKMAGPAWTCIDHPPDDTGPDGIAWIKMWMWGCPDPFKIKTWIWTADPVVGGTAKIWIKIWGHPDPQWIWIWIFIDGPPPFTKIWIWTWDAPDDPDIDIDIDIDTPPD/DPPPPCCVVPQKDKDKDKDWDDDPFKIKMKMWIDIDGNPLPDWAWTWHIKIKMWGWDDDPQKIKIKIWIKTFTDTDDNPPLDKTWMKIKIKIKIKGWDDDQFKIKIKMKIKMKMWFQIDSQDAPPDPDRPRTDMDIKMKIKMKMKTWDWDWDDDPNFIKIKIKMKIKMFMAIDDDDLRSQADRPKDFDDDDPPLLRDNARIPDDSDRKGAGKMKIKMKIWIAGPVPRDTFKIKMKMKMAGPAWTCIDHPPDDTGPDGIAWIKMWMWGCPDPFKIKTWIWTADPVVGGTAKIWIKIWGHPDPQWIWIWIFIDGPPPFTKIWIWTWDAPDDPDIDIDIDIDTPPD

Radius of gyration: 33.16 Å; Cα contacts (8 Å, |Δi|>4): 1825; chains: 2; bounding box: 65×85×68 Å

Secondary structure (DSSP, 8-state):
----------SEEEEEEEEEEE-SSEEEEEEEEEEEESSSS----EEEEEEEEEEEEEETTEEEEEEEEEEEEEPPTT-TT--EEEEEEEEEEEE--EE-SSEEEEEEEEEEEEEEEEES---TT--S---EEEEEEEEEEEEEEE-EEEEEEETTEEEEEEEEEEEEEEEE-----TTS--SS-EEPPP-TTGGG-S-SEESSS----EEEEEEEEEEEEEETTT--EEEEEEEEEEEESS-B----TT-PPB--SB--EEEEEEEE-SSSEEEEEEEEEETTTTEEEEEEEEEEE--STT-EEEEEEEEETTTEEEEEEEEEEEEETTEEEEEEEEEES--/----------SEEEEEEEEEEE-SSEEEEEEEEEEEESSSS----EEEEEEEEEEEEEETTEEEEEEEEEEEEEPPTT-TT--EEEEEEEEEEEE--EE-SSEEEEEEEEEEEEEEEEES---TT--S---EEEEEEEEEEEEEEE-EEEEEEETTEEEEEEEEEEEEEEEE-----TTS--SS-EEPPP-TTGGG-S-SEESSS----EEEEEEEEEEEEEETTT--EEEEEEEEEEEESS-B----TT---B--SB--EEEEEEEE-SSSEEEEEEEEEETTTTEEEEEEEEEEE--STT-EEEEEEEEETTTEEEEEEEEEEEEETTEEEEEEEEEES--

Solvent-accessible surface area (backbone atoms only — not comparable to full-atom values): 34982 Å² total; per-residue (Å²): 132,79,73,71,70,78,68,67,71,66,47,51,34,53,28,37,38,34,38,37,35,64,55,96,42,41,37,37,38,40,33,38,37,44,68,47,66,68,63,86,69,69,79,59,71,24,29,70,39,32,39,38,39,40,39,46,50,73,60,95,64,35,35,37,42,30,45,36,36,40,34,28,38,38,54,40,93,79,52,77,79,49,49,28,35,35,39,40,38,40,33,48,32,42,31,43,70,42,75,61,91,54,30,37,43,28,48,33,45,31,41,39,37,36,42,36,50,43,42,65,28,62,47,91,92,46,79,74,69,55,22,70,44,73,49,74,47,58,40,38,37,37,42,34,37,39,54,42,73,45,81,43,72,57,96,91,36,56,26,38,38,35,45,34,46,36,38,38,35,36,40,20,75,79,64,93,52,84,69,51,68,77,81,70,44,47,76,55,74,82,43,90,67,54,63,73,45,87,50,56,37,39,50,78,56,52,69,46,36,37,41,32,39,26,41,34,40,36,38,35,35,24,32,63,83,78,63,47,68,30,33,38,36,37,42,34,39,38,36,38,77,48,64,38,72,54,66,60,90,96,55,74,68,43,75,57,54,54,52,49,39,38,36,39,40,37,35,38,84,43,100,29,36,39,39,44,38,41,41,32,35,31,72,88,80,67,42,69,45,34,37,38,38,40,39,39,38,43,85,44,92,72,31,38,39,36,42,35,39,42,35,32,62,99,75,44,36,37,40,39,36,38,39,32,36,72,72,55,96,54,29,36,36,39,35,36,42,39,44,51,74,76,100,132,77,75,71,70,79,68,66,71,67,45,52,34,54,28,36,36,36,39,38,37,64,55,97,41,40,39,37,37,41,34,37,37,44,69,47,66,68,64,86,69,70,79,58,71,22,30,70,39,32,38,38,39,38,39,46,50,74,60,97,66,33,36,36,42,31,44,35,37,38,34,27,37,37,55,40,94,80,52,77,81,50,48,27,33,35,40,40,39,39,34,47,32,42,30,42,70,42,75,61,90,55,31,36,43,30,47,34,43,32,44,40,38,37,40,37,50,43,42,65,30,61,47,93,91,46,78,72,69,56,20,68,44,74,48,75,47,57,40,38,36,38,41,32,38,38,54,41,76,45,80,43,72,57,96,90,36,55,27,37,38,35,43,34,45,34,41,39,35,35,41,20,73,79,64,92,52,83,67,51,66,78,82,71,45,46,77,53,72,84,43,92,66,55,63,73,45,85,50,57,36,38,51,80,56,50,69,46,35,36,43,34,40,26,42,34,39,35,38,36,35,23,31,65,84,79,63,48,68,32,34,37,36,36,42,35,38,37,37,38,79,48,63,37,72,53,66,61,92,96,57,74,69,43,76,56,53,51,52,49,39,38,36,38,39,39,36,39,83,44,100,30,36,38,38,43,38,39,41,32,36,31,71,88,80,68,42,71,45,35,38,38,40,39,40,41,37,41,84,45,93,71,32,38,39,36,44,35,38,42,36,34,63,98,75,42,3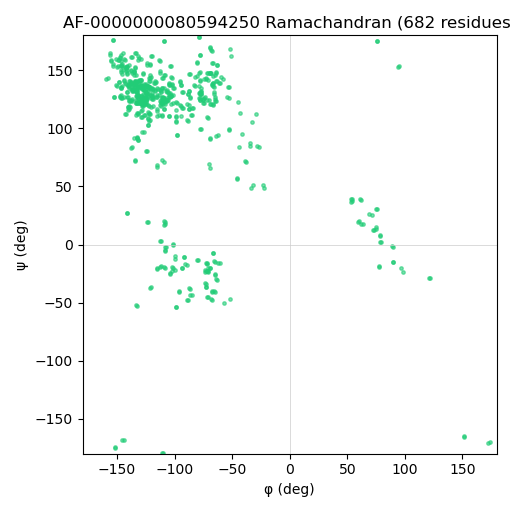4,36,40,39,35,39,36,32,37,71,71,54,94,53,29,36,36,40,36,36,41,38,45,52,75,77,99

Nearest PDB structures (foldseek):
  8h1r-assembly1_A  TM=9.085E-01  e=2.291E-26  Pseudomonas aeruginosa PAO1
  8h1s-assembly1_C  TM=8.801E-01  e=1.198E-25  Pseudomonas aeruginosa PAO1
  5iva-assembly1_A  TM=8.961E-01  e=4.292E-25  Pseudomonas aeruginosa PAO1
  8h1s-assembly2_A  TM=8.818E-01  e=3.725E-25  Pseudomonas aeruginosa PAO1
  5iv9-assembly1_A  TM=8.688E-01  e=1.960E-20  Klebsiella pneumoniae

InterPro domains:
  IPR007543 LptD, C-terminal [PF04453] (5-331)
  IPR050218 Lipopolysaccharide Assembly Protein LptD [PTHR30189] (3-342)

Sequence (686 aa):
MATRIQVTSRVNLQQMAYVNYGGEKVTFNGTVQRYQNLDNVSYAYQRLPQLTLTYNDEWKGFKTQTGAQYVNFQAMDGMINAPSGSRLSFYPSVSYPMKNAYGYVTPKVGVQTIQYSLSNNTPFGYSQEYNQLNRTLPIVSLDSGMYFDRETSLFDNTYTHTLEPRAYYVYIPYKDQSKIPIFDTSLNTLNQNSIFYENQFSGDDRLNNANQMTLALTSRLIDSETGIERLSGTLGQRFYFEDQKVTLPYTTNSTRKSSDILAGFTARLSSRLNLDTFWQYDPDRGNMERNNFLLRYNPEPGKSFSFGYRYTANTLEQIDTAAQWPLGAGWYGISRLNYSIRDMATRIQVTSRVNLQQMAYVNYGGEKVTFNGTVQRYQNLDNVSYAYQRLPQLTLTYNDEWKGFKTQTGAQYVNFQAMDGMINAPSGSRLSFYPSVSYPMKNAYGYVTPKVGVQTIQYSLSNNTPFGYSQEYNQLNRTLPIVSLDSGMYFDRETSLFDNTYTHTLEPRAYYVYIPYKDQSKIPIFDTSLNTLNQNSIFYENQFSGDDRLNNANQMTLALTSRLIDSETGIERLSGTLGQRFYFEDQKVTLPYTTNSTRKSSDILAGFTARLSSRLNLDTFWQYDPDRGNMERNNFLLRYNPEPGKSFSFGYRYTANTLEQIDTAAQWPLGAGWYGISRLNYSIRD